Protein AF-A0A7X8XXQ4-F1 (afdb_monomer_lite)

Secondary structure (DSSP, 8-state):
-HHHHHHHHHHHHHHHHHHTS--PPP--SSS-EEEEEE-TTSSSBTTT--GGGGSGGGTTTS-GGG--SB-----BGGGGSS-PBPHHHHHHHHHHHHHHTT--EEEEEEETTS-HHHHHHHHHHHHHHHHHHHHTT---EEEEEEE----GGG-S-HHHHHHHHHHHHHHHHHHTTT-TTB-B-TTSPEEEEEESGGGGHHHHS--TTPPP-HHHHHHHHHHHHHHHHTSSS-EEEEEEE----HHHHHHHHHH-SEEEE-GGGGG-HHHHHHHHHHHHHTT-EE--EEES--EEEEEEETTT-SBP--BTTTB-GGGEEEEE---TTTHHHHHHHHHHHTTT-SEEEEE-SS-GGGT---S-BSSB-SHHHHHHHHHHHHHTT-S---SS-EEEEEEESB-GGGSPTTTSPEEEETTTTS-TTGGGEEEEEEEESS-EEEEETTEEEEEEPSEEEEEEEE--SBPPEEEEEETTEEEEEEE-SS-B-B--SS---SEEEEETTHHHHHHHHHHHHHHHHHHHHHHHH---HHHHHHHHHHHHHHHHHHHHHHHHHTT-HHHHHHHHHHHHHHHHHHHGGGS-HHHHHHHHHHHHHHHH---S-GGGTTTHHHHTT---------

Organism: NCBI:txid2726742

Radius of gyration: 26.14 Å; chains: 1; bounding box: 82×68×72 Å

Sequence (626 aa):
MKTITFLFLSIWMLQYAQAQNDNKPYQLLSKKIMMATFNPFNTLSAEFGHMTLLKYEHTLGKDVSTVTSYYNTSIPESTLMTNLLEAEDAMYLEVITAKKMGIDAFKIQYSTFGSQEYKRDILTALIALINTTEKKNIDFKFCLEFVIPRNKQNQKSEEELMNSIANDLNTVYSRTKLSDKWLRSKAGEIIFFTTNTQNISTYLEDKVGQKYNKQDVQNVARWFQDLHTRCNFEIMPVYHLISWKQDINEAVAKNFKAITHTLNFWSNENKIDKLKRICAANNVSLIPHIALENLTSELRDIDTGKRAVINKDSKTLATTYLSGSNTKMTNRFRRNLEKSVDTEVSLLNIESWNRYFFASHLAPEIHHGYAMKAILEYYKNRWNGLQDPVKEEMAYVAYKNFFNDELVAGQSISIKYHNKKEYENFDNYIEVVTLLKEPADVYINKKYIGQATSGIQEFYVPKVKGKIQLEVKRGKSEVINYSTPKAITGFINKFDPILYINSTIDQKYSSSVNDMFLDLEMKKMHESFLLNTKSQEIWRLAAKENFLSNRKALLEFGDRPKVYFKARDKNIKHYQSKVKPLLDDFQFDVWLEMEEEKTNNKGIEKENIADTILKDYNILEESTTL

Foldseek 3Di:
DVVVVVVVVVVVVVVVVVVVPPLQFFAFAPFFFEEFEDELQCWLALFRHQLLCQDLCNALLDDQQPDWFFHFNFHFLVNLQLHRDHLLLRLVLLQVLCVLLQHQEYEYEDELPFDPVSLVSRLVSLLSSLVSCVVVVPRHAYEYEYEQDACPPCPDALVRSLVSVLVSQQVSCVSNVVDPRFDATPVRAGEYEYDQLLSSLNNVDPCVVHDDALVSLVVSLVSVVVSCVSHPGHHAYEAEDEDLDPRNLLSNLQRHQEYEYDQCPLVDVVSVVVSLVSSSVSSHFYAYEYFQWFKARGKAFQPPRHRGTDDPPDDHLLRIAIEIADCLRRVNRLVSLQVVLVSLGRYYYAHHCRPSRGLRHPRATLQEFSPSSQSSQLSVCVSVVPPQSHPDKKKKKKAFLADPVLDDRRQAHHYDHPPPPPRPDSNQKIKIKIAAQAKWWKDKPNHTQGIDGHGIDIDIDGDDWFWIWIWTGDVPDTPDTDIFLATRHNDFPYGDGHMRMDMPCRVVVSLVSLVSVLVSVLVVVCVLQVFDPVLSVQLSVLSSQLSVQLSSLCRYCSSPSVSSVVSNVVSVVSSLVSNPVRHDPVSSVVVVVSSVCRSPSSHPDPPRPPCRVVVVVPPDDDDDDD

Structure (mmCIF, N/CA/C/O backbone):
data_AF-A0A7X8XXQ4-F1
#
_entry.id   AF-A0A7X8XXQ4-F1
#
loop_
_atom_site.group_PDB
_atom_site.id
_atom_site.type_symbol
_atom_site.label_atom_id
_atom_site.label_alt_id
_atom_site.label_comp_id
_atom_site.label_asym_id
_atom_site.label_entity_id
_atom_site.label_seq_id
_atom_site.pdbx_PDB_ins_code
_atom_site.Cartn_x
_atom_site.Cartn_y
_atom_site.Cartn_z
_atom_site.occupancy
_atom_site.B_iso_or_equiv
_atom_site.auth_seq_id
_atom_site.auth_comp_id
_atom_site.auth_asym_id
_atom_site.auth_atom_id
_atom_site.pdbx_PDB_model_num
ATOM 1 N N . MET A 1 1 ? -47.881 -42.297 25.666 1.00 48.88 1 MET A N 1
ATOM 2 C CA . MET A 1 1 ? -47.271 -41.244 26.514 1.00 48.88 1 MET A CA 1
ATOM 3 C C . MET A 1 1 ? -45.749 -41.124 26.365 1.00 48.88 1 MET A C 1
ATOM 5 O O . MET A 1 1 ? -45.283 -40.000 26.288 1.00 48.88 1 MET A O 1
ATOM 9 N N . LYS A 1 2 ? -44.972 -42.215 26.238 1.00 46.12 2 LYS A N 1
ATOM 10 C CA . LYS A 1 2 ? -43.496 -42.150 26.089 1.00 46.12 2 LYS A CA 1
ATOM 11 C C . LYS A 1 2 ? -42.981 -41.516 24.778 1.00 46.12 2 LYS A C 1
ATOM 13 O O . LYS A 1 2 ? -41.876 -40.993 24.756 1.00 46.12 2 LYS A O 1
ATOM 18 N N . THR A 1 3 ? -43.778 -41.505 23.710 1.00 48.47 3 THR A N 1
ATOM 19 C CA . THR A 1 3 ? -43.377 -40.972 22.390 1.00 48.47 3 THR A CA 1
ATOM 20 C C . THR A 1 3 ? -43.492 -39.446 22.279 1.00 48.47 3 THR A C 1
ATOM 22 O O . THR A 1 3 ? -42.765 -38.827 21.513 1.00 48.47 3 THR A O 1
ATOM 25 N N . ILE A 1 4 ? -44.366 -38.819 23.076 1.00 52.94 4 ILE A N 1
ATOM 26 C CA . ILE A 1 4 ? -44.594 -37.361 23.045 1.00 52.94 4 ILE A CA 1
ATOM 27 C C . ILE A 1 4 ? -43.487 -36.619 23.813 1.00 52.94 4 ILE A C 1
ATOM 29 O O . ILE A 1 4 ? -43.077 -35.530 23.421 1.00 52.94 4 ILE A O 1
ATOM 33 N N . THR A 1 5 ? -42.927 -37.240 24.854 1.00 53.22 5 THR A N 1
ATOM 34 C CA . THR A 1 5 ? -41.828 -36.668 25.648 1.00 53.22 5 THR A CA 1
ATOM 35 C C . THR A 1 5 ? -40.512 -36.597 24.864 1.00 53.22 5 THR A C 1
ATOM 37 O O . THR A 1 5 ? -39.748 -35.654 25.043 1.00 53.22 5 THR A O 1
ATOM 40 N N . PHE A 1 6 ? -40.260 -37.546 23.952 1.00 52.28 6 PHE A N 1
ATOM 41 C CA . PHE A 1 6 ? -39.039 -37.563 23.136 1.00 52.28 6 PHE A CA 1
ATOM 42 C C . PHE A 1 6 ? -39.041 -36.461 22.063 1.00 52.28 6 PHE A C 1
ATOM 44 O O . PHE A 1 6 ? -38.014 -35.828 21.836 1.00 52.28 6 PHE A O 1
ATOM 51 N N . LEU A 1 7 ? -40.209 -36.172 21.472 1.00 52.62 7 LEU A N 1
ATOM 52 C CA . LEU A 1 7 ? -40.361 -35.123 20.460 1.00 52.62 7 LEU A CA 1
ATOM 53 C C . LEU A 1 7 ? -40.155 -33.716 21.055 1.00 52.62 7 LEU A C 1
ATOM 55 O O . LEU A 1 7 ? -39.481 -32.875 20.458 1.00 52.62 7 LEU A O 1
ATOM 59 N N . PHE A 1 8 ? -40.675 -33.477 22.264 1.00 54.75 8 PHE A N 1
ATOM 60 C CA . PHE A 1 8 ? -40.497 -32.204 22.972 1.00 54.75 8 PHE A CA 1
ATOM 61 C C . PHE A 1 8 ? -39.041 -31.957 23.390 1.00 54.75 8 PHE A C 1
ATOM 63 O O . PHE A 1 8 ? -38.563 -30.830 23.264 1.00 54.75 8 PHE A O 1
ATOM 70 N N . LEU A 1 9 ? -38.313 -33.000 23.813 1.00 49.12 9 LEU A N 1
ATOM 71 C CA . LEU A 1 9 ? -36.892 -32.875 24.152 1.00 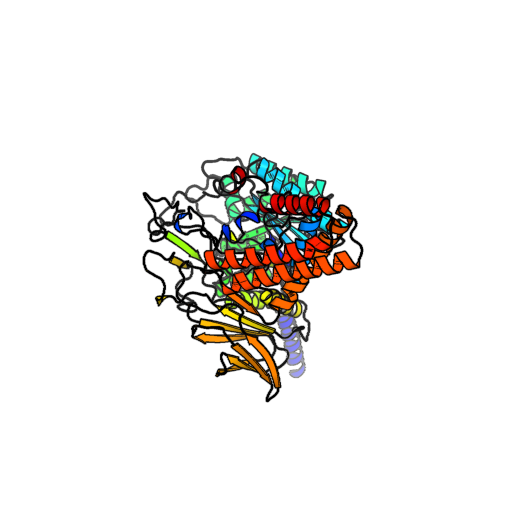49.12 9 LEU A CA 1
ATOM 72 C C . LEU A 1 9 ? -36.029 -32.570 22.917 1.00 49.12 9 LEU A C 1
ATOM 74 O O . LEU A 1 9 ? -35.114 -31.755 23.001 1.00 49.12 9 LEU A O 1
ATOM 78 N N . SER A 1 10 ? -36.335 -33.171 21.759 1.00 53.56 10 SER A N 1
ATOM 79 C CA . SER A 1 10 ? -35.615 -32.885 20.511 1.00 53.56 10 SER A CA 1
ATOM 80 C C . SER A 1 10 ? -35.859 -31.467 19.990 1.00 53.56 10 SER A C 1
ATOM 82 O O . SER A 1 10 ? -34.920 -30.837 19.512 1.00 53.56 10 SER A O 1
ATOM 84 N N . ILE A 1 11 ? -37.077 -30.928 20.133 1.00 57.28 11 ILE A N 1
ATOM 85 C CA . ILE A 1 11 ? -37.400 -29.550 19.722 1.00 57.28 11 ILE A CA 1
ATOM 86 C C . ILE A 1 11 ? -36.715 -28.534 20.649 1.00 57.28 11 ILE A C 1
ATOM 88 O O . ILE A 1 11 ? -36.161 -27.550 20.166 1.00 57.28 11 ILE A O 1
ATOM 92 N N . TRP A 1 12 ? -36.656 -28.804 21.958 1.00 50.84 12 TRP A N 1
ATOM 93 C CA . TRP A 1 12 ? -35.913 -27.966 22.907 1.00 50.84 12 TRP A CA 1
ATOM 94 C C . TRP A 1 12 ? -34.397 -28.011 22.688 1.00 50.84 12 TRP A C 1
ATOM 96 O O . TRP A 1 12 ? -33.745 -26.974 22.763 1.00 50.84 12 TRP A O 1
ATOM 106 N N . MET A 1 13 ? -33.829 -29.176 22.358 1.00 49.72 13 MET A N 1
ATOM 107 C CA . MET A 1 13 ? -32.405 -29.293 22.018 1.00 49.72 13 MET A CA 1
ATOM 108 C C . MET A 1 13 ? -32.066 -28.614 20.682 1.00 49.72 13 MET A C 1
ATOM 110 O O . MET A 1 13 ? -31.006 -28.006 20.573 1.00 49.72 13 MET A O 1
ATOM 114 N N . LEU A 1 14 ? -32.969 -28.637 19.694 1.00 46.88 14 LEU A N 1
ATOM 115 C CA . LEU A 1 14 ? -32.823 -27.888 18.437 1.00 46.88 14 LEU A CA 1
ATOM 116 C C . LEU A 1 14 ? -32.911 -26.368 18.652 1.00 46.88 14 LEU A C 1
ATOM 118 O O . LEU A 1 14 ? -32.119 -25.633 18.067 1.00 46.88 14 LEU A O 1
ATOM 122 N N . GLN A 1 15 ? -33.796 -25.895 19.534 1.00 47.22 15 GLN A N 1
ATOM 123 C CA . GLN A 1 15 ? -33.884 -24.472 19.888 1.00 47.22 15 GLN A CA 1
ATOM 124 C C . GLN A 1 15 ? -32.688 -23.997 20.730 1.00 47.22 15 GLN A C 1
ATOM 126 O O . GLN A 1 15 ? -32.191 -22.898 20.499 1.00 47.22 15 GLN A O 1
ATOM 131 N N . TYR A 1 16 ? -32.155 -24.825 21.638 1.00 47.22 16 TYR A N 1
ATOM 132 C CA . TYR A 1 16 ? -30.920 -24.508 22.372 1.00 47.22 16 TYR A CA 1
ATOM 133 C C . TYR A 1 16 ? -29.670 -24.548 21.479 1.00 47.22 16 TYR A C 1
ATOM 135 O O . TYR A 1 16 ? -28.776 -23.718 21.643 1.00 47.22 16 TYR A O 1
ATOM 143 N N . ALA A 1 17 ? -29.613 -25.465 20.507 1.00 42.38 17 ALA A N 1
ATOM 144 C CA . ALA A 1 17 ? -28.532 -25.519 19.523 1.00 42.38 17 ALA A CA 1
ATOM 145 C C . ALA A 1 17 ? -28.583 -24.348 18.522 1.00 42.38 17 ALA A C 1
ATOM 147 O O . ALA A 1 17 ? -27.534 -23.892 18.072 1.00 42.38 17 ALA A O 1
ATOM 148 N N . GLN A 1 18 ? -29.773 -23.817 18.208 1.00 38.91 18 GLN A N 1
ATOM 149 C CA . GLN A 1 18 ? -29.908 -22.579 17.429 1.00 38.91 18 GLN A CA 1
ATOM 150 C C . GLN A 1 18 ? -29.595 -21.325 18.265 1.00 38.91 18 GLN A C 1
ATOM 152 O O . GLN A 1 18 ? -28.897 -20.442 17.777 1.00 38.91 18 GLN A O 1
ATOM 157 N N . ALA A 1 19 ? -29.984 -21.276 19.544 1.00 38.59 19 ALA A N 1
ATOM 158 C CA . ALA A 1 19 ? -29.708 -20.131 20.419 1.00 38.59 19 ALA A CA 1
ATOM 159 C C . ALA A 1 19 ? -28.218 -19.960 20.787 1.00 38.59 19 ALA A C 1
ATOM 161 O O . ALA A 1 19 ? -27.794 -18.855 21.120 1.00 38.59 19 ALA A O 1
ATOM 162 N N . GLN A 1 20 ? -27.393 -21.013 20.697 1.00 39.97 20 GLN A N 1
ATOM 163 C CA . GLN A 1 20 ? -25.935 -20.894 20.868 1.00 39.97 20 GLN A CA 1
ATOM 164 C C . GLN A 1 20 ? -25.181 -20.426 19.610 1.00 39.97 20 GLN A C 1
ATOM 166 O O . GLN A 1 20 ? -23.986 -20.148 19.707 1.00 39.97 20 GLN A O 1
ATOM 171 N N . ASN A 1 21 ? -25.854 -20.277 18.463 1.00 40.09 21 ASN A N 1
ATOM 172 C CA . ASN A 1 21 ? -25.233 -19.875 17.193 1.00 40.09 21 ASN A CA 1
ATOM 173 C C . ASN A 1 21 ? -25.635 -18.476 16.688 1.00 40.09 21 ASN A C 1
ATOM 175 O O . ASN A 1 21 ? -25.148 -18.054 15.641 1.00 40.09 21 ASN A O 1
ATOM 179 N N . ASP A 1 22 ? -26.439 -17.721 17.443 1.00 42.22 22 ASP A N 1
ATOM 180 C CA . ASP A 1 22 ? -26.870 -16.364 17.063 1.00 42.22 22 ASP A CA 1
ATOM 181 C C . ASP A 1 22 ? -25.949 -15.234 17.557 1.00 42.22 22 ASP A C 1
ATOM 183 O O . ASP A 1 22 ? -26.230 -14.057 17.332 1.00 42.22 22 ASP A O 1
ATOM 187 N N . ASN A 1 23 ? -24.788 -15.556 18.141 1.00 53.03 23 ASN A N 1
ATOM 188 C CA . ASN A 1 23 ? -23.737 -14.569 18.417 1.00 53.03 23 ASN A CA 1
ATOM 189 C C . ASN A 1 23 ? -23.000 -14.174 17.126 1.00 53.03 23 ASN A C 1
ATOM 191 O O . ASN A 1 23 ? -21.780 -14.327 17.012 1.00 53.03 23 ASN A O 1
ATOM 195 N N . LYS A 1 24 ? -23.737 -13.663 16.135 1.00 58.03 24 LYS A N 1
ATOM 196 C CA . LYS A 1 24 ? -23.122 -12.993 14.992 1.00 58.03 24 LYS A CA 1
ATOM 197 C C . LYS A 1 24 ? -22.377 -11.763 15.515 1.00 58.03 24 LYS A C 1
ATOM 199 O O . LYS A 1 24 ? -22.963 -10.974 16.258 1.00 58.03 24 LYS A O 1
ATOM 204 N N . PRO A 1 25 ? -21.089 -11.599 15.178 1.00 64.19 25 PRO A N 1
ATOM 205 C CA . PRO A 1 25 ? -20.299 -10.485 15.678 1.00 64.19 25 PRO A CA 1
ATOM 206 C C . PRO A 1 25 ? -20.924 -9.147 15.271 1.00 64.19 25 PRO A C 1
ATOM 208 O O . PRO A 1 25 ? -21.521 -9.022 14.197 1.00 64.19 25 PRO A O 1
ATOM 211 N N . TYR A 1 26 ? -20.756 -8.132 16.124 1.00 76.31 26 TYR A N 1
ATOM 212 C CA . TYR A 1 26 ? -21.193 -6.769 15.831 1.00 76.31 26 TYR A CA 1
ATOM 213 C C . TYR A 1 26 ? -20.664 -6.315 14.474 1.00 76.31 26 TYR A C 1
ATOM 215 O O . TYR A 1 26 ? -19.454 -6.233 14.249 1.00 76.31 26 TYR A O 1
ATOM 223 N N . GLN A 1 27 ? -21.576 -5.978 13.570 1.00 85.19 27 GLN A N 1
ATOM 224 C CA . GLN A 1 27 ? -21.212 -5.413 12.282 1.00 85.19 27 GLN A CA 1
ATOM 225 C C . GLN A 1 27 ? -21.069 -3.900 12.406 1.00 85.19 27 GLN A C 1
ATOM 227 O O . GLN A 1 27 ? -22.063 -3.173 12.443 1.00 85.19 27 GLN A O 1
ATOM 232 N N . LEU A 1 28 ? -19.822 -3.436 12.408 1.00 92.38 28 LEU A N 1
ATOM 233 C CA . LEU A 1 28 ? -19.466 -2.022 12.507 1.00 92.38 28 LEU A CA 1
ATOM 234 C C . LEU A 1 28 ? -20.026 -1.176 11.360 1.00 92.38 28 LEU A C 1
ATOM 236 O O . LEU A 1 28 ? -20.434 -0.032 11.561 1.00 92.38 28 LEU A O 1
ATOM 240 N N . LEU A 1 29 ? -20.014 -1.746 10.154 1.00 94.94 29 LEU A N 1
ATOM 241 C CA . LEU A 1 29 ? -20.332 -1.073 8.898 1.00 94.94 29 LEU A CA 1
ATOM 242 C C . LEU A 1 29 ? -21.527 -1.735 8.212 1.00 94.94 29 LEU A C 1
ATOM 244 O O . LEU A 1 29 ? -21.758 -2.936 8.353 1.00 94.94 29 LEU A O 1
ATOM 248 N N . SER A 1 30 ? -22.271 -0.956 7.425 1.00 88.88 30 SER A N 1
ATOM 249 C CA . SER A 1 30 ? -23.359 -1.462 6.574 1.00 88.88 30 SER A CA 1
ATOM 250 C C . SER A 1 30 ? -22.858 -2.253 5.363 1.00 88.88 30 SER A C 1
ATOM 252 O O . SER A 1 30 ? -23.594 -3.071 4.818 1.00 88.88 30 SER A O 1
ATOM 254 N N . LYS A 1 31 ? -21.607 -2.027 4.954 1.00 92.81 31 LYS A N 1
ATOM 255 C CA . LYS A 1 31 ? -20.941 -2.711 3.846 1.00 92.81 31 LYS A CA 1
ATOM 256 C C . LYS A 1 31 ? -19.584 -3.237 4.294 1.00 92.81 31 LYS A C 1
ATOM 258 O O . LYS A 1 31 ? -18.932 -2.642 5.148 1.00 92.81 31 LYS A O 1
ATOM 263 N N . LYS A 1 32 ? -19.162 -4.336 3.674 1.00 94.81 32 LYS A N 1
ATOM 264 C CA . LYS A 1 32 ? -17.819 -4.897 3.815 1.00 94.81 32 LYS A CA 1
ATOM 265 C C . LYS A 1 32 ? -16.818 -3.980 3.113 1.00 94.81 32 LYS A C 1
ATOM 267 O O . LYS A 1 32 ? -16.980 -3.708 1.926 1.00 94.81 32 LYS A O 1
ATOM 272 N N . ILE A 1 33 ? -15.830 -3.480 3.852 1.00 96.56 33 ILE A N 1
ATOM 273 C CA . ILE A 1 33 ? -14.822 -2.534 3.349 1.00 96.56 33 ILE A CA 1
ATOM 274 C C . ILE A 1 33 ? -13.426 -3.124 3.521 1.00 96.56 33 ILE A C 1
ATOM 276 O O . ILE A 1 33 ? -13.041 -3.533 4.619 1.00 96.56 33 ILE A O 1
ATOM 280 N N . MET A 1 34 ? -12.655 -3.134 2.436 1.00 97.38 34 MET A N 1
ATOM 281 C CA . MET A 1 34 ? -11.225 -3.414 2.478 1.00 97.38 34 MET A CA 1
ATOM 282 C C . MET A 1 34 ? -10.461 -2.094 2.539 1.00 97.38 34 MET A C 1
ATOM 284 O O . MET A 1 34 ? -10.438 -1.334 1.579 1.00 97.38 34 MET A O 1
ATOM 288 N N . MET A 1 35 ? -9.862 -1.795 3.681 1.00 98.25 35 MET A N 1
ATOM 289 C CA . MET A 1 35 ? -9.156 -0.543 3.923 1.00 98.25 35 MET A CA 1
ATOM 290 C C . MET A 1 35 ? -7.652 -0.774 3.905 1.00 98.25 35 MET A C 1
ATOM 292 O O . MET A 1 35 ? -7.195 -1.822 4.355 1.00 98.25 35 MET A O 1
ATOM 296 N N . ALA A 1 36 ? -6.884 0.206 3.438 1.00 98.19 36 ALA A N 1
ATOM 297 C CA . ALA A 1 36 ? -5.431 0.170 3.508 1.00 98.19 36 ALA A CA 1
ATOM 298 C C . ALA A 1 36 ? -4.855 1.424 4.171 1.00 98.19 36 ALA A C 1
ATOM 300 O O . ALA A 1 36 ? -5.366 2.529 3.975 1.00 98.19 36 ALA A O 1
ATOM 301 N N . THR A 1 37 ? -3.771 1.275 4.933 1.00 97.19 37 THR A N 1
ATOM 302 C CA . THR A 1 37 ? -3.013 2.428 5.436 1.00 97.19 37 THR A CA 1
ATOM 303 C C . THR A 1 37 ? -2.403 3.197 4.261 1.00 97.19 37 THR A C 1
ATOM 305 O O . THR A 1 37 ? -1.801 2.596 3.371 1.00 97.19 37 THR A O 1
ATOM 308 N N . PHE A 1 38 ? -2.528 4.522 4.266 1.00 95.94 38 PHE A N 1
ATOM 309 C CA . PHE A 1 38 ? -2.133 5.402 3.169 1.00 95.94 38 PHE A CA 1
ATOM 310 C C . PHE A 1 38 ? -1.273 6.568 3.660 1.00 95.94 38 PHE A C 1
ATOM 312 O O . PHE A 1 38 ? -1.551 7.159 4.705 1.00 95.94 38 PHE A O 1
ATOM 319 N N . ASN A 1 39 ? -0.249 6.916 2.883 1.00 92.00 39 ASN A N 1
ATOM 320 C CA . ASN A 1 39 ? 0.544 8.124 3.054 1.00 92.00 39 ASN A CA 1
ATOM 321 C C . ASN A 1 39 ? 0.292 9.083 1.871 1.00 92.00 39 ASN A C 1
ATOM 323 O O . ASN A 1 39 ? 0.732 8.777 0.759 1.00 92.00 39 ASN A O 1
ATOM 327 N N . PRO A 1 40 ? -0.361 10.242 2.085 1.00 90.06 40 PRO A N 1
ATOM 328 C CA . PRO A 1 40 ? -0.676 11.196 1.015 1.00 90.06 40 PRO A CA 1
ATOM 329 C C . PRO A 1 40 ? 0.561 11.814 0.359 1.00 90.06 40 PRO A C 1
ATOM 331 O O . PRO A 1 40 ? 0.490 12.280 -0.777 1.00 90.06 40 PRO A O 1
ATOM 334 N N . PHE A 1 41 ? 1.704 11.762 1.039 1.00 86.50 41 PHE A N 1
ATOM 335 C CA . PHE A 1 41 ? 2.959 12.263 0.505 1.00 86.50 41 PHE A CA 1
ATOM 336 C C . PHE A 1 41 ? 3.661 11.293 -0.454 1.00 86.50 41 PHE A C 1
ATOM 338 O O . PHE A 1 41 ? 4.610 11.662 -1.138 1.00 86.50 41 PHE A O 1
ATOM 345 N N . ASN A 1 42 ? 3.200 10.045 -0.548 1.00 87.50 42 ASN A N 1
ATOM 346 C CA . ASN A 1 42 ? 3.737 9.053 -1.479 1.00 87.50 42 ASN A CA 1
ATOM 347 C C . ASN A 1 42 ? 2.843 8.947 -2.729 1.00 87.50 42 ASN A C 1
ATOM 349 O O . ASN A 1 42 ? 2.389 7.858 -3.078 1.00 87.50 42 ASN A O 1
ATOM 353 N N . THR A 1 43 ? 2.557 10.089 -3.362 1.00 87.25 43 THR A N 1
ATOM 354 C CA . THR A 1 43 ? 1.710 10.218 -4.564 1.00 87.25 43 THR A CA 1
ATOM 355 C C . THR A 1 43 ? 2.454 10.939 -5.688 1.00 87.25 43 THR A C 1
ATOM 357 O O . THR A 1 43 ? 3.464 11.597 -5.448 1.00 87.25 43 THR A O 1
ATOM 360 N N . LEU A 1 44 ? 1.942 10.865 -6.921 1.00 85.62 44 LEU A N 1
ATOM 361 C CA . LEU A 1 44 ? 2.495 11.574 -8.088 1.00 85.62 44 LEU A CA 1
ATOM 362 C C . LEU A 1 44 ? 2.194 13.086 -8.121 1.00 85.62 44 LEU A C 1
ATOM 364 O O . LEU A 1 44 ? 2.349 13.714 -9.166 1.00 85.62 44 LEU A O 1
ATOM 368 N N . SER A 1 45 ? 1.750 13.676 -7.010 1.00 86.38 45 SER A N 1
ATOM 369 C CA . SER A 1 45 ? 1.424 15.102 -6.948 1.00 86.38 45 SER A CA 1
ATOM 370 C C . SER A 1 45 ? 2.687 15.959 -7.029 1.00 86.38 45 SER A C 1
ATOM 372 O O . SER A 1 45 ? 3.634 15.732 -6.277 1.00 86.38 45 SER A O 1
ATOM 374 N N . ALA A 1 46 ? 2.680 16.978 -7.888 1.00 79.44 46 ALA A N 1
ATOM 375 C CA . ALA A 1 46 ? 3.723 18.002 -7.917 1.00 79.44 46 ALA A CA 1
ATOM 376 C C . ALA A 1 46 ? 3.748 18.868 -6.642 1.00 79.44 46 ALA A C 1
ATOM 378 O O . ALA A 1 46 ? 4.801 19.375 -6.264 1.00 79.44 46 ALA A O 1
ATOM 379 N N . GLU A 1 47 ? 2.604 19.011 -5.967 1.00 81.50 47 GLU A N 1
ATOM 380 C CA . GLU A 1 47 ? 2.445 19.854 -4.774 1.00 81.50 47 GLU A CA 1
ATOM 381 C C . GLU A 1 47 ? 2.804 19.112 -3.479 1.00 81.50 47 GLU A C 1
ATOM 383 O O . GLU A 1 47 ? 3.419 19.681 -2.581 1.00 81.50 47 GLU A O 1
ATOM 388 N N . PHE A 1 48 ? 2.413 17.837 -3.374 1.00 76.94 48 PHE A N 1
ATOM 389 C CA . PHE A 1 48 ? 2.479 17.070 -2.121 1.00 76.94 48 PHE A CA 1
ATOM 390 C C . PHE A 1 48 ? 3.373 15.825 -2.203 1.00 76.94 48 PHE A C 1
ATOM 392 O O . PHE A 1 48 ? 3.659 15.206 -1.183 1.00 76.94 48 PHE A O 1
ATOM 399 N N . GLY A 1 49 ? 3.760 15.395 -3.403 1.00 70.69 49 GLY A N 1
ATOM 400 C CA . GLY A 1 49 ? 4.440 14.123 -3.620 1.00 70.69 49 GLY A CA 1
ATOM 401 C C . GLY A 1 49 ? 5.936 14.163 -3.304 1.00 70.69 49 GLY A C 1
ATOM 402 O O . GLY A 1 49 ? 6.655 15.082 -3.689 1.00 70.69 49 GLY A O 1
ATOM 403 N N . HIS A 1 50 ? 6.439 13.098 -2.677 1.00 72.12 50 HIS A N 1
ATOM 404 C CA . HIS A 1 50 ? 7.866 12.861 -2.417 1.00 72.12 50 HIS A CA 1
ATOM 405 C C . HIS A 1 50 ? 8.378 11.596 -3.110 1.00 72.12 50 HIS A C 1
ATOM 407 O O . HIS A 1 50 ? 9.220 10.859 -2.590 1.00 72.12 50 HIS A O 1
ATOM 413 N N . MET A 1 51 ? 7.890 11.346 -4.326 1.00 75.44 51 MET A N 1
ATOM 414 C CA . MET A 1 51 ? 8.268 10.169 -5.114 1.00 75.44 51 MET A CA 1
ATOM 415 C C . MET A 1 51 ? 9.731 10.199 -5.572 1.00 75.44 51 MET A C 1
ATOM 417 O O . MET A 1 51 ? 10.293 9.149 -5.873 1.00 75.44 51 MET A O 1
ATOM 421 N N . THR A 1 52 ? 10.388 11.364 -5.564 1.00 71.00 52 THR A N 1
ATOM 422 C CA . THR A 1 52 ? 11.803 11.500 -5.943 1.00 71.00 52 THR A CA 1
ATOM 423 C C . THR A 1 52 ? 12.711 10.603 -5.101 1.00 71.00 52 THR A C 1
ATOM 425 O O . THR A 1 52 ? 13.587 9.944 -5.650 1.00 71.00 52 THR A O 1
ATOM 428 N N . LEU A 1 53 ? 12.459 10.463 -3.792 1.00 76.69 53 LEU A N 1
ATOM 429 C CA . LEU A 1 53 ? 13.249 9.575 -2.920 1.00 76.69 53 LEU A CA 1
ATOM 430 C C . LEU A 1 53 ? 13.015 8.079 -3.178 1.00 76.69 53 LEU A C 1
ATOM 432 O O . LEU A 1 53 ? 13.759 7.251 -2.654 1.00 76.69 53 LEU A O 1
ATOM 436 N N . LEU A 1 54 ? 11.989 7.741 -3.959 1.00 85.56 54 LEU A N 1
ATOM 437 C CA . LEU A 1 54 ? 11.620 6.378 -4.330 1.00 85.56 54 LEU A CA 1
ATOM 438 C C . LEU A 1 54 ? 12.038 6.029 -5.767 1.00 85.56 54 LEU A C 1
ATOM 440 O O . LEU A 1 54 ? 11.894 4.876 -6.175 1.00 85.56 54 LEU A O 1
ATOM 444 N N . LYS A 1 55 ? 12.589 6.989 -6.529 1.00 88.50 55 LYS A N 1
ATOM 445 C CA . LYS A 1 55 ? 13.191 6.718 -7.841 1.00 88.50 55 LYS A CA 1
ATOM 446 C C . LYS A 1 55 ? 14.422 5.819 -7.684 1.00 88.50 55 LYS A C 1
ATOM 448 O O . LYS A 1 55 ? 15.118 5.860 -6.664 1.00 88.50 55 LYS A O 1
ATOM 453 N N . TYR A 1 56 ? 14.718 5.035 -8.721 1.00 90.25 56 TYR A N 1
ATOM 454 C CA . TYR A 1 56 ? 15.804 4.051 -8.718 1.00 90.25 56 TYR A CA 1
ATOM 455 C C . TYR A 1 56 ? 17.148 4.631 -8.252 1.00 90.25 56 TYR A C 1
ATOM 457 O O . TYR A 1 56 ? 17.843 4.007 -7.457 1.00 90.25 56 TYR A O 1
ATOM 465 N N . GLU A 1 57 ? 17.503 5.842 -8.681 1.00 87.62 57 GLU A N 1
ATOM 466 C CA . GLU A 1 57 ? 18.766 6.528 -8.367 1.00 87.62 57 GLU A CA 1
ATOM 467 C C . GLU A 1 57 ? 18.974 6.716 -6.859 1.00 87.62 57 GLU A C 1
ATOM 469 O O . GLU A 1 57 ? 20.108 6.738 -6.377 1.00 87.62 57 GLU A O 1
ATOM 474 N N . HIS A 1 58 ? 17.878 6.840 -6.109 1.00 86.12 58 HIS A N 1
ATOM 475 C CA . HIS A 1 58 ? 17.876 7.105 -4.675 1.00 86.12 58 HIS A CA 1
ATOM 476 C C . HIS A 1 58 ? 17.621 5.854 -3.825 1.00 86.12 58 HIS A C 1
ATOM 478 O O . HIS A 1 58 ? 17.838 5.900 -2.611 1.00 86.12 58 HIS A O 1
ATOM 484 N N . THR A 1 59 ? 17.237 4.739 -4.453 1.00 88.00 59 THR A N 1
ATOM 485 C CA . THR A 1 59 ? 16.926 3.460 -3.801 1.00 88.00 59 THR A CA 1
ATOM 486 C C . THR A 1 59 ? 17.938 2.382 -4.198 1.00 88.00 59 THR A C 1
ATOM 488 O O . THR A 1 59 ? 19.085 2.406 -3.738 1.00 88.00 59 THR A O 1
ATOM 491 N N . LEU A 1 60 ? 17.576 1.440 -5.075 1.00 85.38 60 LEU A N 1
ATOM 492 C CA . LEU A 1 60 ? 18.427 0.326 -5.499 1.00 85.38 60 LEU A CA 1
ATOM 493 C C . LEU A 1 60 ? 19.602 0.779 -6.387 1.00 85.38 60 LEU A C 1
ATOM 495 O O . LEU A 1 60 ? 20.679 0.200 -6.307 1.00 85.38 60 LEU A O 1
ATOM 499 N N . GLY A 1 61 ? 19.476 1.868 -7.134 1.00 85.12 61 GLY A N 1
ATOM 500 C CA . GLY A 1 61 ? 20.554 2.460 -7.932 1.00 85.12 61 GLY A CA 1
ATOM 501 C C . GLY A 1 61 ? 21.598 3.236 -7.126 1.00 85.12 61 GLY A C 1
ATOM 502 O O . GLY A 1 61 ? 22.707 3.450 -7.613 1.00 85.12 61 GLY A O 1
ATOM 503 N N . LYS A 1 62 ? 21.270 3.624 -5.887 1.00 83.50 62 LYS A N 1
ATOM 504 C CA . LYS A 1 62 ? 22.153 4.404 -5.013 1.00 83.50 62 LYS A CA 1
ATOM 505 C C . LYS A 1 62 ? 23.415 3.623 -4.640 1.00 83.50 62 LYS A C 1
ATOM 507 O O . LYS A 1 62 ? 23.317 2.460 -4.238 1.00 83.50 62 LYS A O 1
ATOM 512 N N . ASP A 1 63 ? 24.583 4.263 -4.699 1.00 79.69 63 ASP A N 1
ATOM 513 C CA . ASP A 1 63 ? 25.821 3.643 -4.219 1.00 79.69 63 ASP A CA 1
ATOM 514 C C . ASP A 1 63 ? 25.693 3.313 -2.725 1.00 79.69 63 ASP A C 1
ATOM 516 O O . ASP A 1 63 ? 25.327 4.154 -1.900 1.00 79.69 63 ASP A O 1
ATOM 520 N N . VAL A 1 64 ? 26.004 2.065 -2.398 1.00 74.38 64 VAL A N 1
ATOM 521 C CA . VAL A 1 64 ? 26.024 1.501 -1.052 1.00 74.38 64 VAL A CA 1
ATOM 522 C C . VAL A 1 64 ? 26.867 2.365 -0.100 1.00 74.38 64 VAL A C 1
ATOM 524 O O . VAL A 1 64 ? 26.473 2.559 1.048 1.00 74.38 64 VAL A O 1
ATOM 527 N N . SER A 1 65 ? 27.952 2.977 -0.590 1.00 71.19 65 SER A N 1
ATOM 528 C CA . SER A 1 65 ? 28.821 3.880 0.187 1.00 71.19 65 SER A CA 1
ATOM 529 C C . SER A 1 65 ? 28.143 5.181 0.654 1.00 71.19 65 SER A C 1
ATOM 531 O O . SER A 1 65 ? 28.641 5.853 1.555 1.00 71.19 65 SER A O 1
ATOM 533 N N . THR A 1 66 ? 27.001 5.537 0.061 1.00 76.31 66 THR A N 1
ATOM 534 C CA . THR A 1 66 ? 26.251 6.776 0.344 1.00 76.31 66 THR A CA 1
ATOM 535 C C . THR A 1 66 ? 25.004 6.538 1.206 1.00 76.31 66 THR A C 1
ATOM 537 O O . THR A 1 66 ? 24.192 7.446 1.434 1.00 76.31 66 THR A O 1
ATOM 540 N N . VAL A 1 67 ? 24.801 5.298 1.657 1.00 80.38 67 VAL A N 1
ATOM 541 C CA . VAL A 1 67 ? 23.742 4.919 2.598 1.00 80.38 67 VAL A CA 1
ATOM 542 C C . VAL A 1 67 ? 24.090 5.456 3.988 1.00 80.38 67 VAL A C 1
ATOM 544 O O . VAL A 1 67 ? 25.219 5.313 4.437 1.00 80.38 67 VAL A O 1
ATOM 547 N N . THR A 1 68 ? 23.118 6.070 4.669 1.00 81.81 68 THR A N 1
ATOM 548 C CA . THR A 1 68 ? 23.307 6.674 6.001 1.00 81.81 68 THR A CA 1
ATOM 549 C C . THR A 1 68 ? 22.476 5.956 7.065 1.00 81.81 68 THR A C 1
ATOM 551 O O . THR A 1 68 ? 23.007 5.147 7.813 1.00 81.81 68 THR A O 1
ATOM 554 N N . SER A 1 69 ? 21.167 6.204 7.134 1.00 84.38 69 SER A N 1
ATOM 555 C CA . SER A 1 69 ? 20.265 5.574 8.121 1.00 84.38 69 SER A CA 1
ATOM 556 C C . SER A 1 69 ? 19.209 4.659 7.518 1.00 84.38 69 SER A C 1
ATOM 558 O O . SER A 1 69 ? 18.589 3.887 8.245 1.00 84.38 69 SER A O 1
ATOM 560 N N . TYR A 1 70 ? 18.988 4.756 6.208 1.00 87.81 70 TYR A N 1
ATOM 561 C CA . TYR A 1 70 ? 17.908 4.061 5.521 1.00 87.81 70 TYR A CA 1
ATOM 562 C C . TYR A 1 70 ? 18.428 3.320 4.302 1.00 87.81 70 TYR A C 1
ATOM 564 O O . TYR A 1 70 ? 19.115 3.904 3.461 1.00 87.81 70 TYR A O 1
ATOM 572 N N . TYR A 1 71 ? 18.056 2.050 4.205 1.00 87.25 71 TYR A N 1
ATOM 573 C CA . TYR A 1 71 ? 18.321 1.179 3.076 1.00 87.25 71 TYR A CA 1
ATOM 574 C C . TYR A 1 71 ? 17.009 0.805 2.390 1.00 87.25 71 TYR A C 1
ATOM 576 O O . TYR A 1 71 ? 16.441 -0.260 2.621 1.00 87.25 71 TYR A O 1
ATOM 584 N N . ASN A 1 72 ? 16.486 1.731 1.590 1.00 86.69 72 ASN A N 1
ATOM 585 C CA . ASN A 1 72 ? 15.264 1.501 0.833 1.00 86.69 72 ASN A CA 1
ATOM 586 C C . ASN A 1 72 ? 15.604 0.919 -0.546 1.00 86.69 72 ASN A C 1
ATOM 588 O O . ASN A 1 72 ? 16.416 1.497 -1.272 1.00 86.69 72 ASN A O 1
ATOM 592 N N . THR A 1 73 ? 14.973 -0.195 -0.911 1.00 88.56 73 THR A N 1
ATOM 593 C CA . THR A 1 73 ? 15.073 -0.792 -2.249 1.00 88.56 73 THR A CA 1
ATOM 594 C C . THR A 1 73 ? 13.744 -0.810 -3.000 1.00 88.56 73 THR A C 1
ATOM 596 O O . THR A 1 73 ? 13.745 -1.227 -4.153 1.00 88.56 73 THR A O 1
ATOM 599 N N . SER A 1 74 ? 12.650 -0.324 -2.397 1.00 90.62 74 SER A N 1
ATOM 600 C CA . SER A 1 74 ? 11.332 -0.258 -3.047 1.00 90.62 74 SER A CA 1
ATOM 601 C C . SER A 1 74 ? 11.357 0.768 -4.181 1.00 90.62 74 SER A C 1
ATOM 603 O O . SER A 1 74 ? 11.903 1.861 -4.002 1.00 90.62 74 SER A O 1
ATOM 605 N N . ILE A 1 75 ? 10.777 0.438 -5.336 1.00 92.25 75 ILE A N 1
ATOM 606 C CA . ILE A 1 75 ? 10.731 1.312 -6.522 1.00 92.25 75 ILE A CA 1
ATOM 607 C C . ILE A 1 75 ? 9.322 1.263 -7.121 1.00 92.25 75 ILE A C 1
ATOM 609 O O . ILE A 1 75 ? 9.036 0.379 -7.931 1.00 92.25 75 ILE A O 1
ATOM 613 N N . PRO A 1 76 ? 8.437 2.206 -6.765 1.00 91.94 76 PRO A N 1
ATOM 614 C CA . PRO A 1 76 ? 7.065 2.236 -7.265 1.00 91.94 76 PRO A CA 1
ATOM 615 C C . PRO A 1 76 ? 7.031 2.332 -8.794 1.00 91.94 76 PRO A C 1
ATOM 617 O O . PRO A 1 76 ? 7.799 3.109 -9.372 1.00 91.94 76 PRO A O 1
ATOM 620 N N . GLU A 1 77 ? 6.113 1.623 -9.464 1.00 91.06 77 GLU A N 1
ATOM 621 C CA . GLU A 1 77 ? 5.995 1.706 -10.935 1.00 91.06 77 GLU A CA 1
ATOM 622 C C . GLU A 1 77 ? 5.687 3.139 -11.388 1.00 91.06 77 GLU A C 1
ATOM 624 O O . GLU A 1 77 ? 6.147 3.576 -12.442 1.00 91.06 77 GLU A O 1
ATOM 629 N N . SER A 1 78 ? 4.968 3.896 -10.556 1.00 87.00 78 SER A N 1
ATOM 630 C CA . SER A 1 78 ? 4.651 5.304 -10.791 1.00 87.00 78 SER A CA 1
ATOM 631 C C . SER A 1 78 ? 5.894 6.188 -10.928 1.00 87.00 78 SER A C 1
ATOM 633 O O . SER A 1 78 ? 5.853 7.163 -11.665 1.00 87.00 78 SER A O 1
ATOM 635 N N . THR A 1 79 ? 7.035 5.830 -10.327 1.00 86.50 79 THR A N 1
ATOM 636 C CA . THR A 1 79 ? 8.291 6.591 -10.506 1.00 86.50 79 THR A CA 1
ATOM 637 C C . THR A 1 79 ? 8.892 6.471 -11.905 1.00 86.50 79 THR A C 1
ATOM 639 O O . THR A 1 79 ? 9.762 7.264 -12.262 1.00 86.50 79 THR A O 1
ATOM 642 N N . LEU A 1 80 ? 8.448 5.488 -12.696 1.00 86.38 80 LEU A N 1
ATOM 643 C CA . LEU A 1 80 ? 8.834 5.347 -14.101 1.00 86.38 80 LEU A CA 1
ATOM 644 C C . LEU A 1 80 ? 7.973 6.199 -15.038 1.00 86.38 80 LEU A C 1
ATOM 646 O O . LEU A 1 80 ? 8.303 6.323 -16.217 1.00 86.38 80 LEU A O 1
ATOM 650 N N . MET A 1 81 ? 6.868 6.753 -14.537 1.00 81.62 81 MET A N 1
ATOM 651 C CA . MET A 1 81 ? 6.053 7.718 -15.263 1.00 81.62 81 MET A CA 1
ATOM 652 C C . MET A 1 81 ? 6.777 9.065 -15.162 1.00 81.62 81 MET A C 1
ATOM 654 O O . MET A 1 81 ? 7.101 9.515 -14.065 1.00 81.62 81 MET A O 1
ATOM 658 N N . THR A 1 82 ? 7.132 9.667 -16.298 1.00 63.59 82 THR A N 1
ATOM 659 C CA . THR A 1 82 ? 8.112 10.770 -16.338 1.00 63.59 82 THR A CA 1
ATOM 660 C C . THR A 1 82 ? 7.592 12.067 -15.723 1.00 63.59 82 THR A C 1
ATOM 662 O O . THR A 1 82 ? 8.390 12.908 -15.316 1.00 63.59 82 THR A O 1
ATOM 665 N N . ASN A 1 83 ? 6.270 12.204 -15.585 1.00 72.69 83 ASN A N 1
ATOM 666 C CA . ASN A 1 83 ? 5.628 13.470 -15.272 1.00 72.69 83 ASN A CA 1
ATOM 667 C C . ASN A 1 83 ? 4.843 13.442 -13.956 1.00 72.69 83 ASN A C 1
ATOM 669 O O . ASN A 1 83 ? 3.928 12.641 -13.773 1.00 72.69 83 ASN A O 1
ATOM 673 N N . LEU A 1 84 ? 5.184 14.365 -13.049 1.00 79.62 84 LEU A N 1
ATOM 674 C CA . LEU A 1 84 ? 4.327 14.688 -11.909 1.00 79.62 84 LEU A CA 1
ATOM 675 C C . LEU A 1 84 ? 3.010 15.282 -12.421 1.00 79.62 84 LEU A C 1
ATOM 677 O O . LEU A 1 84 ? 2.984 16.010 -13.419 1.00 79.62 84 LEU A O 1
ATOM 681 N N . LEU A 1 85 ? 1.926 14.955 -11.729 1.00 85.19 85 LEU A N 1
ATOM 682 C CA . LEU A 1 85 ? 0.583 15.424 -12.038 1.00 85.19 85 LEU A CA 1
ATOM 683 C C . LEU A 1 85 ? 0.209 16.597 -11.132 1.00 85.19 85 LEU A C 1
ATOM 685 O O . LEU A 1 85 ? 0.725 16.736 -10.019 1.00 85.19 85 LEU A O 1
ATOM 689 N N . GLU A 1 86 ? -0.745 17.401 -11.595 1.00 86.75 86 GLU A N 1
ATOM 690 C CA . GLU A 1 86 ? -1.458 18.336 -10.725 1.00 86.75 86 GLU A CA 1
ATOM 691 C C . GLU A 1 86 ? -2.087 17.569 -9.554 1.00 86.75 86 GLU A C 1
ATOM 693 O O . GLU A 1 86 ? -2.450 16.393 -9.693 1.00 86.75 86 GLU A O 1
ATOM 698 N N . ALA A 1 87 ? -2.242 18.217 -8.398 1.00 88.00 87 ALA A N 1
ATOM 699 C CA . ALA A 1 87 ? -2.673 17.520 -7.191 1.00 88.00 87 ALA A CA 1
ATOM 700 C C . ALA A 1 87 ? -4.007 16.772 -7.358 1.00 88.00 87 ALA A C 1
ATOM 702 O O . ALA A 1 87 ? -4.103 15.620 -6.942 1.00 88.00 87 ALA A O 1
ATOM 703 N N . GLU A 1 88 ? -5.020 17.373 -7.995 1.00 92.12 88 GLU A N 1
ATOM 704 C CA . GLU A 1 88 ? -6.316 16.712 -8.230 1.00 92.12 88 GLU A CA 1
ATOM 705 C C . GLU A 1 88 ? -6.158 15.424 -9.057 1.00 92.12 88 GLU A C 1
ATOM 707 O O . GLU A 1 88 ? -6.712 14.381 -8.708 1.00 92.12 88 GLU A O 1
ATOM 712 N N . ASP A 1 89 ? -5.365 15.467 -10.126 1.00 92.38 89 ASP A N 1
ATOM 713 C CA . ASP A 1 89 ? -5.164 14.331 -11.027 1.00 92.38 89 ASP A CA 1
ATOM 714 C C . ASP A 1 89 ? -4.325 13.225 -10.372 1.00 92.38 89 ASP A C 1
ATOM 716 O O . ASP A 1 89 ? -4.647 12.042 -10.509 1.00 92.38 89 ASP A O 1
ATOM 720 N N . ALA A 1 90 ? -3.314 13.595 -9.579 1.00 91.94 90 ALA A N 1
ATOM 721 C CA . ALA A 1 90 ? -2.549 12.651 -8.769 1.00 91.94 90 ALA A CA 1
ATOM 722 C C . ALA A 1 90 ? -3.434 11.930 -7.741 1.00 91.94 90 ALA A C 1
ATOM 724 O O . ALA A 1 90 ? -3.381 10.704 -7.627 1.00 91.94 90 ALA A O 1
ATOM 725 N N . MET A 1 91 ? -4.272 12.676 -7.011 1.00 93.81 91 MET A N 1
ATOM 726 C CA . MET A 1 91 ? -5.181 12.112 -6.010 1.00 93.81 91 MET A CA 1
ATOM 727 C C . MET A 1 91 ? -6.242 11.217 -6.661 1.00 93.81 91 MET A C 1
ATOM 729 O O . MET A 1 91 ? -6.538 10.136 -6.150 1.00 93.81 91 MET A O 1
ATOM 733 N N . TYR A 1 92 ? -6.781 11.629 -7.813 1.00 95.38 92 TYR A N 1
ATOM 734 C CA . TYR A 1 92 ? -7.698 10.815 -8.606 1.00 95.38 92 TYR A CA 1
ATOM 735 C C . TYR A 1 92 ? -7.055 9.485 -9.015 1.00 95.38 92 TYR A C 1
ATOM 737 O O . TYR A 1 92 ? -7.641 8.425 -8.771 1.00 95.38 92 TYR A O 1
ATOM 745 N N . LEU A 1 93 ? -5.852 9.537 -9.600 1.00 94.38 93 LEU A N 1
ATOM 746 C CA . LEU A 1 93 ? -5.132 8.358 -10.077 1.00 94.38 93 LEU A CA 1
ATOM 747 C C . LEU A 1 93 ? -4.817 7.387 -8.933 1.00 94.38 93 LEU A C 1
ATOM 749 O O . LEU A 1 93 ? -4.990 6.177 -9.087 1.00 94.38 93 LEU A O 1
ATOM 753 N N . GLU A 1 94 ? -4.413 7.905 -7.775 1.00 94.69 94 GLU A N 1
ATOM 754 C CA . GLU A 1 94 ? -4.099 7.093 -6.600 1.00 94.69 94 GLU A CA 1
ATOM 755 C C . GLU A 1 94 ? -5.336 6.333 -6.091 1.00 94.69 94 GLU A C 1
ATOM 757 O O . GLU A 1 94 ? -5.307 5.109 -5.930 1.00 94.69 94 GLU A O 1
ATOM 762 N N . VAL A 1 95 ? -6.460 7.039 -5.911 1.00 97.25 95 VAL A N 1
ATOM 763 C CA . VAL A 1 95 ? -7.717 6.454 -5.415 1.00 97.25 95 VAL A CA 1
ATOM 764 C C . VAL A 1 95 ? -8.288 5.446 -6.407 1.00 97.25 95 VAL A C 1
ATOM 766 O O . VAL A 1 95 ? -8.693 4.350 -6.011 1.00 97.25 95 VAL A O 1
ATOM 769 N N . ILE A 1 96 ? -8.323 5.776 -7.703 1.00 96.62 96 ILE A N 1
ATOM 770 C CA . ILE A 1 96 ? -8.898 4.867 -8.701 1.00 96.62 96 ILE A CA 1
ATOM 771 C C . ILE A 1 96 ? -8.031 3.621 -8.893 1.00 96.62 96 ILE A C 1
ATOM 773 O O . ILE A 1 96 ? -8.570 2.529 -9.083 1.00 96.62 96 ILE A O 1
ATOM 777 N N . THR A 1 97 ? -6.706 3.751 -8.784 1.00 95.62 97 THR A N 1
ATOM 778 C CA . THR A 1 97 ? -5.785 2.611 -8.856 1.00 95.62 97 THR A CA 1
ATOM 779 C C . THR A 1 97 ? -5.967 1.703 -7.645 1.00 95.62 97 THR A C 1
ATOM 781 O O . THR A 1 97 ? -6.186 0.505 -7.825 1.00 95.62 97 THR A O 1
ATOM 784 N N . ALA A 1 98 ? -6.011 2.251 -6.428 1.00 97.31 98 ALA A N 1
ATOM 785 C CA . ALA A 1 98 ? -6.303 1.471 -5.224 1.00 97.31 98 ALA A CA 1
ATOM 786 C C . ALA A 1 98 ? -7.664 0.762 -5.307 1.00 97.31 98 ALA A C 1
ATOM 788 O O . ALA A 1 98 ? -7.764 -0.434 -5.014 1.00 97.31 98 ALA A O 1
ATOM 789 N N . LYS A 1 99 ? -8.696 1.454 -5.812 1.00 97.12 99 LYS A N 1
ATOM 790 C CA . LYS A 1 99 ? -10.022 0.865 -6.048 1.00 97.12 99 LYS A CA 1
ATOM 791 C C . LYS A 1 99 ? -9.984 -0.297 -7.032 1.00 97.12 99 LYS A C 1
ATOM 793 O O . LYS A 1 99 ? -10.580 -1.341 -6.767 1.00 97.12 99 LYS A O 1
ATOM 798 N N . LYS A 1 100 ? -9.250 -0.153 -8.137 1.00 94.62 100 LYS A N 1
ATOM 799 C CA . LYS A 1 100 ? -9.026 -1.236 -9.107 1.00 94.62 100 LYS A CA 1
ATOM 800 C C . LYS A 1 100 ? -8.224 -2.402 -8.521 1.00 94.62 100 LYS A C 1
ATOM 802 O O . LYS A 1 100 ? -8.392 -3.521 -8.991 1.00 94.62 100 LYS A O 1
ATOM 807 N N . MET A 1 101 ? -7.404 -2.167 -7.497 1.00 94.81 101 MET A N 1
ATOM 808 C CA . MET A 1 101 ? -6.673 -3.210 -6.764 1.00 94.81 101 MET A CA 1
ATOM 809 C C . MET A 1 101 ? -7.511 -3.906 -5.679 1.00 94.81 101 MET A C 1
ATOM 811 O O . MET A 1 101 ? -7.036 -4.853 -5.057 1.00 94.81 101 MET A O 1
ATOM 815 N N . GLY A 1 102 ? -8.756 -3.470 -5.459 1.00 95.19 102 GLY A N 1
ATOM 816 C CA . GLY A 1 102 ? -9.678 -4.065 -4.489 1.00 95.19 102 GLY A CA 1
ATOM 817 C C . GLY A 1 102 ? -9.776 -3.327 -3.151 1.00 95.19 102 GLY A C 1
ATOM 818 O O . GLY A 1 102 ? -10.561 -3.756 -2.305 1.00 95.19 102 GLY A O 1
ATOM 819 N N . ILE A 1 103 ? -9.051 -2.217 -2.975 1.00 98.00 103 ILE A N 1
ATOM 820 C CA . ILE A 1 103 ? -9.121 -1.356 -1.788 1.00 98.00 103 ILE A CA 1
ATOM 821 C C . ILE A 1 103 ? -10.317 -0.403 -1.906 1.00 98.00 103 ILE A C 1
ATOM 823 O O . ILE A 1 103 ? -10.519 0.233 -2.929 1.00 98.00 103 ILE A O 1
ATOM 827 N N . ASP A 1 104 ? -11.119 -0.278 -0.858 1.00 98.19 104 ASP A N 1
ATOM 828 C CA . ASP A 1 104 ? -12.314 0.576 -0.818 1.00 98.19 104 ASP A CA 1
ATOM 829 C C . ASP A 1 104 ? -12.133 1.825 0.047 1.00 98.19 104 ASP A C 1
ATOM 831 O O . ASP A 1 104 ? -12.966 2.734 0.011 1.00 98.19 104 ASP A O 1
ATOM 835 N N . ALA A 1 105 ? -11.089 1.846 0.876 1.00 98.50 105 ALA A N 1
ATOM 836 C CA . ALA A 1 105 ? -10.851 2.940 1.795 1.00 98.50 105 ALA A CA 1
ATOM 837 C C . ALA A 1 105 ? -9.372 3.147 2.117 1.00 98.50 105 ALA A C 1
ATOM 839 O O . ALA A 1 105 ? -8.588 2.196 2.153 1.00 98.50 105 ALA A O 1
ATOM 840 N N . PHE A 1 106 ? -9.021 4.383 2.456 1.00 98.62 106 PHE A N 1
ATOM 841 C CA . PHE A 1 106 ? -7.717 4.729 3.006 1.00 98.62 106 PHE A CA 1
ATOM 842 C C . PHE A 1 106 ? -7.810 5.125 4.477 1.00 98.62 106 PHE A C 1
ATOM 844 O O . PHE A 1 106 ? -8.672 5.906 4.878 1.00 98.62 106 PHE A O 1
ATOM 851 N N . LYS A 1 107 ? -6.868 4.609 5.268 1.00 97.94 107 LYS A N 1
ATOM 852 C CA . LYS A 1 107 ? -6.590 5.040 6.638 1.00 97.94 107 LYS A CA 1
ATOM 853 C C . LYS A 1 107 ? -5.328 5.899 6.634 1.00 97.94 107 LYS A C 1
ATOM 855 O O . LYS A 1 107 ? -4.240 5.383 6.387 1.00 97.94 107 LYS A O 1
ATOM 860 N N . ILE A 1 108 ? -5.464 7.196 6.886 1.00 96.19 108 ILE A N 1
ATOM 861 C CA . ILE A 1 108 ? -4.364 8.162 6.813 1.00 96.19 108 ILE A CA 1
ATOM 862 C C . ILE A 1 108 ? -3.742 8.343 8.194 1.00 96.19 108 ILE A C 1
ATOM 864 O O . ILE A 1 108 ? -4.427 8.732 9.138 1.00 96.19 108 ILE A O 1
ATOM 868 N N . GLN A 1 109 ? -2.440 8.086 8.310 1.00 91.19 109 GLN A N 1
ATOM 869 C CA . GLN A 1 109 ? -1.707 8.313 9.555 1.00 91.19 109 GLN A CA 1
ATOM 870 C C . GLN A 1 109 ? -1.412 9.792 9.769 1.00 91.19 109 GLN A C 1
ATOM 872 O O . GLN A 1 109 ? -0.820 10.443 8.913 1.00 91.19 109 GLN A O 1
ATOM 877 N N . TYR A 1 110 ? -1.771 10.290 10.947 1.00 91.12 110 TYR A N 1
ATOM 878 C CA . TYR A 1 110 ? -1.605 11.678 11.342 1.00 91.12 110 TYR A CA 1
ATOM 879 C C . TYR A 1 110 ? -0.846 11.771 12.669 1.00 91.12 110 TYR A C 1
ATOM 881 O O . TYR A 1 110 ? -1.331 11.309 13.704 1.00 91.12 110 TYR A O 1
ATOM 889 N N . SER A 1 111 ? 0.351 12.364 12.649 1.00 88.69 111 SER A N 1
ATOM 890 C CA . SER A 1 111 ? 1.138 12.593 13.867 1.00 88.69 111 SER A CA 1
ATOM 891 C C . SER A 1 111 ? 0.627 13.802 14.645 1.00 88.69 111 SER A C 1
ATOM 893 O O . SER A 1 111 ? 0.690 14.935 14.169 1.00 88.69 111 SER A O 1
ATOM 895 N N . THR A 1 112 ? 0.190 13.587 15.888 1.00 84.50 112 THR A N 1
ATOM 896 C CA . THR A 1 112 ? -0.292 14.676 16.760 1.00 84.50 112 THR A CA 1
ATOM 897 C C . THR A 1 112 ? 0.838 15.577 17.272 1.00 84.50 112 THR A C 1
ATOM 899 O O . THR A 1 112 ? 0.582 16.693 17.744 1.00 84.50 112 THR A O 1
ATOM 902 N N . PHE A 1 113 ? 2.087 15.119 17.150 1.00 84.00 113 PHE A N 1
ATOM 903 C CA . PHE A 1 113 ? 3.301 15.822 17.573 1.00 84.00 113 PHE A CA 1
ATOM 904 C C . PHE A 1 113 ? 4.111 16.405 16.417 1.00 84.00 113 PHE A C 1
ATOM 906 O O . PHE A 1 113 ? 5.056 17.131 16.692 1.00 84.00 113 PHE A O 1
ATOM 913 N N . GLY A 1 114 ? 3.713 16.161 15.164 1.00 80.75 114 GLY A N 1
ATOM 914 C CA . GLY A 1 114 ? 4.413 16.737 14.019 1.00 80.75 114 GLY A CA 1
ATOM 915 C C . GLY A 1 114 ? 4.417 18.269 14.039 1.00 80.75 114 GLY A C 1
ATOM 916 O O . GLY A 1 114 ? 3.549 18.903 14.656 1.00 80.75 114 GLY A O 1
ATOM 917 N N . SER A 1 115 ? 5.388 18.857 13.335 1.00 84.19 115 SER A N 1
ATOM 918 C CA . SER A 1 115 ? 5.505 20.310 13.173 1.00 84.19 115 SER A CA 1
ATOM 919 C C . SER A 1 115 ? 4.228 20.928 12.594 1.00 84.19 115 SER A C 1
ATOM 921 O O . SER A 1 115 ? 3.434 20.262 11.926 1.00 84.19 115 SER A O 1
ATOM 923 N N . GLN A 1 116 ? 4.029 22.229 12.819 1.00 84.94 116 GLN A N 1
ATOM 924 C CA . GLN A 1 116 ? 2.875 22.948 12.260 1.00 84.94 116 GLN A CA 1
ATOM 925 C C . GLN A 1 116 ? 2.827 22.868 10.730 1.00 84.94 116 GLN A C 1
ATOM 927 O O . GLN A 1 116 ? 1.750 22.759 10.152 1.00 84.94 116 GLN A O 1
ATOM 932 N N . GLU A 1 117 ? 3.993 22.864 10.086 1.00 86.56 117 GLU A N 1
ATOM 933 C CA . GLU A 1 117 ? 4.119 22.668 8.646 1.00 86.56 117 GLU A CA 1
ATOM 934 C C . GLU A 1 117 ? 3.649 21.278 8.216 1.00 86.56 117 GLU A C 1
ATOM 936 O O . GLU A 1 117 ? 2.736 21.181 7.400 1.00 86.56 117 GLU A O 1
ATOM 941 N N . TYR A 1 118 ? 4.158 20.212 8.848 1.00 86.69 118 TYR A N 1
ATOM 942 C CA . TYR A 1 118 ? 3.694 18.848 8.578 1.00 86.69 118 TYR A CA 1
ATOM 943 C C . TYR A 1 118 ? 2.174 18.734 8.733 1.00 86.69 118 TYR A C 1
ATOM 945 O O . TYR A 1 118 ? 1.505 18.176 7.864 1.00 86.69 118 TYR A O 1
ATOM 953 N N . LYS A 1 119 ? 1.622 19.283 9.824 1.00 87.19 119 LYS A N 1
ATOM 954 C CA . LYS A 1 119 ? 0.179 19.268 10.086 1.00 87.19 119 LYS A CA 1
ATOM 955 C C . LYS A 1 119 ? -0.586 20.002 8.989 1.00 87.19 119 LYS A C 1
ATOM 957 O O . LYS A 1 119 ? -1.520 19.448 8.423 1.00 87.19 119 LYS A O 1
ATOM 962 N N . ARG A 1 120 ? -0.182 21.222 8.636 1.00 88.38 120 ARG A N 1
ATOM 963 C CA . ARG A 1 120 ? -0.808 21.986 7.549 1.00 88.38 120 ARG A CA 1
ATOM 964 C C . ARG A 1 120 ? -0.801 21.194 6.241 1.00 88.38 120 ARG A C 1
ATOM 966 O O . ARG A 1 120 ? -1.841 21.104 5.586 1.00 88.38 120 ARG A O 1
ATOM 973 N N . ASP A 1 121 ? 0.335 20.616 5.878 1.00 87.94 121 ASP A N 1
ATOM 974 C CA . ASP A 1 121 ? 0.524 19.975 4.579 1.00 87.94 121 ASP A CA 1
ATOM 975 C C . ASP A 1 121 ? -0.256 18.660 4.488 1.00 87.94 121 ASP A C 1
ATOM 977 O O . ASP A 1 121 ? -0.978 18.438 3.514 1.00 87.94 121 ASP A O 1
ATOM 981 N N . ILE A 1 122 ? -0.220 17.826 5.535 1.00 89.81 122 ILE A N 1
ATOM 982 C CA . ILE A 1 122 ? -0.977 16.569 5.542 1.00 89.81 122 ILE A CA 1
ATOM 983 C C . ILE A 1 122 ? -2.487 16.817 5.542 1.00 89.81 122 ILE A C 1
ATOM 985 O O . ILE A 1 122 ? -3.223 16.116 4.845 1.00 89.81 122 ILE A O 1
ATOM 989 N N . LEU A 1 123 ? -2.964 17.831 6.276 1.00 90.44 123 LEU A N 1
ATOM 990 C CA . LEU A 1 123 ? -4.381 18.187 6.273 1.00 90.44 123 LEU A CA 1
ATOM 991 C C . LEU A 1 123 ? -4.811 18.750 4.915 1.00 90.44 123 LEU A C 1
ATOM 993 O O . LEU A 1 123 ? -5.892 18.415 4.436 1.00 90.44 123 LEU A O 1
ATOM 997 N N . THR A 1 124 ? -3.964 19.556 4.271 1.00 91.38 124 THR A N 1
ATOM 998 C CA . THR A 1 124 ? -4.226 20.092 2.926 1.00 91.38 124 THR A CA 1
ATOM 999 C C . THR A 1 124 ? -4.331 18.964 1.901 1.00 91.38 124 THR A C 1
ATOM 1001 O O . THR A 1 124 ? -5.328 18.890 1.179 1.00 91.38 124 THR A O 1
ATOM 1004 N N . ALA A 1 125 ? -3.377 18.030 1.901 1.00 91.56 125 ALA A N 1
ATOM 1005 C CA . ALA A 1 125 ? -3.398 16.873 1.012 1.00 91.56 125 ALA A CA 1
ATOM 1006 C C . ALA A 1 125 ? -4.627 15.975 1.254 1.00 91.56 125 ALA A C 1
ATOM 1008 O O . ALA A 1 125 ? -5.267 15.525 0.304 1.00 91.56 125 ALA A O 1
ATOM 1009 N N . LEU A 1 126 ? -5.013 15.756 2.517 1.00 93.88 126 LEU A N 1
ATOM 1010 C CA . LEU A 1 126 ? -6.205 14.983 2.881 1.00 93.88 126 LEU A CA 1
ATOM 1011 C C . LEU A 1 126 ? -7.509 15.640 2.404 1.00 93.88 126 LEU A C 1
ATOM 1013 O O . LEU A 1 126 ? -8.384 14.960 1.867 1.00 93.88 126 LEU A O 1
ATOM 1017 N N . ILE A 1 127 ? -7.644 16.957 2.578 1.00 93.94 127 ILE A N 1
ATOM 1018 C CA . ILE A 1 127 ? -8.810 17.710 2.096 1.00 93.94 127 ILE A CA 1
ATOM 1019 C C . ILE A 1 127 ? -8.886 17.634 0.564 1.00 93.94 127 ILE A C 1
ATOM 1021 O O . ILE A 1 127 ? -9.959 17.369 0.021 1.00 93.94 127 ILE A O 1
ATOM 1025 N N . ALA A 1 128 ? -7.756 17.805 -0.132 1.00 93.62 128 ALA A N 1
ATOM 1026 C CA . ALA A 1 128 ? -7.686 17.687 -1.589 1.00 93.62 128 ALA A CA 1
ATOM 1027 C C . ALA A 1 128 ? -8.099 16.287 -2.073 1.00 93.62 128 ALA A C 1
ATOM 1029 O O . ALA A 1 128 ? -8.896 16.165 -3.005 1.00 93.62 128 ALA A O 1
ATOM 1030 N N . LEU A 1 129 ? -7.626 15.234 -1.403 1.00 95.44 129 LEU A N 1
ATOM 1031 C CA . LEU A 1 129 ? -7.965 13.840 -1.695 1.00 95.44 129 LEU A CA 1
ATOM 1032 C C . LEU A 1 129 ? -9.477 13.571 -1.587 1.00 95.44 129 LEU A C 1
ATOM 1034 O O . LEU A 1 129 ? -10.073 12.968 -2.486 1.00 95.44 129 LEU A O 1
ATOM 1038 N N . ILE A 1 130 ? -10.118 14.057 -0.521 1.00 96.94 130 ILE A N 1
ATOM 1039 C CA . ILE A 1 130 ? -11.562 13.886 -0.294 1.00 96.94 130 ILE A CA 1
ATOM 1040 C C . ILE A 1 130 ? -12.379 14.669 -1.317 1.00 96.94 130 ILE A C 1
ATOM 1042 O O . ILE A 1 130 ? -13.248 14.090 -1.970 1.00 96.94 130 ILE A O 1
ATOM 1046 N N . ASN A 1 131 ? -12.058 15.949 -1.515 1.00 95.75 131 ASN A N 1
ATOM 1047 C CA . ASN A 1 131 ? -12.764 16.803 -2.468 1.00 95.75 131 ASN A CA 1
ATOM 1048 C C . ASN A 1 131 ? -12.654 16.258 -3.899 1.00 95.75 131 ASN A C 1
ATOM 1050 O O . ASN A 1 131 ? -13.638 16.251 -4.635 1.00 95.75 131 ASN A O 1
ATOM 1054 N N . THR A 1 132 ? -11.481 15.743 -4.280 1.00 96.12 132 THR A N 1
ATOM 1055 C CA . THR A 1 132 ? -11.268 15.078 -5.575 1.00 96.12 132 THR A CA 1
ATOM 1056 C C . THR A 1 132 ? -12.160 13.846 -5.714 1.00 96.12 132 THR A C 1
ATOM 1058 O O . THR A 1 132 ? -12.838 13.671 -6.726 1.00 96.12 132 THR A O 1
ATOM 1061 N N . THR A 1 133 ? -12.204 13.002 -4.682 1.00 97.69 133 THR A N 1
ATOM 1062 C CA . THR A 1 133 ? -13.014 11.773 -4.665 1.00 97.69 133 THR A CA 1
ATOM 1063 C C . THR A 1 133 ? -14.510 12.075 -4.769 1.00 97.69 133 THR A C 1
ATOM 1065 O O . THR A 1 133 ? -15.241 11.362 -5.459 1.00 97.69 133 THR A O 1
ATOM 1068 N N . GLU A 1 134 ? -14.969 13.141 -4.114 1.00 97.00 134 GLU A N 1
ATOM 1069 C CA . GLU A 1 134 ? -16.345 13.631 -4.190 1.00 97.00 134 GLU A CA 1
ATOM 1070 C C . GLU A 1 134 ? -16.669 14.196 -5.578 1.00 97.00 134 GLU A C 1
ATOM 1072 O O . GLU A 1 134 ? -17.598 13.718 -6.228 1.00 97.00 134 GLU A O 1
ATOM 1077 N N . LYS A 1 135 ? -15.842 15.117 -6.090 1.00 97.00 135 LYS A N 1
ATOM 1078 C CA . LYS A 1 135 ? -15.991 15.733 -7.420 1.00 97.00 135 LYS A CA 1
ATOM 1079 C C . LYS A 1 135 ? -16.016 14.700 -8.550 1.00 97.00 135 LYS A C 1
ATOM 1081 O O . LYS A 1 13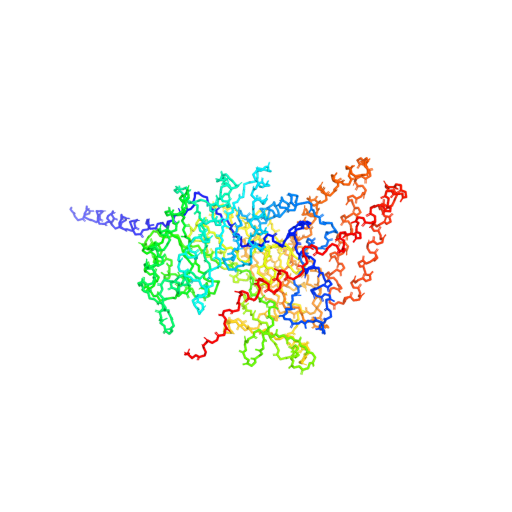5 ? -16.779 14.843 -9.501 1.00 97.00 135 LYS A O 1
ATOM 1086 N N . LYS A 1 136 ? -15.189 13.655 -8.454 1.00 96.44 136 LYS A N 1
ATOM 1087 C CA . LYS A 1 136 ? -15.100 12.567 -9.444 1.00 96.44 136 LYS A CA 1
ATOM 1088 C C . LYS A 1 136 ? -16.103 11.433 -9.181 1.00 96.44 136 LYS A C 1
ATOM 1090 O O . LYS A 1 136 ? -16.081 10.438 -9.899 1.00 96.44 136 LYS A O 1
ATOM 1095 N N . ASN A 1 137 ? -16.964 11.570 -8.168 1.00 97.00 137 ASN A N 1
ATOM 1096 C CA . ASN A 1 137 ? -17.979 10.595 -7.767 1.00 97.00 137 ASN A CA 1
ATOM 1097 C C . ASN A 1 137 ? -17.436 9.161 -7.600 1.00 97.00 137 ASN A C 1
ATOM 1099 O O . ASN A 1 137 ? -18.023 8.185 -8.069 1.00 97.00 137 ASN A O 1
ATOM 1103 N N . ILE A 1 138 ? -16.291 9.017 -6.932 1.00 97.56 138 ILE A N 1
ATOM 1104 C CA . ILE A 1 138 ? -15.717 7.698 -6.664 1.00 97.56 138 ILE A CA 1
ATOM 1105 C C . ILE A 1 138 ? -16.307 7.163 -5.353 1.00 97.56 138 ILE A C 1
ATOM 1107 O O . ILE A 1 138 ? -16.316 7.840 -4.321 1.00 97.56 138 ILE A O 1
ATOM 1111 N N . ASP A 1 139 ? -16.814 5.931 -5.375 1.00 97.12 139 ASP A N 1
ATOM 1112 C CA . ASP A 1 139 ? -17.236 5.214 -4.167 1.00 97.12 139 ASP A CA 1
ATOM 1113 C C . ASP A 1 139 ? -16.003 4.735 -3.385 1.00 97.12 139 ASP A C 1
ATOM 1115 O O . ASP A 1 139 ? -15.531 3.615 -3.571 1.00 97.12 139 ASP A O 1
ATOM 1119 N N . PHE A 1 140 ? -15.419 5.618 -2.581 1.00 98.44 140 PHE A N 1
ATOM 1120 C CA . PHE A 1 140 ? -14.222 5.351 -1.787 1.00 98.44 140 PHE A CA 1
ATOM 1121 C C . PHE A 1 140 ? -14.316 6.087 -0.451 1.00 98.44 140 PHE A C 1
ATOM 1123 O O . PHE A 1 140 ? -14.916 7.165 -0.391 1.00 98.44 140 PHE A O 1
ATOM 1130 N N . LYS A 1 141 ? -13.775 5.499 0.623 1.00 98.38 141 LYS A N 1
ATOM 1131 C CA . LYS A 1 141 ? -13.870 6.063 1.979 1.00 98.38 141 LYS A CA 1
ATOM 1132 C C . LYS A 1 141 ? -12.515 6.452 2.573 1.00 98.38 141 LYS A C 1
ATOM 1134 O O . LYS A 1 141 ? -11.477 5.921 2.193 1.00 98.38 141 LYS A O 1
ATOM 1139 N N . PHE A 1 142 ? -12.534 7.347 3.553 1.00 98.25 142 PHE A N 1
ATOM 1140 C CA . PHE A 1 142 ? -11.342 7.815 4.261 1.00 98.25 142 PHE A CA 1
ATOM 1141 C C . PHE A 1 142 ? -11.553 7.786 5.770 1.00 98.25 142 PHE A C 1
ATOM 1143 O O . PHE A 1 142 ? -12.662 8.008 6.255 1.00 98.25 142 PHE A O 1
ATOM 1150 N N . CYS A 1 143 ? -10.487 7.538 6.522 1.00 97.12 143 CYS A N 1
ATOM 1151 C CA . CYS A 1 143 ? -10.459 7.740 7.966 1.00 97.12 143 CYS A CA 1
ATOM 1152 C C . CYS A 1 143 ? -9.063 8.171 8.427 1.00 97.12 143 CYS A C 1
ATOM 1154 O O . CYS A 1 143 ? -8.070 7.983 7.722 1.00 97.12 143 CYS A O 1
ATOM 1156 N N . LEU A 1 144 ? -8.994 8.749 9.623 1.00 96.44 144 LEU A N 1
ATOM 1157 C CA . LEU A 1 144 ? -7.741 9.149 10.258 1.00 96.44 144 LEU A CA 1
ATOM 1158 C C . LEU A 1 144 ? -7.261 8.083 11.244 1.00 96.44 144 LEU A C 1
ATOM 1160 O O . LEU A 1 144 ? -8.062 7.479 11.955 1.00 96.44 144 LEU A O 1
ATOM 1164 N N . GLU A 1 145 ? -5.948 7.898 11.326 1.00 95.31 145 GLU A N 1
ATOM 1165 C CA . GLU A 1 145 ? -5.259 7.182 12.395 1.00 95.31 145 GLU A CA 1
ATOM 1166 C C . GLU A 1 145 ? -4.330 8.146 13.134 1.00 95.31 145 GLU A C 1
ATOM 1168 O O . GLU A 1 145 ? -3.307 8.567 12.598 1.00 95.31 145 GLU A O 1
ATOM 1173 N N . PHE A 1 146 ? -4.668 8.484 14.377 1.00 93.44 146 PHE A N 1
ATOM 1174 C CA . PHE A 1 146 ? -3.840 9.360 15.196 1.00 93.44 146 PHE A CA 1
ATOM 1175 C C . PHE A 1 146 ? -2.651 8.598 15.766 1.00 93.44 146 PHE A C 1
ATOM 1177 O O . PHE A 1 146 ? -2.808 7.641 16.533 1.00 93.44 146 PHE A O 1
ATOM 1184 N N . VAL A 1 147 ? -1.452 9.059 15.428 1.00 91.00 147 VAL A N 1
ATOM 1185 C CA . VAL A 1 147 ? -0.218 8.583 16.039 1.00 91.00 147 VAL A CA 1
ATOM 1186 C C . VAL A 1 147 ? 0.008 9.369 17.319 1.00 91.00 147 VAL A C 1
ATOM 1188 O O . VAL A 1 147 ? 0.379 10.541 17.276 1.00 91.00 147 VAL A O 1
ATOM 1191 N N . ILE A 1 148 ? -0.259 8.724 18.457 1.00 89.75 148 ILE A N 1
ATOM 1192 C CA . ILE A 1 148 ? -0.096 9.317 19.786 1.00 89.75 148 ILE A CA 1
ATOM 1193 C C . ILE A 1 148 ? 1.167 8.719 20.417 1.00 89.75 148 ILE A C 1
ATOM 1195 O O . ILE A 1 148 ? 1.147 7.553 20.829 1.00 89.75 148 ILE A O 1
ATOM 1199 N N . PRO A 1 149 ? 2.284 9.465 20.460 1.00 87.06 149 PRO A N 1
ATOM 1200 C CA . PRO A 1 149 ? 3.494 9.022 21.138 1.00 87.06 149 PRO A CA 1
ATOM 1201 C C . PRO A 1 149 ? 3.279 8.830 22.645 1.00 87.06 149 PRO A C 1
ATOM 1203 O O . PRO A 1 149 ? 2.280 9.260 23.206 1.00 87.06 149 PRO A O 1
ATOM 1206 N N . ARG A 1 150 ? 4.226 8.176 23.325 1.00 86.38 150 ARG A N 1
ATOM 1207 C CA . ARG A 1 150 ? 4.244 8.157 24.795 1.00 86.38 150 ARG A CA 1
ATOM 1208 C C . ARG A 1 150 ? 4.641 9.543 25.305 1.00 86.38 150 ARG A C 1
ATOM 1210 O O . ARG A 1 150 ? 5.596 10.110 24.778 1.00 86.38 150 ARG A O 1
ATOM 1217 N N . ASN A 1 151 ? 4.003 10.031 26.368 1.00 84.25 151 ASN A N 1
ATOM 1218 C CA . ASN A 1 151 ? 4.365 11.298 27.001 1.00 84.25 151 ASN A CA 1
ATOM 1219 C C . ASN A 1 151 ? 5.685 11.173 27.777 1.00 84.25 151 ASN A C 1
ATOM 1221 O O . ASN A 1 151 ? 5.709 10.964 28.989 1.00 84.25 151 ASN A O 1
ATOM 1225 N N . LYS A 1 152 ? 6.818 11.212 27.076 1.00 78.12 152 LYS A N 1
ATOM 1226 C CA . LYS A 1 152 ? 8.124 11.260 27.735 1.00 78.12 152 LYS A CA 1
ATOM 1227 C C . LYS A 1 152 ? 8.321 12.654 28.322 1.00 78.12 152 LYS A C 1
ATOM 1229 O O . LYS A 1 152 ? 8.078 13.633 27.632 1.00 78.12 152 LYS A O 1
ATOM 1234 N N . GLN A 1 153 ? 8.781 12.728 29.573 1.00 70.88 153 GLN A N 1
ATOM 1235 C CA . GLN A 1 153 ? 9.158 13.988 30.235 1.00 70.88 153 GLN A CA 1
ATOM 1236 C C . GLN A 1 153 ? 8.038 15.049 30.280 1.00 70.88 153 GLN A C 1
ATOM 1238 O O . GLN A 1 153 ? 8.334 16.237 30.311 1.00 70.88 153 GLN A O 1
ATOM 1243 N N . ASN A 1 154 ? 6.764 14.635 30.279 1.00 72.44 154 ASN A N 1
ATOM 1244 C CA . ASN A 1 154 ? 5.607 15.540 30.321 1.00 72.44 154 ASN A CA 1
ATOM 1245 C C . ASN A 1 154 ? 5.642 16.639 29.241 1.00 72.44 154 ASN A C 1
ATOM 1247 O O . ASN A 1 154 ? 5.291 17.785 29.504 1.00 72.44 154 ASN A O 1
ATOM 1251 N N . GLN A 1 155 ? 6.063 16.288 28.019 1.00 78.25 155 GLN A N 1
ATOM 1252 C CA . GLN A 1 155 ? 6.150 17.213 26.882 1.00 78.25 155 GLN A CA 1
ATOM 1253 C C . GLN A 1 155 ? 4.833 17.932 26.565 1.00 78.25 155 GLN A C 1
ATOM 1255 O O . GLN A 1 155 ? 4.864 19.039 26.033 1.00 78.25 155 GLN A O 1
ATOM 1260 N N . LYS A 1 156 ? 3.689 17.294 26.844 1.00 84.94 156 LYS A N 1
ATOM 1261 C CA . LYS A 1 156 ? 2.361 17.914 26.777 1.00 84.94 156 LYS A CA 1
ATOM 1262 C C . LYS A 1 156 ? 1.492 17.447 27.937 1.00 84.94 156 LYS A C 1
ATOM 1264 O O . LYS A 1 156 ? 1.581 16.294 28.362 1.00 84.94 156 LYS A O 1
ATOM 1269 N N . SER A 1 157 ? 0.615 18.325 28.395 1.00 91.69 157 SER A N 1
ATOM 1270 C CA . SER A 1 157 ? -0.505 17.990 29.272 1.00 91.69 157 SER A CA 1
ATOM 1271 C C . SER A 1 157 ? -1.619 17.247 28.519 1.00 91.69 157 SER A C 1
ATOM 1273 O O . SER A 1 157 ? -1.685 17.255 27.285 1.00 91.69 157 SER A O 1
ATOM 1275 N N . GLU A 1 158 ? -2.522 16.612 29.269 1.00 93.38 158 GLU A N 1
ATOM 1276 C CA . GLU A 1 158 ? -3.755 16.022 28.734 1.00 93.38 158 GLU A CA 1
ATOM 1277 C C . GLU A 1 158 ? -4.596 17.048 27.956 1.00 93.38 158 GLU A C 1
ATOM 1279 O O . GLU A 1 158 ? -5.013 16.775 26.829 1.00 93.38 158 GLU A O 1
ATOM 1284 N N . GLU A 1 159 ? -4.796 18.236 28.533 1.00 94.56 159 GLU A N 1
ATOM 1285 C CA . GLU A 1 159 ? -5.583 19.339 27.966 1.00 94.56 159 GLU A CA 1
ATOM 1286 C C . GLU A 1 159 ? -5.008 19.812 26.618 1.00 94.56 159 GLU A C 1
ATOM 1288 O O . GLU A 1 159 ? -5.747 20.003 25.651 1.00 94.56 159 GLU A O 1
ATOM 1293 N N . GLU A 1 160 ? -3.682 19.951 26.510 1.00 92.75 160 GLU A N 1
ATOM 1294 C CA . GLU A 1 160 ? -3.011 20.343 25.261 1.00 92.75 160 GLU A CA 1
ATOM 1295 C C . GLU A 1 160 ? -3.148 19.280 24.166 1.00 92.75 160 GLU A C 1
ATOM 1297 O O . GLU A 1 160 ? -3.397 19.615 23.003 1.00 92.75 160 GLU A O 1
ATOM 1302 N N . LEU A 1 161 ? -3.002 17.996 24.518 1.00 92.50 161 LEU A N 1
ATOM 1303 C CA . LEU A 1 161 ? -3.202 16.897 23.573 1.00 92.50 161 LEU A CA 1
ATOM 1304 C C . LEU A 1 161 ? -4.655 16.858 23.082 1.00 92.50 161 LEU A C 1
ATOM 1306 O O . LEU A 1 161 ? -4.890 16.776 21.873 1.00 92.50 161 LEU A O 1
ATOM 1310 N N . MET A 1 162 ? -5.609 16.953 24.011 1.00 94.69 162 MET A N 1
ATOM 1311 C CA . MET A 1 162 ? -7.044 16.967 23.736 1.00 94.69 162 MET A CA 1
ATOM 1312 C C . MET A 1 162 ? -7.416 18.110 22.788 1.00 94.69 162 MET A C 1
ATOM 1314 O O . MET A 1 162 ? -8.025 17.875 21.744 1.00 94.69 162 MET A O 1
ATOM 1318 N N . ASN A 1 163 ? -6.999 19.337 23.111 1.00 93.56 163 ASN A N 1
ATOM 1319 C CA . ASN A 1 163 ? -7.280 20.518 22.298 1.00 93.56 163 ASN A CA 1
ATOM 1320 C C . ASN A 1 163 ? -6.646 20.429 20.912 1.00 93.56 163 ASN A C 1
ATOM 1322 O O . ASN A 1 163 ? -7.295 20.769 19.925 1.00 93.56 163 ASN A O 1
ATOM 1326 N N . SER A 1 164 ? -5.409 19.931 20.807 1.00 90.56 164 SER A N 1
ATOM 1327 C CA . SER A 1 164 ? -4.776 19.735 19.500 1.00 90.56 164 SER A CA 1
ATOM 1328 C C . SER A 1 164 ? -5.581 18.770 18.634 1.00 90.56 164 SER A C 1
ATOM 1330 O O . SER A 1 164 ? -5.851 19.085 17.480 1.00 90.56 164 SER A O 1
ATOM 1332 N N . ILE A 1 165 ? -5.972 17.610 19.169 1.00 93.44 165 ILE A N 1
ATOM 1333 C CA . ILE A 1 165 ? -6.708 16.601 18.397 1.00 93.44 165 ILE A CA 1
ATOM 1334 C C . ILE A 1 165 ? -8.103 17.117 18.028 1.00 93.44 165 ILE A C 1
ATOM 1336 O O . ILE A 1 165 ? -8.497 17.001 16.870 1.00 93.44 165 ILE A O 1
ATOM 1340 N N . ALA A 1 166 ? -8.829 17.728 18.969 1.00 94.75 166 ALA A N 1
ATOM 1341 C CA . ALA A 1 166 ? -10.153 18.293 18.714 1.00 94.75 166 ALA A CA 1
ATOM 1342 C C . ALA A 1 166 ? -10.115 19.386 17.631 1.00 94.75 166 ALA A C 1
ATOM 1344 O O . ALA A 1 166 ? -10.947 19.387 16.725 1.00 94.75 166 ALA A O 1
ATOM 1345 N N . ASN A 1 167 ? -9.125 20.284 17.673 1.00 93.00 167 ASN A N 1
ATOM 1346 C CA . ASN A 1 167 ? -8.959 21.335 16.667 1.00 93.00 167 ASN A CA 1
ATOM 1347 C C . ASN A 1 167 ? -8.638 20.765 15.281 1.00 93.00 167 ASN A C 1
ATOM 1349 O O . ASN A 1 167 ? -9.230 21.197 14.287 1.00 93.00 167 ASN A O 1
ATOM 1353 N N . ASP A 1 168 ? -7.739 19.782 15.211 1.00 91.50 168 ASP A N 1
ATOM 1354 C CA . ASP A 1 168 ? -7.349 19.135 13.956 1.00 91.50 168 ASP A CA 1
ATOM 1355 C C . ASP A 1 168 ? -8.547 18.386 13.337 1.00 91.50 168 ASP A C 1
ATOM 1357 O O . ASP A 1 168 ? -8.846 18.551 12.151 1.00 91.50 168 ASP A O 1
ATOM 1361 N N . LEU A 1 169 ? -9.304 17.645 14.158 1.00 93.12 169 LEU A N 1
ATOM 1362 C CA . LEU A 1 169 ? -10.564 17.005 13.774 1.00 93.12 169 LEU A CA 1
ATOM 1363 C C . LEU A 1 169 ? -11.562 18.045 13.240 1.00 93.12 169 LEU A C 1
ATOM 1365 O O . LEU A 1 169 ? -11.972 17.980 12.079 1.00 93.12 169 LEU A O 1
ATOM 1369 N N . ASN A 1 170 ? -11.923 19.044 14.046 1.00 93.75 170 ASN A N 1
ATOM 1370 C CA . ASN A 1 170 ? -12.893 20.065 13.653 1.00 93.75 170 ASN A CA 1
ATOM 1371 C C . ASN A 1 170 ? -12.479 20.781 12.357 1.00 93.75 170 ASN A C 1
ATOM 1373 O O . ASN A 1 170 ? -13.325 21.014 11.495 1.00 93.75 170 ASN A O 1
ATOM 1377 N N . THR A 1 171 ? -11.188 21.058 12.159 1.00 91.62 171 THR A N 1
ATOM 1378 C CA . THR A 1 171 ? -10.666 21.676 10.930 1.00 91.62 171 THR A CA 1
ATOM 1379 C C . THR A 1 171 ? -10.896 20.795 9.705 1.00 91.62 171 THR A C 1
ATOM 1381 O O . THR A 1 171 ? -11.449 21.251 8.705 1.00 91.62 171 THR A O 1
ATOM 1384 N N . VAL A 1 172 ? -10.495 19.527 9.765 1.00 92.94 172 VAL A N 1
ATOM 1385 C CA . VAL A 1 172 ? -10.571 18.608 8.621 1.00 92.94 172 VAL A CA 1
ATOM 1386 C C . VAL A 1 172 ? -12.014 18.294 8.246 1.00 92.94 172 VAL A C 1
ATOM 1388 O O . VAL A 1 172 ? -12.396 18.380 7.075 1.00 92.94 172 VAL A O 1
ATOM 1391 N N . TYR A 1 173 ? -12.837 17.958 9.236 1.00 93.25 173 TYR A N 1
ATOM 1392 C CA . TYR A 1 173 ? -14.222 17.564 9.001 1.00 93.25 173 TYR A CA 1
ATOM 1393 C C . TYR A 1 173 ? -15.099 18.753 8.591 1.00 93.25 173 TYR A C 1
ATOM 1395 O O . TYR A 1 173 ? -15.968 18.589 7.736 1.00 93.25 173 TYR A O 1
ATOM 1403 N N . SER A 1 174 ? -14.843 19.966 9.100 1.00 90.94 174 SER A N 1
ATOM 1404 C CA . SER A 1 174 ? -15.558 21.170 8.643 1.00 90.94 174 SER A CA 1
ATOM 1405 C C . SER A 1 174 ? -15.160 21.589 7.226 1.00 90.94 174 SER A C 1
ATOM 1407 O O . SER A 1 174 ? -16.034 21.876 6.409 1.00 90.94 174 SER A O 1
ATOM 1409 N N . ARG A 1 175 ? -13.863 21.566 6.883 1.00 94.62 175 ARG A N 1
ATOM 1410 C CA . ARG A 1 175 ? -13.377 21.942 5.540 1.00 94.62 175 ARG A CA 1
ATOM 1411 C C . ARG A 1 175 ? -13.804 20.967 4.449 1.00 94.62 175 ARG A C 1
ATOM 1413 O O . ARG A 1 175 ? -13.965 21.373 3.303 1.00 94.62 175 ARG A O 1
ATOM 1420 N N . THR A 1 176 ? -14.040 19.712 4.814 1.00 95.31 176 THR A N 1
ATOM 1421 C CA . THR A 1 176 ? -14.652 18.701 3.938 1.00 95.31 176 THR A CA 1
ATOM 1422 C C . THR A 1 176 ? -16.176 18.654 4.069 1.00 95.31 176 THR A C 1
ATOM 1424 O O . THR A 1 176 ? -16.800 17.742 3.541 1.00 95.31 176 THR A O 1
ATOM 1427 N N . LYS A 1 177 ? -16.797 19.606 4.784 1.00 94.81 177 LYS A N 1
ATOM 1428 C CA . LYS A 1 177 ? -18.254 19.723 4.978 1.00 94.81 177 LYS A CA 1
ATOM 1429 C C . LYS A 1 177 ? -18.917 18.417 5.437 1.00 94.81 177 LYS A C 1
ATOM 1431 O O . LYS A 1 177 ? -20.019 18.094 5.007 1.00 94.81 177 LYS A O 1
ATOM 1436 N N . LEU A 1 178 ? -18.232 17.659 6.297 1.00 94.44 178 LEU A N 1
ATOM 1437 C CA . LEU A 1 178 ? -18.664 16.342 6.774 1.00 94.44 178 LEU A CA 1
ATOM 1438 C C . LEU A 1 178 ? -18.985 15.352 5.637 1.00 94.44 178 LEU A C 1
ATOM 1440 O O . LEU A 1 178 ? -19.866 14.505 5.810 1.00 94.44 178 LEU A O 1
ATOM 1444 N N . SER A 1 179 ? -18.242 15.444 4.524 1.00 96.69 179 SER A N 1
ATOM 1445 C CA . SER A 1 179 ? -18.382 14.637 3.305 1.00 96.69 179 SER A CA 1
ATOM 1446 C C . SER A 1 179 ? -18.777 13.183 3.578 1.00 96.69 179 SER A C 1
ATOM 1448 O O . SER A 1 179 ? -18.300 12.532 4.517 1.00 96.69 179 SER A O 1
ATOM 1450 N N . ASP A 1 180 ? -19.627 12.634 2.712 1.00 96.06 180 ASP A N 1
ATOM 1451 C CA . ASP A 1 180 ? -20.053 11.237 2.786 1.00 96.06 180 ASP A CA 1
ATOM 1452 C C . ASP A 1 180 ? -18.886 10.255 2.573 1.00 96.06 180 ASP A C 1
ATOM 1454 O O . ASP A 1 180 ? -19.018 9.063 2.869 1.00 96.06 180 ASP A O 1
ATOM 1458 N N . LYS A 1 181 ? -17.736 10.741 2.084 1.00 97.69 181 LYS A N 1
ATOM 1459 C CA . LYS A 1 181 ? -16.503 9.970 1.903 1.00 97.69 181 LYS A CA 1
ATOM 1460 C C . LYS A 1 181 ? -15.817 9.626 3.223 1.00 97.69 181 LYS A C 1
ATOM 1462 O O . LYS A 1 181 ? -14.974 8.735 3.239 1.00 97.69 181 LYS A O 1
ATOM 1467 N N . TRP A 1 182 ? -16.188 10.237 4.343 1.00 97.69 182 TRP A N 1
ATOM 1468 C CA . TRP A 1 182 ? -15.709 9.778 5.645 1.00 97.69 182 TRP A CA 1
ATOM 1469 C C . TRP A 1 182 ? -16.279 8.404 6.003 1.00 97.69 182 TRP A C 1
ATOM 1471 O O . TRP A 1 182 ? -17.463 8.124 5.810 1.00 97.69 182 TRP A O 1
ATOM 1481 N N . LEU A 1 183 ? -15.427 7.529 6.536 1.00 97.75 183 LEU A N 1
ATOM 1482 C CA . LEU A 1 183 ? -15.839 6.228 7.041 1.00 97.75 183 LEU A CA 1
ATOM 1483 C C . LEU A 1 183 ? -16.726 6.420 8.278 1.00 97.75 183 LEU A C 1
ATOM 1485 O O . LEU A 1 183 ? -16.312 7.042 9.257 1.00 97.75 183 LEU A O 1
ATOM 1489 N N . ARG A 1 184 ? -17.938 5.863 8.236 1.00 97.38 184 ARG A N 1
ATOM 1490 C CA . ARG A 1 184 ? -18.939 6.003 9.299 1.00 97.38 184 ARG A CA 1
ATOM 1491 C C . ARG A 1 184 ? -19.432 4.652 9.798 1.00 97.38 184 ARG A C 1
ATOM 1493 O O . ARG A 1 184 ? -19.548 3.708 9.013 1.00 97.38 184 ARG A O 1
ATOM 1500 N N . SER A 1 185 ? -19.734 4.569 11.092 1.00 96.38 185 SER A N 1
ATOM 1501 C CA . SER A 1 185 ? -20.408 3.413 11.688 1.00 96.38 185 SER A CA 1
ATOM 1502 C C . SER A 1 185 ? -21.836 3.284 11.141 1.00 96.38 185 SER A C 1
ATOM 1504 O O . SER A 1 185 ? -22.366 4.209 10.518 1.00 96.38 185 SER A O 1
ATOM 1506 N N . LYS A 1 186 ? -22.509 2.155 11.403 1.00 94.06 186 LYS A N 1
ATOM 1507 C CA . LYS A 1 186 ? -23.950 2.017 11.108 1.00 94.06 186 LYS A CA 1
ATOM 1508 C C . LYS A 1 186 ? -24.813 3.099 11.774 1.00 94.06 186 LYS A C 1
ATOM 1510 O O . LYS A 1 186 ? -25.872 3.415 11.245 1.00 94.06 186 LYS A O 1
ATOM 1515 N N . ALA A 1 187 ? -24.362 3.662 12.897 1.00 94.00 187 ALA A N 1
ATOM 1516 C CA . ALA A 1 187 ? -25.043 4.744 13.605 1.00 94.00 187 ALA A CA 1
ATOM 1517 C C . ALA A 1 187 ? -24.703 6.145 13.054 1.00 94.00 187 ALA A C 1
ATOM 1519 O O . ALA A 1 187 ? -25.207 7.138 13.564 1.00 94.00 187 ALA A O 1
ATOM 1520 N N . GLY A 1 188 ? -23.857 6.245 12.022 1.00 95.00 188 GLY A N 1
ATOM 1521 C CA . GLY A 1 188 ? -23.460 7.517 11.409 1.00 95.00 188 GLY A CA 1
ATOM 1522 C C . GLY A 1 188 ? -22.252 8.201 12.063 1.00 95.00 188 GLY A C 1
ATOM 1523 O O . GLY A 1 188 ? -21.788 9.219 11.540 1.00 95.00 188 GLY A O 1
ATOM 1524 N N . GLU A 1 189 ? -21.709 7.626 13.141 1.00 96.44 189 GLU A N 1
ATOM 1525 C CA . GLU A 1 189 ? -20.531 8.129 13.860 1.00 96.44 189 GLU A CA 1
ATOM 1526 C C . GLU A 1 189 ? -19.289 8.065 12.966 1.00 96.44 189 GLU A C 1
ATOM 1528 O O . GLU A 1 189 ? -19.053 7.061 12.289 1.00 96.44 189 GLU A O 1
ATOM 1533 N N . ILE A 1 190 ? -18.465 9.108 12.985 1.00 96.88 190 ILE A N 1
ATOM 1534 C CA . ILE A 1 190 ? -17.211 9.154 12.234 1.00 96.88 190 ILE A CA 1
ATOM 1535 C C . ILE A 1 190 ? -16.176 8.244 12.894 1.00 96.88 190 ILE A C 1
ATOM 1537 O O . ILE A 1 190 ? -15.834 8.413 14.065 1.00 96.88 190 ILE A O 1
ATOM 1541 N N . ILE A 1 191 ? -15.650 7.287 12.130 1.00 97.50 191 ILE A N 1
ATOM 1542 C CA . ILE A 1 191 ? -14.674 6.317 12.627 1.00 97.50 191 ILE A CA 1
ATOM 1543 C C . ILE A 1 191 ? -13.265 6.889 12.507 1.00 97.50 191 ILE A C 1
ATOM 1545 O O . ILE A 1 191 ? -12.848 7.309 11.426 1.00 97.50 191 ILE A O 1
ATOM 1549 N N . PHE A 1 192 ? -12.488 6.807 13.584 1.00 96.69 192 PHE A N 1
ATOM 1550 C CA . PHE A 1 192 ? -11.051 7.061 13.537 1.00 96.69 192 PHE A CA 1
ATOM 1551 C C . PHE A 1 192 ? -10.276 6.031 14.363 1.00 96.69 192 PHE A C 1
ATOM 1553 O O . PHE A 1 192 ? -10.805 5.380 15.262 1.00 96.69 192 PHE A O 1
ATOM 1560 N N . PHE A 1 193 ? -9.000 5.877 14.040 1.00 97.12 193 PHE A N 1
ATOM 1561 C CA . PHE A 1 193 ? -8.079 4.932 14.656 1.00 97.12 193 PHE A CA 1
ATOM 1562 C C . PHE A 1 193 ? -7.051 5.673 15.508 1.00 97.12 193 PHE A C 1
ATOM 1564 O O . PHE A 1 193 ? -6.814 6.868 15.340 1.00 97.12 193 PHE A O 1
ATOM 1571 N N . THR A 1 194 ? -6.389 4.945 16.400 1.00 92.69 194 THR A N 1
ATOM 1572 C CA . THR A 1 194 ? -5.202 5.435 17.106 1.00 92.69 194 THR A CA 1
ATOM 1573 C C . THR A 1 194 ? -4.104 4.389 17.027 1.00 92.69 194 THR A C 1
ATOM 1575 O O . THR A 1 194 ? -4.388 3.196 17.109 1.00 92.69 194 THR A O 1
ATOM 1578 N N . THR A 1 195 ? -2.844 4.795 16.896 1.00 87.62 195 THR A N 1
ATOM 1579 C CA . THR A 1 195 ? -1.735 3.860 17.108 1.00 87.62 195 THR A CA 1
ATOM 1580 C C . THR A 1 195 ? -1.443 3.776 18.595 1.00 87.62 195 THR A C 1
ATOM 1582 O O . THR A 1 195 ? -1.239 4.804 19.234 1.00 87.62 195 THR A O 1
ATOM 1585 N N . ASN A 1 196 ? -1.351 2.561 19.129 1.00 89.19 196 ASN A N 1
ATOM 1586 C CA . ASN A 1 196 ? -1.020 2.313 20.531 1.00 89.19 196 ASN A CA 1
ATOM 1587 C C . ASN A 1 196 ? -1.835 3.176 21.512 1.00 89.19 196 ASN A C 1
ATOM 1589 O O . ASN A 1 196 ? -1.307 4.041 22.206 1.00 89.19 196 ASN A O 1
ATOM 1593 N N . THR A 1 197 ? -3.133 2.894 21.599 1.00 93.56 197 THR A N 1
ATOM 1594 C CA . THR A 1 197 ? -4.092 3.621 22.444 1.00 93.56 197 THR A CA 1
ATOM 1595 C C . THR A 1 197 ? -3.681 3.695 23.921 1.00 93.56 197 THR A C 1
ATOM 1597 O O . THR A 1 197 ? -4.079 4.617 24.627 1.00 93.56 197 THR A O 1
ATOM 1600 N N . GLN A 1 198 ? -2.831 2.775 24.393 1.00 92.25 198 GLN A N 1
ATOM 1601 C CA . GLN A 1 198 ? -2.292 2.798 25.756 1.00 92.25 198 GLN A CA 1
ATOM 1602 C C . GLN A 1 198 ? -1.434 4.035 26.038 1.00 92.25 198 GLN A C 1
ATOM 1604 O O . GLN A 1 198 ? -1.357 4.463 27.182 1.00 92.25 198 GLN A O 1
ATOM 1609 N N . ASN A 1 199 ? -0.827 4.650 25.021 1.00 91.81 199 ASN A N 1
ATOM 1610 C CA . ASN A 1 199 ? -0.016 5.850 25.210 1.00 91.81 199 ASN A CA 1
ATOM 1611 C C . ASN A 1 199 ? -0.825 7.030 25.769 1.00 91.81 199 ASN A C 1
ATOM 1613 O O . ASN A 1 199 ? -0.260 7.842 26.499 1.00 91.81 199 ASN A O 1
ATOM 1617 N N . ILE A 1 200 ? -2.138 7.085 25.517 1.00 93.44 200 ILE A N 1
ATOM 1618 C CA . ILE A 1 200 ? -3.024 8.116 26.077 1.00 93.44 200 ILE A CA 1
ATOM 1619 C C . ILE A 1 200 ? -2.952 8.114 27.608 1.00 93.44 200 ILE A C 1
ATOM 1621 O O . ILE A 1 200 ? -2.856 9.179 28.206 1.00 93.44 200 ILE A O 1
ATOM 1625 N N . SER A 1 201 ? -2.874 6.944 28.261 1.00 92.38 201 SER A N 1
ATOM 1626 C CA . SER A 1 201 ? -2.830 6.881 29.730 1.00 92.38 201 SER A CA 1
ATOM 1627 C C . SER A 1 201 ? -1.591 7.541 30.337 1.00 92.38 201 SER A C 1
ATOM 1629 O O . SER A 1 201 ? -1.591 7.823 31.527 1.00 92.38 201 SER A O 1
ATOM 1631 N N . THR A 1 202 ? -0.536 7.766 29.545 1.00 91.12 202 THR A N 1
ATOM 1632 C CA . THR A 1 202 ? 0.683 8.460 29.996 1.00 91.12 202 THR A CA 1
ATOM 1633 C C . THR A 1 202 ? 0.546 9.982 30.018 1.00 91.12 202 THR A C 1
ATOM 1635 O O . THR A 1 202 ? 1.414 10.660 30.552 1.00 91.12 202 THR A O 1
ATOM 1638 N N . TYR A 1 203 ? -0.537 10.521 29.452 1.00 91.62 203 TYR A N 1
ATOM 1639 C CA . TYR A 1 203 ? -0.906 11.934 29.570 1.00 91.62 203 TYR A CA 1
ATOM 1640 C C . TYR A 1 203 ? -1.856 12.185 30.742 1.00 91.62 203 TYR A C 1
ATOM 1642 O O . TYR A 1 203 ? -1.879 13.293 31.262 1.00 91.62 203 TYR A O 1
ATOM 1650 N N . LEU A 1 204 ? -2.610 11.159 31.152 1.00 89.75 204 LEU A N 1
ATOM 1651 C CA . LEU A 1 204 ? -3.582 11.244 32.246 1.00 89.75 204 LEU A CA 1
ATOM 1652 C C . LEU A 1 204 ? -2.892 11.163 33.614 1.00 89.75 204 LEU A C 1
ATOM 1654 O O . LEU A 1 204 ? -3.294 11.820 34.567 1.00 89.75 204 LEU A O 1
ATOM 1658 N N . GLU A 1 205 ? -1.858 10.325 33.721 1.00 84.94 205 GLU A N 1
ATOM 1659 C CA . GLU A 1 205 ? -1.128 10.064 34.962 1.00 84.94 205 GLU A CA 1
ATOM 1660 C C . GLU A 1 205 ? 0.342 9.733 34.650 1.00 84.94 205 GLU A C 1
ATOM 1662 O O . GLU A 1 205 ? 0.648 9.177 33.589 1.00 84.94 205 GLU A O 1
ATOM 1667 N N . ASP A 1 206 ? 1.259 10.002 35.588 1.00 78.81 206 ASP A N 1
ATOM 1668 C CA . ASP A 1 206 ? 2.653 9.562 35.457 1.00 78.81 206 ASP A CA 1
ATOM 1669 C C . ASP A 1 206 ? 2.738 8.027 35.535 1.00 78.81 206 ASP A C 1
ATOM 1671 O O . ASP A 1 206 ? 2.432 7.398 36.552 1.00 78.81 206 ASP A O 1
ATOM 1675 N N . LYS A 1 207 ? 3.154 7.414 34.423 1.00 77.69 207 LYS A N 1
ATOM 1676 C CA . LYS A 1 207 ? 3.297 5.960 34.265 1.00 77.69 207 LYS A CA 1
ATOM 1677 C C . LYS A 1 207 ? 4.755 5.497 34.254 1.00 77.69 207 LYS A C 1
ATOM 1679 O O . LYS A 1 207 ? 5.051 4.433 33.695 1.00 77.69 207 LYS A O 1
ATOM 1684 N N . VAL A 1 208 ? 5.700 6.256 34.811 1.00 74.38 208 VAL A N 1
ATOM 1685 C CA . VAL A 1 208 ? 7.081 5.775 34.977 1.00 74.38 208 VAL A CA 1
ATOM 1686 C C . VAL A 1 208 ? 7.076 4.502 35.842 1.00 74.38 208 VAL A C 1
ATOM 1688 O O . VAL A 1 208 ? 6.585 4.483 36.965 1.00 74.38 208 VAL A O 1
ATOM 1691 N N . GLY A 1 209 ? 7.555 3.386 35.277 1.00 69.81 209 GLY A N 1
ATOM 1692 C CA . GLY A 1 209 ? 7.638 2.076 35.946 1.00 69.81 209 GLY A CA 1
ATOM 1693 C C . GLY A 1 209 ? 6.316 1.314 36.155 1.00 69.81 209 GLY A C 1
ATOM 1694 O O . GLY A 1 209 ? 6.347 0.146 36.546 1.00 69.81 209 GLY A O 1
ATOM 1695 N N . GLN A 1 210 ? 5.156 1.913 35.869 1.00 78.56 210 GLN A N 1
ATOM 1696 C CA . GLN A 1 210 ? 3.853 1.281 36.106 1.00 78.56 210 GLN A CA 1
ATOM 1697 C C . GLN A 1 210 ? 3.383 0.429 34.918 1.00 78.56 210 GLN A C 1
ATOM 1699 O O . GLN A 1 210 ? 3.544 0.790 33.751 1.00 78.56 210 GLN A O 1
ATOM 1704 N N . LYS A 1 211 ? 2.760 -0.722 35.211 1.00 87.00 211 LYS A N 1
ATOM 1705 C CA . LYS A 1 211 ? 2.171 -1.607 34.193 1.00 87.00 211 LYS A CA 1
ATOM 1706 C C . LYS A 1 211 ? 0.756 -1.150 33.836 1.00 87.00 211 LYS A C 1
ATOM 1708 O O . LYS A 1 211 ? -0.066 -0.964 34.728 1.00 87.00 211 LYS A O 1
ATOM 1713 N N . TYR A 1 212 ? 0.462 -1.118 32.536 1.00 90.62 212 TYR A N 1
ATOM 1714 C CA . TYR A 1 212 ? -0.886 -0.872 32.020 1.00 90.62 212 TYR A CA 1
ATOM 1715 C C . TYR A 1 212 ? -1.888 -1.905 32.565 1.00 90.62 212 TYR A C 1
ATOM 1717 O O . TYR A 1 212 ? -1.621 -3.120 32.527 1.00 90.62 212 TYR A O 1
ATOM 1725 N N . ASN A 1 213 ? -3.014 -1.416 33.085 1.00 93.25 213 ASN A N 1
ATOM 1726 C CA . ASN A 1 213 ? -4.027 -2.177 33.812 1.00 93.25 213 ASN A CA 1
ATOM 1727 C C . ASN A 1 213 ? -5.470 -1.822 33.363 1.00 93.25 213 ASN A C 1
ATOM 1729 O O . ASN A 1 213 ? -5.687 -0.998 32.477 1.00 93.25 213 ASN A O 1
ATOM 1733 N N . LYS A 1 214 ? -6.481 -2.476 33.956 1.00 94.81 214 LYS A N 1
ATOM 1734 C CA . LYS A 1 214 ? -7.902 -2.279 33.602 1.00 94.81 214 LYS A CA 1
ATOM 1735 C C . LYS A 1 214 ? -8.428 -0.858 33.861 1.00 94.81 214 LYS A C 1
ATOM 1737 O O . LYS A 1 214 ? -9.307 -0.409 33.132 1.00 94.81 214 LYS A O 1
ATOM 1742 N N . GLN A 1 215 ? -7.916 -0.166 34.882 1.00 94.75 215 GLN A N 1
ATOM 1743 C CA . GLN A 1 215 ? -8.321 1.201 35.215 1.00 94.75 215 GLN A CA 1
ATOM 1744 C C . GLN A 1 215 ? -7.834 2.168 34.138 1.00 94.75 215 GLN A C 1
ATOM 1746 O O . GLN A 1 215 ? -8.581 3.045 33.718 1.00 94.75 215 GLN A O 1
ATOM 1751 N N . ASP A 1 216 ? -6.631 1.940 33.608 1.00 95.06 216 ASP A N 1
ATOM 1752 C CA . ASP A 1 216 ? -6.094 2.743 32.509 1.00 95.06 216 ASP A CA 1
ATOM 1753 C C . ASP A 1 216 ? -6.984 2.660 31.261 1.00 95.06 216 ASP A C 1
ATOM 1755 O O . ASP A 1 216 ? -7.183 3.659 30.576 1.00 95.06 216 ASP A O 1
ATOM 1759 N N . VAL A 1 217 ? -7.577 1.493 30.979 1.00 96.50 217 VAL A N 1
ATOM 1760 C CA . VAL A 1 217 ? -8.535 1.335 29.870 1.00 96.50 217 VAL A CA 1
ATOM 1761 C C . VAL A 1 217 ? -9.777 2.204 30.078 1.00 96.50 217 VAL A C 1
ATOM 1763 O O . VAL A 1 217 ? -10.222 2.863 29.142 1.00 96.50 217 VAL A O 1
ATOM 1766 N N . GLN A 1 218 ? -10.322 2.231 31.297 1.00 96.44 218 GLN A N 1
ATOM 1767 C CA . GLN A 1 218 ? -11.483 3.062 31.633 1.00 96.44 218 GLN A CA 1
ATOM 1768 C C . GLN A 1 218 ? -11.150 4.554 31.563 1.00 96.44 218 GLN A C 1
ATOM 1770 O O . GLN A 1 218 ? -11.955 5.343 31.080 1.00 96.44 218 GLN A O 1
ATOM 1775 N N . ASN A 1 219 ? -9.956 4.946 32.011 1.00 96.25 219 ASN A N 1
ATOM 1776 C CA . ASN A 1 219 ? -9.491 6.328 31.934 1.00 96.25 219 ASN A CA 1
ATOM 1777 C C . ASN A 1 219 ? -9.356 6.775 30.471 1.00 96.25 219 ASN A C 1
ATOM 1779 O O . ASN A 1 219 ? -9.825 7.849 30.112 1.00 96.25 219 ASN A O 1
ATOM 1783 N N . VAL A 1 220 ? -8.813 5.919 29.601 1.00 96.88 220 VAL A N 1
ATOM 1784 C CA . VAL A 1 220 ? -8.741 6.200 28.159 1.00 96.88 220 VAL A CA 1
ATOM 1785 C C . VAL A 1 220 ? -10.130 6.245 27.509 1.00 96.88 220 VAL A C 1
ATOM 1787 O O . VAL A 1 220 ? -10.362 7.065 26.626 1.00 96.88 220 VAL A O 1
ATOM 1790 N N . ALA A 1 221 ? -11.076 5.408 27.942 1.00 97.31 221 ALA A N 1
ATOM 1791 C CA . ALA A 1 221 ? -12.456 5.480 27.462 1.00 97.31 221 ALA A CA 1
ATOM 1792 C C . ALA A 1 221 ? -13.123 6.817 27.828 1.00 97.31 221 ALA A C 1
ATOM 1794 O O . ALA A 1 221 ? -13.751 7.429 26.967 1.00 97.31 221 ALA A O 1
ATOM 1795 N N . ARG A 1 222 ? -12.924 7.300 29.064 1.00 97.25 222 ARG A N 1
ATOM 1796 C CA . ARG A 1 222 ? -13.380 8.632 29.499 1.00 97.25 222 ARG A CA 1
ATOM 1797 C C . ARG A 1 222 ? -12.741 9.749 28.677 1.00 97.25 222 ARG A C 1
ATOM 1799 O O . ARG A 1 222 ? -13.460 10.589 28.160 1.00 97.25 222 ARG A O 1
ATOM 1806 N N . TRP A 1 223 ? -11.433 9.676 28.434 1.00 97.12 223 TRP A N 1
ATOM 1807 C CA . TRP A 1 223 ? -10.736 10.641 27.578 1.00 97.12 223 TRP A CA 1
ATOM 1808 C C . TRP A 1 223 ? -11.377 10.756 26.181 1.00 97.12 223 TRP A C 1
ATOM 1810 O O . TRP A 1 223 ? -11.557 11.851 25.659 1.00 97.12 223 TRP A O 1
ATOM 1820 N N . PHE A 1 224 ? -11.800 9.642 25.572 1.00 97.38 224 PHE A N 1
ATOM 1821 C CA . PHE A 1 224 ? -12.517 9.698 24.293 1.00 97.38 224 PHE A CA 1
ATOM 1822 C C . PHE A 1 224 ? -13.946 10.245 24.396 1.00 97.38 224 PHE A C 1
ATOM 1824 O O . PHE A 1 224 ? -14.410 10.869 23.441 1.00 97.38 224 PHE A O 1
ATOM 1831 N N . GLN A 1 225 ? -14.643 10.024 25.514 1.00 96.56 225 GLN A N 1
ATOM 1832 C CA . GLN A 1 225 ? -15.940 10.661 25.771 1.00 96.56 225 GLN A CA 1
ATOM 1833 C C . GLN A 1 225 ? -15.771 12.181 25.854 1.00 96.56 225 GLN A C 1
ATOM 1835 O O . GLN A 1 225 ? -16.513 12.913 25.205 1.00 96.56 225 GLN A O 1
ATOM 1840 N N . ASP A 1 226 ? -14.735 12.650 26.547 1.00 97.00 226 ASP A N 1
ATOM 1841 C CA . ASP A 1 226 ? -14.418 14.073 26.644 1.00 97.00 226 ASP A CA 1
ATOM 1842 C C . ASP A 1 226 ? -14.035 14.653 25.273 1.00 97.00 226 ASP A C 1
ATOM 1844 O O . ASP A 1 226 ? -14.545 15.705 24.886 1.00 97.00 226 ASP A O 1
ATOM 1848 N N . LEU A 1 227 ? -13.223 13.941 24.478 1.00 96.31 227 LEU A N 1
ATOM 1849 C CA . LEU A 1 227 ? -12.909 14.341 23.101 1.00 96.31 227 LEU A CA 1
ATOM 1850 C C . LEU A 1 227 ? -14.173 14.487 22.247 1.00 96.31 227 LEU A C 1
ATOM 1852 O O . LEU A 1 227 ? -14.292 15.438 21.472 1.00 96.31 227 LEU A O 1
ATOM 1856 N N . HIS A 1 228 ? -15.116 13.556 22.392 1.00 95.88 228 HIS A N 1
ATOM 1857 C CA . HIS A 1 228 ? -16.380 13.588 21.671 1.00 95.88 228 HIS A CA 1
ATOM 1858 C C . HIS A 1 228 ? -17.190 14.848 22.006 1.00 95.88 228 HIS A C 1
ATOM 1860 O O . HIS A 1 228 ? -17.673 15.496 21.082 1.00 95.88 228 HIS A O 1
ATOM 1866 N N . THR A 1 229 ? -17.228 15.284 23.273 1.00 95.44 229 THR A N 1
ATOM 1867 C CA . THR A 1 229 ? -17.900 16.546 23.657 1.00 95.44 229 THR A CA 1
ATOM 1868 C C . THR A 1 229 ? -17.261 17.807 23.061 1.00 95.44 229 THR A C 1
ATOM 1870 O O . THR A 1 229 ? -17.922 18.839 22.965 1.00 95.44 229 THR A O 1
ATOM 1873 N N . ARG A 1 230 ? -15.988 17.741 22.642 1.00 96.00 230 ARG A N 1
ATOM 1874 C CA . ARG A 1 230 ? -15.260 18.854 22.000 1.00 96.00 230 ARG A CA 1
ATOM 1875 C C . ARG A 1 230 ? -15.352 18.841 20.468 1.00 96.00 230 ARG A C 1
ATOM 1877 O O . ARG A 1 230 ? -14.870 19.767 19.811 1.00 96.00 230 ARG A O 1
ATOM 1884 N N . CYS A 1 231 ? -15.939 17.799 19.885 1.00 93.25 231 CYS A N 1
ATOM 1885 C CA . CYS A 1 231 ? -16.155 17.698 18.446 1.00 93.25 231 CYS A CA 1
ATOM 1886 C C . CYS A 1 231 ? -17.582 18.128 18.099 1.00 93.25 231 CYS A C 1
ATOM 1888 O O . CYS A 1 231 ? -18.535 17.759 18.775 1.00 93.25 231 CYS A O 1
ATOM 1890 N N . ASN A 1 232 ? -17.758 18.842 16.985 1.00 90.25 232 ASN A N 1
ATOM 1891 C CA . ASN A 1 232 ? -19.089 19.256 16.510 1.00 90.25 232 ASN A CA 1
ATOM 1892 C C . ASN A 1 232 ? -19.853 18.129 15.779 1.00 90.25 232 ASN A C 1
ATOM 1894 O O . ASN A 1 232 ? -20.707 18.392 14.933 1.00 90.25 232 ASN A O 1
ATOM 1898 N N . PHE A 1 233 ? -19.479 16.874 16.016 1.00 94.12 233 PHE A N 1
ATOM 1899 C CA . PHE A 1 233 ? -20.000 15.695 15.336 1.00 94.12 233 PHE A CA 1
ATOM 1900 C C . PHE A 1 233 ? -19.724 14.434 16.158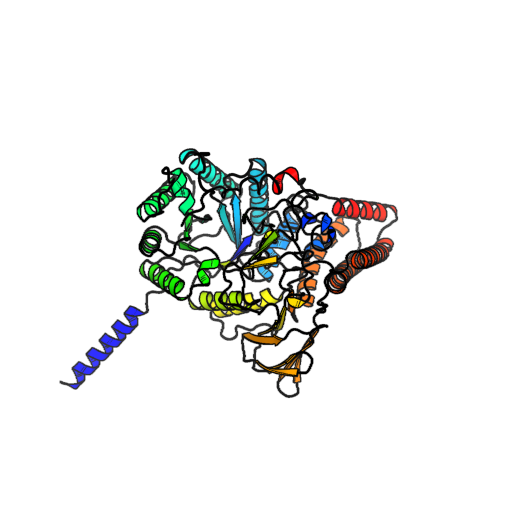 1.00 94.12 233 PHE A C 1
ATOM 1902 O O . PHE A 1 233 ? -18.778 14.362 16.943 1.00 94.12 233 PHE A O 1
ATOM 1909 N N . GLU A 1 234 ? -20.538 13.412 15.914 1.00 95.56 234 GLU A N 1
ATOM 1910 C CA . GLU A 1 234 ? -20.398 12.094 16.524 1.00 95.56 234 GLU A CA 1
ATOM 1911 C C . GLU A 1 234 ? -19.122 11.393 16.049 1.00 95.56 234 GLU A C 1
ATOM 1913 O O . GLU A 1 234 ? -18.902 11.232 14.842 1.00 95.56 234 GLU A O 1
ATOM 1918 N N . ILE A 1 235 ? -18.297 10.944 16.996 1.00 96.00 235 ILE A N 1
ATOM 1919 C CA . ILE A 1 235 ? -17.049 10.224 16.726 1.00 96.00 235 ILE A CA 1
ATOM 1920 C C . ILE A 1 235 ? -17.060 8.858 17.400 1.00 96.00 235 ILE A C 1
ATOM 1922 O O . ILE A 1 235 ? -17.603 8.686 18.487 1.00 96.00 235 ILE A O 1
ATOM 1926 N N . MET A 1 236 ? -16.401 7.886 16.777 1.00 96.31 236 MET A N 1
ATOM 1927 C CA . MET A 1 236 ? -16.244 6.545 17.321 1.00 96.31 236 MET A CA 1
ATOM 1928 C C . MET A 1 236 ? -14.780 6.094 17.195 1.00 96.31 236 MET A C 1
ATOM 1930 O O . MET A 1 236 ? -14.332 5.754 16.092 1.00 96.31 236 MET A O 1
ATOM 1934 N N . PRO A 1 237 ? -14.022 6.063 18.308 1.00 96.81 237 PRO A N 1
ATOM 1935 C CA . PRO A 1 237 ? -12.643 5.596 18.300 1.00 96.81 237 PRO A CA 1
ATOM 1936 C C . PRO A 1 237 ? -12.570 4.076 18.125 1.00 96.81 237 PRO A C 1
ATOM 1938 O O . PRO A 1 237 ? -13.309 3.315 18.755 1.00 96.81 237 PRO A O 1
ATOM 1941 N N . VAL A 1 238 ? -11.604 3.622 17.331 1.00 97.56 238 VAL A N 1
ATOM 1942 C CA . VAL A 1 238 ? -11.164 2.225 17.309 1.00 97.56 238 VAL A CA 1
ATOM 1943 C C . VAL A 1 238 ? -9.975 2.063 18.252 1.00 97.56 238 VAL A C 1
ATOM 1945 O O . VAL A 1 238 ? -8.924 2.682 18.059 1.00 97.56 238 VAL A O 1
ATOM 1948 N N . TYR A 1 239 ? -10.119 1.195 19.255 1.00 96.94 239 TYR A N 1
ATOM 1949 C CA . TYR A 1 239 ? -9.046 0.911 20.207 1.00 96.94 239 TYR A CA 1
ATOM 1950 C C . TYR A 1 239 ? -7.980 0.009 19.572 1.00 96.94 239 TYR A C 1
ATOM 1952 O O . TYR A 1 239 ? -8.293 -1.068 19.069 1.00 96.94 239 TYR A O 1
ATOM 1960 N N . HIS A 1 240 ? -6.709 0.401 19.626 1.00 95.75 240 HIS A N 1
ATOM 1961 C CA . HIS A 1 240 ? -5.578 -0.396 19.158 1.00 95.75 240 HIS A CA 1
ATOM 1962 C C . HIS A 1 240 ? -4.935 -1.176 20.306 1.00 95.75 240 HIS A C 1
ATOM 1964 O O . HIS A 1 240 ? -4.196 -0.643 21.140 1.00 95.75 240 HIS A O 1
ATOM 1970 N N . LEU A 1 241 ? -5.202 -2.479 20.312 1.00 93.12 241 LEU A N 1
ATOM 1971 C CA . LEU A 1 241 ? -4.753 -3.416 21.327 1.00 93.12 241 LEU A CA 1
ATOM 1972 C C . LEU A 1 241 ? -3.289 -3.835 21.118 1.00 93.12 241 LEU A C 1
ATOM 1974 O O . LEU A 1 241 ? -2.923 -4.330 20.053 1.00 93.12 241 LEU A O 1
ATOM 1978 N N . ILE A 1 242 ? -2.472 -3.695 22.170 1.00 87.81 242 ILE A N 1
ATOM 1979 C CA . ILE A 1 242 ? -1.058 -4.124 22.189 1.00 87.81 242 ILE A CA 1
ATOM 1980 C C . ILE A 1 242 ? -0.738 -5.177 23.263 1.00 87.81 242 ILE A C 1
ATOM 1982 O O . ILE A 1 242 ? 0.393 -5.649 23.353 1.00 87.81 242 ILE A O 1
ATOM 1986 N N . SER A 1 243 ? -1.731 -5.589 24.058 1.00 86.50 243 SER A N 1
ATOM 1987 C CA . SER A 1 243 ? -1.587 -6.577 25.133 1.00 86.50 243 SER A CA 1
ATOM 1988 C C . SER A 1 243 ? -2.387 -7.852 24.858 1.00 86.50 243 SER A C 1
ATOM 1990 O O . SER A 1 243 ? -3.430 -7.823 24.215 1.00 86.50 243 SER A O 1
ATOM 1992 N N . TRP A 1 244 ? -1.909 -8.973 25.402 1.00 87.44 244 TRP A N 1
ATOM 1993 C CA . TRP A 1 244 ? -2.624 -10.254 25.425 1.00 87.44 244 TRP A CA 1
ATOM 1994 C C . TRP A 1 244 ? -3.234 -10.594 26.788 1.00 87.44 244 TRP A C 1
ATOM 1996 O O . TRP A 1 244 ? -3.762 -11.693 26.971 1.00 87.44 244 TRP A O 1
ATOM 2006 N N . LYS A 1 245 ? -3.114 -9.691 27.764 1.00 91.06 245 LYS A N 1
ATOM 2007 C CA . LYS A 1 245 ? -3.658 -9.905 29.104 1.00 91.06 245 LYS A CA 1
ATOM 2008 C C . LYS A 1 245 ? -5.186 -9.915 29.049 1.00 91.06 245 LYS A C 1
ATOM 2010 O O . LYS A 1 245 ? -5.798 -9.005 28.497 1.00 91.06 245 LYS A O 1
ATOM 2015 N N . GLN A 1 246 ? -5.789 -10.960 29.608 1.00 91.94 246 GLN A N 1
ATOM 2016 C CA . GLN A 1 246 ? -7.226 -11.199 29.495 1.00 91.94 246 GLN A CA 1
ATOM 2017 C C . GLN A 1 246 ? -8.065 -10.092 30.144 1.00 91.94 246 GLN A C 1
ATOM 2019 O O . GLN A 1 246 ? -9.012 -9.626 29.524 1.00 91.94 246 GLN A O 1
ATOM 2024 N N . ASP A 1 247 ? -7.691 -9.648 31.342 1.00 94.12 247 ASP A N 1
ATOM 2025 C CA . ASP A 1 247 ? -8.362 -8.571 32.076 1.00 94.12 247 ASP A CA 1
ATOM 2026 C C . ASP A 1 247 ? -8.381 -7.251 31.287 1.00 94.12 247 ASP A C 1
ATOM 2028 O O . ASP A 1 247 ? -9.392 -6.552 31.270 1.00 94.12 247 ASP A O 1
ATOM 2032 N N . ILE A 1 248 ? -7.293 -6.943 30.574 1.00 95.25 248 ILE A N 1
ATOM 2033 C CA . ILE A 1 248 ? -7.215 -5.785 29.672 1.00 95.25 248 ILE A CA 1
ATOM 2034 C C . ILE A 1 248 ? -8.143 -5.969 28.479 1.00 95.25 248 ILE A C 1
ATOM 2036 O O . ILE A 1 248 ? -8.913 -5.069 28.168 1.00 95.25 248 ILE A O 1
ATOM 2040 N N . ASN A 1 249 ? -8.104 -7.129 27.825 1.00 95.06 249 ASN A N 1
ATOM 2041 C CA . ASN A 1 249 ? -8.928 -7.391 26.646 1.00 95.06 249 ASN A CA 1
ATOM 2042 C C . ASN A 1 249 ? -10.426 -7.319 26.977 1.00 95.06 249 ASN A C 1
ATOM 2044 O O . ASN A 1 249 ? -11.195 -6.744 26.212 1.00 95.06 249 ASN A O 1
ATOM 2048 N N . GLU A 1 250 ? -10.833 -7.859 28.127 1.00 95.94 250 GLU A N 1
ATOM 2049 C CA . GLU A 1 250 ? -12.206 -7.763 28.629 1.00 95.94 250 GLU A CA 1
ATOM 2050 C C . GLU A 1 250 ? -12.586 -6.321 28.978 1.00 95.94 250 GLU A C 1
ATOM 2052 O O . GLU A 1 250 ? -13.682 -5.881 28.640 1.00 95.94 250 GLU A O 1
ATOM 2057 N N . ALA A 1 251 ? -11.693 -5.559 29.620 1.00 97.06 251 ALA A N 1
ATOM 2058 C CA . ALA A 1 251 ? -11.937 -4.146 29.900 1.00 97.06 251 ALA A CA 1
ATOM 2059 C C . ALA A 1 251 ? -12.093 -3.330 28.607 1.00 97.06 251 ALA A C 1
ATOM 2061 O O . ALA A 1 251 ? -12.989 -2.494 28.524 1.00 97.06 251 ALA A O 1
ATOM 2062 N N . VAL A 1 252 ? -11.274 -3.588 27.584 1.00 96.94 252 VAL A N 1
ATOM 2063 C CA . VAL A 1 252 ? -11.381 -2.909 26.284 1.00 96.94 252 VAL A CA 1
ATOM 2064 C C . VAL A 1 252 ? -12.711 -3.261 25.619 1.00 96.94 252 VAL A C 1
ATOM 2066 O O . VAL A 1 252 ? -13.444 -2.361 25.220 1.00 96.94 252 VAL A O 1
ATOM 2069 N N . ALA A 1 253 ? -13.074 -4.544 25.566 1.00 95.94 253 ALA A N 1
ATOM 2070 C CA . ALA A 1 253 ? -14.327 -4.977 24.949 1.00 95.94 253 ALA A CA 1
ATOM 2071 C C . ALA A 1 253 ? -15.583 -4.431 25.658 1.00 95.94 253 ALA A C 1
ATOM 2073 O O . ALA A 1 253 ? -16.624 -4.284 25.033 1.00 95.94 253 ALA A O 1
ATOM 2074 N N . LYS A 1 254 ? -15.493 -4.078 26.944 1.00 96.44 254 LYS A N 1
ATOM 2075 C CA . LYS A 1 254 ? -16.594 -3.429 27.676 1.00 96.44 254 LYS A CA 1
ATOM 2076 C C . LYS A 1 254 ? -16.746 -1.936 27.386 1.00 96.44 254 LYS A C 1
ATOM 2078 O O . LYS A 1 254 ? -17.824 -1.398 27.605 1.00 96.44 254 LYS A O 1
ATOM 2083 N N . ASN A 1 255 ? -15.680 -1.259 26.959 1.00 96.88 255 ASN A N 1
ATOM 2084 C CA . ASN A 1 255 ? -15.657 0.203 26.827 1.00 96.88 255 ASN A CA 1
ATOM 2085 C C . ASN A 1 255 ? -15.621 0.694 25.370 1.00 96.88 255 ASN A C 1
ATOM 2087 O O . ASN A 1 255 ? -15.859 1.873 25.126 1.00 96.88 255 ASN A O 1
ATOM 2091 N N . PHE A 1 256 ? -15.326 -0.177 24.400 1.00 96.62 256 PHE A N 1
ATOM 2092 C CA . PHE A 1 256 ? -15.146 0.202 22.997 1.00 96.62 256 PHE A CA 1
ATOM 2093 C C . PHE A 1 256 ? -15.990 -0.663 22.061 1.00 96.62 256 PHE A C 1
ATOM 2095 O O . PHE A 1 256 ? -16.019 -1.882 22.192 1.00 96.62 256 PHE A O 1
ATOM 2102 N N . LYS A 1 257 ? -16.614 -0.036 21.054 1.00 95.06 257 LYS A N 1
ATOM 2103 C CA . LYS A 1 257 ? -17.421 -0.720 20.022 1.00 95.06 257 LYS A CA 1
ATOM 2104 C C . LYS A 1 257 ? -16.573 -1.437 18.963 1.00 95.06 257 LYS A C 1
ATOM 2106 O O . LYS A 1 257 ? -17.063 -2.331 18.269 1.00 95.06 257 LYS A O 1
ATOM 2111 N N . ALA A 1 258 ? -15.307 -1.043 18.811 1.00 96.06 258 ALA A N 1
ATOM 2112 C CA . ALA A 1 258 ? -14.398 -1.607 17.824 1.00 96.06 258 ALA A CA 1
ATOM 2113 C C . ALA A 1 258 ? -12.954 -1.673 18.333 1.00 96.06 258 ALA A C 1
ATOM 2115 O O . ALA A 1 258 ? -12.462 -0.757 18.996 1.00 96.06 258 ALA A O 1
ATOM 2116 N N . ILE A 1 259 ? -12.272 -2.760 17.976 1.00 95.50 259 ILE A N 1
ATOM 2117 C CA . ILE A 1 259 ? -10.897 -3.055 18.373 1.00 95.50 259 ILE A CA 1
ATOM 2118 C C . ILE A 1 259 ? -10.093 -3.426 17.129 1.00 95.50 259 ILE A C 1
ATOM 2120 O O . ILE A 1 259 ? -10.506 -4.270 16.340 1.00 95.50 259 ILE A O 1
ATOM 2124 N N . THR A 1 260 ? -8.911 -2.845 16.984 1.00 95.19 260 THR A N 1
ATOM 2125 C CA . THR A 1 260 ? -7.852 -3.313 16.086 1.00 95.19 260 THR A CA 1
ATOM 2126 C C . THR A 1 260 ? -6.637 -3.731 16.921 1.00 95.19 260 THR A C 1
ATOM 2128 O O . THR A 1 260 ? -6.648 -3.626 18.148 1.00 95.19 260 THR A O 1
ATOM 2131 N N . HIS A 1 261 ? -5.578 -4.230 16.297 1.00 92.12 261 HIS A N 1
ATOM 2132 C CA . HIS A 1 261 ? -4.413 -4.744 17.016 1.00 92.12 261 HIS A CA 1
ATOM 2133 C C . HIS A 1 261 ? -3.119 -4.533 16.218 1.00 92.12 261 HIS A C 1
ATOM 2135 O O . HIS A 1 261 ? -3.137 -4.233 15.020 1.00 92.12 261 HIS A O 1
ATOM 2141 N N . THR A 1 262 ? -1.975 -4.760 16.863 1.00 86.94 262 THR A N 1
ATOM 2142 C CA . THR A 1 262 ? -0.665 -4.719 16.197 1.00 86.94 262 THR A CA 1
ATOM 2143 C C . THR A 1 262 ? -0.509 -5.873 15.199 1.00 86.94 262 THR A C 1
ATOM 2145 O O . THR A 1 262 ? -1.000 -6.975 15.443 1.00 86.94 262 THR A O 1
ATOM 2148 N N . LEU A 1 263 ? 0.236 -5.681 14.105 1.00 82.81 263 LEU A N 1
ATOM 2149 C CA . LEU A 1 263 ? 0.421 -6.685 13.033 1.00 82.81 263 LEU A CA 1
ATOM 2150 C C . LEU A 1 263 ? 0.859 -8.073 13.525 1.00 82.81 263 LEU A C 1
ATOM 2152 O O . LEU A 1 263 ? 0.434 -9.108 13.009 1.00 82.81 263 LEU A O 1
ATOM 2156 N N . ASN A 1 264 ? 1.697 -8.109 14.561 1.00 75.19 264 ASN A N 1
ATOM 2157 C CA . ASN A 1 264 ? 2.235 -9.355 15.101 1.00 75.19 264 ASN A CA 1
ATOM 2158 C C . ASN A 1 264 ? 1.201 -10.183 15.873 1.00 75.19 264 ASN A C 1
ATOM 2160 O O . ASN A 1 264 ? 1.491 -11.316 16.231 1.00 75.19 264 ASN A O 1
ATOM 2164 N N . PHE A 1 265 ? -0.009 -9.677 16.113 1.00 75.88 265 PHE A N 1
ATOM 2165 C CA . PHE A 1 265 ? -1.010 -10.425 16.870 1.00 75.88 265 PHE A CA 1
ATOM 2166 C C . PHE A 1 265 ? -1.491 -11.679 16.129 1.00 75.88 265 PHE A C 1
ATOM 2168 O O . PHE A 1 265 ? -1.659 -12.728 16.748 1.00 75.88 265 PHE A O 1
ATOM 2175 N N . TRP A 1 266 ? -1.623 -11.617 14.799 1.00 73.00 266 TRP A N 1
ATOM 2176 C CA . TRP A 1 266 ? -2.058 -12.767 13.996 1.00 73.00 266 TRP A CA 1
ATOM 2177 C C . TRP A 1 266 ? -1.063 -13.928 13.952 1.00 73.00 266 TRP A C 1
ATOM 2179 O O . TRP A 1 266 ? -1.422 -14.993 13.461 1.00 73.00 266 TRP A O 1
ATOM 2189 N N . SER A 1 267 ? 0.164 -13.778 14.472 1.00 71.50 267 SER A N 1
ATOM 2190 C CA . SER A 1 267 ? 1.069 -14.929 14.589 1.00 71.50 267 SER A CA 1
ATOM 2191 C C . SER A 1 267 ? 0.699 -15.877 15.731 1.00 71.50 267 SER A C 1
ATOM 2193 O O . SER A 1 267 ? 1.268 -16.954 15.807 1.00 71.50 267 SER A O 1
ATOM 2195 N N . ASN A 1 268 ? -0.226 -15.515 16.630 1.00 80.06 268 ASN A N 1
ATOM 2196 C CA . ASN A 1 268 ? -0.664 -16.402 17.708 1.00 80.06 268 ASN A CA 1
ATOM 2197 C C . ASN A 1 268 ? -2.154 -16.739 17.577 1.00 80.06 268 ASN A C 1
ATOM 2199 O O . ASN A 1 268 ? -3.013 -16.043 18.123 1.00 80.06 268 ASN A O 1
ATOM 2203 N N . GLU A 1 269 ? -2.443 -17.825 16.859 1.00 80.62 269 GLU A N 1
ATOM 2204 C CA . GLU A 1 269 ? -3.807 -18.254 16.516 1.00 80.62 269 GLU A CA 1
ATOM 2205 C C . GLU A 1 269 ? -4.690 -18.425 17.764 1.00 80.62 269 GLU A C 1
ATOM 2207 O O . GLU A 1 269 ? -5.750 -17.810 17.866 1.00 80.62 269 GLU A O 1
ATOM 2212 N N . ASN A 1 270 ? -4.188 -19.133 18.781 1.00 84.94 270 ASN A N 1
ATOM 2213 C CA . ASN A 1 270 ? -4.911 -19.377 20.034 1.00 84.94 270 ASN A CA 1
ATOM 2214 C C . ASN A 1 270 ? -5.329 -18.083 20.746 1.00 84.94 270 ASN A C 1
ATOM 2216 O O . ASN A 1 270 ? -6.427 -17.981 21.302 1.00 84.94 270 ASN A O 1
ATOM 2220 N N . LYS A 1 271 ? -4.445 -17.079 20.760 1.00 86.88 271 LYS A N 1
ATOM 2221 C CA . LYS A 1 271 ? -4.730 -15.796 21.408 1.00 86.88 271 LYS A CA 1
ATOM 2222 C C . LYS A 1 271 ? -5.711 -14.951 20.600 1.00 86.88 271 LYS A C 1
ATOM 2224 O O . LYS A 1 271 ? -6.575 -14.307 21.196 1.00 86.88 271 LYS A O 1
ATOM 2229 N N . ILE A 1 272 ? -5.623 -14.991 19.272 1.00 87.31 272 ILE A N 1
ATOM 2230 C CA . ILE A 1 272 ? -6.601 -14.350 18.390 1.00 87.31 272 ILE A CA 1
ATOM 2231 C C . ILE A 1 272 ? -7.991 -14.954 18.583 1.00 87.31 272 ILE A C 1
ATOM 2233 O O . ILE A 1 272 ? -8.947 -14.207 18.761 1.00 87.31 272 ILE A O 1
ATOM 2237 N N . ASP A 1 273 ? -8.127 -16.278 18.616 1.00 87.75 273 ASP A N 1
ATOM 2238 C CA . ASP A 1 273 ? -9.444 -16.909 18.764 1.00 87.75 273 ASP A CA 1
ATOM 2239 C C . ASP A 1 273 ? -10.052 -16.664 20.150 1.00 87.75 273 ASP A C 1
ATOM 2241 O O . ASP A 1 273 ? -11.272 -16.568 20.308 1.00 87.75 273 ASP A O 1
ATOM 2245 N N . LYS A 1 274 ? -9.215 -16.483 21.177 1.00 90.06 274 LYS A N 1
ATOM 2246 C CA . LYS A 1 274 ? -9.671 -15.979 22.477 1.00 90.06 274 LYS A CA 1
ATOM 2247 C C . LYS A 1 274 ? -10.177 -14.537 22.382 1.00 90.06 274 LYS A C 1
ATOM 2249 O O . LYS A 1 274 ? -11.246 -14.249 22.911 1.00 90.06 274 LYS A O 1
ATOM 2254 N N . LEU A 1 275 ? -9.451 -13.647 21.702 1.00 90.75 275 LEU A N 1
ATOM 2255 C CA . LEU A 1 275 ? -9.884 -12.262 21.494 1.00 90.75 275 LEU A CA 1
ATOM 2256 C C . LEU A 1 275 ? -11.195 -12.195 20.698 1.00 90.75 275 LEU A C 1
ATOM 2258 O O . LEU A 1 275 ? -12.099 -11.476 21.106 1.00 90.75 275 LEU A O 1
ATOM 2262 N N . LYS A 1 276 ? -11.347 -12.996 19.636 1.00 89.94 276 LYS A N 1
ATOM 2263 C CA . LYS A 1 276 ? -12.599 -13.107 18.867 1.00 89.94 276 LYS A CA 1
ATOM 2264 C C . LYS A 1 276 ? -13.782 -13.475 19.757 1.00 89.94 276 LYS A C 1
ATOM 2266 O O . LYS A 1 276 ? -14.820 -12.830 19.670 1.00 89.94 276 LYS A O 1
ATOM 2271 N N . ARG A 1 277 ? -13.619 -14.467 20.641 1.00 90.56 277 ARG A N 1
ATOM 2272 C CA . ARG A 1 277 ? -14.665 -14.867 21.598 1.00 90.56 277 ARG A CA 1
ATOM 2273 C C . ARG A 1 277 ? -15.026 -13.744 22.567 1.00 90.56 277 ARG A C 1
ATOM 2275 O O . ARG A 1 277 ? -16.207 -13.525 22.808 1.00 90.56 277 ARG A O 1
ATOM 2282 N N . ILE A 1 278 ? -14.033 -13.015 23.083 1.00 92.88 278 ILE A N 1
ATOM 2283 C CA . ILE A 1 278 ? -14.268 -11.842 23.942 1.00 92.88 278 ILE A CA 1
ATOM 2284 C C . ILE A 1 278 ? -15.051 -10.769 23.172 1.00 92.88 278 ILE A C 1
ATOM 2286 O O . ILE A 1 278 ? -16.046 -10.265 23.686 1.00 92.88 278 ILE A O 1
ATOM 2290 N N . CYS A 1 279 ? -14.645 -10.449 21.942 1.00 92.56 279 CYS A N 1
ATOM 2291 C CA . CYS A 1 279 ? -15.324 -9.456 21.113 1.00 92.56 279 CYS A CA 1
ATOM 2292 C C . CYS A 1 279 ? -16.767 -9.866 20.785 1.00 92.56 279 CYS A C 1
ATOM 2294 O O . CYS A 1 279 ? -17.678 -9.066 20.970 1.00 92.56 279 CYS A O 1
ATOM 2296 N N . ALA A 1 280 ? -16.991 -11.117 20.370 1.00 90.38 280 ALA A N 1
ATOM 2297 C CA . ALA A 1 280 ? -18.324 -11.638 20.073 1.00 90.38 280 ALA A CA 1
ATOM 2298 C C . ALA A 1 280 ? -19.242 -11.583 21.305 1.00 90.38 280 ALA A C 1
ATOM 2300 O O . ALA A 1 280 ? -20.357 -11.081 21.214 1.00 90.38 280 ALA A O 1
ATOM 2301 N N . ALA A 1 281 ? -18.748 -12.003 22.476 1.00 91.94 281 ALA A N 1
ATOM 2302 C CA . ALA A 1 281 ? -19.516 -11.987 23.723 1.00 91.94 281 ALA A CA 1
ATOM 2303 C C . ALA A 1 281 ? -19.883 -10.575 24.217 1.00 91.94 281 ALA A C 1
ATOM 2305 O O . ALA A 1 281 ? -20.812 -10.434 25.006 1.00 91.94 281 ALA A O 1
ATOM 2306 N N . ASN A 1 282 ? -19.163 -9.538 23.778 1.00 92.62 282 ASN A N 1
ATOM 2307 C CA . ASN A 1 282 ? -19.414 -8.145 24.161 1.00 92.62 282 ASN A CA 1
ATOM 2308 C C . ASN A 1 282 ? -19.993 -7.306 23.010 1.00 92.62 282 ASN A C 1
ATOM 2310 O O . ASN A 1 282 ? -20.078 -6.089 23.140 1.00 92.62 282 ASN A O 1
ATOM 2314 N N . ASN A 1 283 ? -20.384 -7.927 21.890 1.00 91.25 283 ASN A N 1
ATOM 2315 C CA . ASN A 1 283 ? -20.880 -7.223 20.705 1.00 91.25 283 ASN A CA 1
ATOM 2316 C C . ASN A 1 283 ? -19.902 -6.126 20.221 1.00 91.25 283 ASN A C 1
ATOM 2318 O O . ASN A 1 283 ? -20.280 -4.983 19.968 1.00 91.25 283 ASN A O 1
ATOM 2322 N N . VAL A 1 284 ? -18.623 -6.490 20.094 1.00 93.44 284 VAL A N 1
ATOM 2323 C CA . VAL A 1 284 ? -17.535 -5.610 19.646 1.00 93.44 284 VAL A CA 1
ATOM 2324 C C . VAL A 1 284 ? -16.995 -6.075 18.303 1.00 93.44 284 VAL A C 1
ATOM 2326 O O . VAL A 1 284 ? -16.739 -7.262 18.096 1.00 93.44 284 VAL A O 1
ATOM 2329 N N . SER A 1 285 ? -16.756 -5.133 17.392 1.00 93.38 285 SER A N 1
ATOM 2330 C CA . SER A 1 285 ? -16.134 -5.439 16.103 1.00 93.38 285 SER A CA 1
ATOM 2331 C C . SER A 1 285 ? -14.622 -5.595 16.259 1.00 93.38 285 SER A C 1
ATOM 2333 O O . SER A 1 285 ? -13.920 -4.628 16.553 1.00 93.38 285 SER A O 1
ATOM 2335 N N . LEU A 1 286 ? -14.095 -6.789 15.991 1.00 93.56 286 LEU A N 1
ATOM 2336 C CA . LEU A 1 286 ? -12.658 -6.990 15.800 1.00 93.56 286 LEU A CA 1
ATOM 2337 C C . LEU A 1 286 ? -12.290 -6.660 14.348 1.00 93.56 286 LEU A C 1
ATOM 2339 O O . LEU A 1 286 ? -12.849 -7.248 13.429 1.00 93.56 286 LEU A O 1
ATOM 2343 N N . ILE A 1 287 ? -11.352 -5.738 14.147 1.00 94.81 287 ILE A N 1
ATOM 2344 C CA . ILE A 1 287 ? -10.846 -5.312 12.839 1.00 94.81 287 ILE A CA 1
ATOM 2345 C C . ILE A 1 287 ? -9.456 -5.927 12.639 1.00 94.81 287 ILE A C 1
ATOM 2347 O O . ILE A 1 287 ? -8.488 -5.451 13.252 1.00 94.81 287 ILE A O 1
ATOM 2351 N N . PRO A 1 288 ? -9.330 -6.963 11.790 1.00 93.44 288 PRO A N 1
ATOM 2352 C CA . PRO A 1 288 ? -8.051 -7.573 11.465 1.00 93.44 288 PRO A CA 1
ATOM 2353 C C . PRO A 1 288 ? -7.088 -6.558 10.855 1.00 93.44 288 PRO A C 1
ATOM 2355 O O . PRO A 1 288 ? -7.441 -5.844 9.917 1.00 93.44 288 PRO A O 1
ATOM 2358 N N . HIS A 1 289 ? -5.864 -6.524 11.377 1.00 92.31 289 HIS A N 1
ATOM 2359 C CA . HIS A 1 289 ? -4.755 -5.753 10.826 1.00 92.31 289 HIS A CA 1
ATOM 2360 C C . HIS A 1 289 ? -3.706 -6.693 10.223 1.00 92.31 289 HIS A C 1
ATOM 2362 O O . HIS A 1 289 ? -3.041 -7.437 10.949 1.00 92.31 289 HIS A O 1
ATOM 2368 N N . ILE A 1 290 ? -3.585 -6.685 8.899 1.00 92.75 290 ILE A N 1
ATOM 2369 C CA . ILE A 1 290 ? -2.798 -7.658 8.132 1.00 92.75 290 ILE A CA 1
ATOM 2370 C C . ILE A 1 290 ? -1.766 -6.949 7.257 1.00 92.75 290 ILE A C 1
ATOM 2372 O O . ILE A 1 290 ? -2.023 -5.846 6.798 1.00 92.75 290 ILE A O 1
ATOM 2376 N N . ALA A 1 291 ? -0.621 -7.579 7.006 1.00 92.06 291 ALA A N 1
ATOM 2377 C CA . ALA A 1 291 ? 0.415 -7.053 6.117 1.00 92.06 291 ALA A CA 1
ATOM 2378 C C . ALA A 1 291 ? 0.943 -8.154 5.199 1.00 92.06 291 ALA A C 1
ATOM 2380 O O . ALA A 1 291 ? 0.985 -9.319 5.615 1.00 92.06 291 ALA A O 1
ATOM 2381 N N . LEU A 1 292 ? 1.338 -7.779 3.979 1.00 91.12 292 LEU A N 1
ATOM 2382 C CA . LEU A 1 292 ? 2.014 -8.676 3.037 1.00 91.12 292 LEU A CA 1
ATOM 2383 C C . LEU A 1 292 ? 3.411 -9.029 3.553 1.00 91.12 292 LEU A C 1
ATOM 2385 O O . LEU A 1 292 ? 3.717 -10.192 3.811 1.00 91.12 292 LEU A O 1
ATOM 2389 N N . GLU A 1 293 ? 4.205 -7.990 3.786 1.00 87.75 293 GLU A N 1
ATOM 2390 C CA . GLU A 1 293 ? 5.500 -8.033 4.447 1.00 87.75 293 GLU A CA 1
ATOM 2391 C C . GLU A 1 293 ? 5.582 -6.925 5.505 1.00 87.75 293 GLU A C 1
ATOM 2393 O O . GLU A 1 293 ? 4.731 -6.040 5.597 1.00 87.75 293 GLU A O 1
ATOM 2398 N N . ASN A 1 294 ? 6.596 -7.005 6.361 1.00 88.19 294 ASN A N 1
ATOM 2399 C CA . ASN A 1 294 ? 6.930 -5.937 7.295 1.00 88.19 294 ASN A CA 1
ATOM 2400 C C . ASN A 1 294 ? 8.441 -5.961 7.509 1.00 88.19 294 ASN A C 1
ATOM 2402 O O . ASN A 1 294 ? 8.926 -6.624 8.431 1.00 88.19 294 ASN A O 1
ATOM 2406 N N . LEU A 1 295 ? 9.162 -5.306 6.605 1.00 89.06 295 LEU A N 1
ATOM 2407 C CA . LEU A 1 295 ? 10.611 -5.153 6.597 1.00 89.06 295 LEU A CA 1
ATOM 2408 C C . LEU A 1 295 ? 10.922 -3.657 6.609 1.00 89.06 295 LEU A C 1
ATOM 2410 O O . LEU A 1 295 ? 10.676 -2.953 5.634 1.00 89.06 295 LEU A O 1
ATOM 2414 N N . THR A 1 296 ? 11.458 -3.160 7.720 1.00 90.19 296 THR A N 1
ATOM 2415 C CA . THR A 1 296 ? 11.825 -1.744 7.807 1.00 90.19 296 THR A CA 1
ATOM 2416 C C . THR A 1 296 ? 13.118 -1.474 7.048 1.00 90.19 296 THR A C 1
ATOM 2418 O O . THR A 1 296 ? 14.085 -2.224 7.166 1.00 90.19 296 THR A O 1
ATOM 2421 N N . SER A 1 297 ? 13.139 -0.367 6.308 1.00 89.06 297 SER A N 1
ATOM 2422 C CA . SER A 1 297 ? 14.349 0.172 5.683 1.00 89.06 297 SER A CA 1
ATOM 2423 C C . SER A 1 297 ? 15.300 0.852 6.681 1.00 89.06 297 SER A C 1
ATOM 2425 O O . SER A 1 297 ? 16.411 1.219 6.307 1.00 89.06 297 SER A O 1
ATOM 2427 N N . GLU A 1 298 ? 14.901 1.038 7.944 1.00 91.12 298 GLU A N 1
ATOM 2428 C CA . GLU A 1 298 ? 15.757 1.603 8.990 1.00 91.12 298 GLU A CA 1
ATOM 2429 C C . GLU A 1 298 ? 16.889 0.652 9.368 1.00 91.12 298 GLU A C 1
ATOM 2431 O O . GLU A 1 298 ? 16.662 -0.462 9.850 1.00 91.12 298 GLU A O 1
ATOM 2436 N N . LEU A 1 299 ? 18.116 1.144 9.226 1.00 89.81 299 LEU A N 1
ATOM 2437 C CA . LEU A 1 299 ? 19.305 0.444 9.675 1.00 89.81 299 LEU A CA 1
ATOM 2438 C C . LEU A 1 299 ? 19.413 0.512 11.193 1.00 89.81 299 LEU A C 1
ATOM 2440 O O . LEU A 1 299 ? 19.301 1.581 11.800 1.00 89.81 299 LEU A O 1
ATOM 2444 N N . ARG A 1 300 ? 19.683 -0.638 11.804 1.00 90.62 300 ARG A N 1
ATOM 2445 C CA . ARG A 1 300 ? 19.911 -0.775 13.239 1.00 90.62 300 ARG A CA 1
ATOM 2446 C C . ARG A 1 300 ? 21.276 -1.348 13.513 1.00 90.62 300 ARG A C 1
ATOM 2448 O O . ARG A 1 300 ? 21.755 -2.209 12.792 1.00 90.62 300 ARG A O 1
ATOM 2455 N N . ASP A 1 301 ? 21.884 -0.862 14.573 1.00 89.19 301 ASP A N 1
ATOM 2456 C CA . ASP A 1 301 ? 23.169 -1.331 15.055 1.00 89.19 301 ASP A CA 1
ATOM 2457 C C . ASP A 1 301 ? 23.031 -2.718 15.693 1.00 89.19 301 ASP A C 1
ATOM 2459 O O . ASP A 1 301 ? 22.114 -2.935 16.488 1.00 89.19 301 ASP A O 1
ATOM 2463 N N . ILE A 1 302 ? 23.907 -3.659 15.329 1.00 88.88 302 ILE A N 1
ATOM 2464 C CA . ILE A 1 302 ? 23.818 -5.059 15.777 1.00 88.88 302 ILE A CA 1
ATOM 2465 C C . ILE A 1 302 ? 23.914 -5.177 17.303 1.00 88.88 302 ILE A C 1
ATOM 2467 O O . ILE A 1 302 ? 23.123 -5.920 17.892 1.00 88.88 302 ILE A O 1
ATOM 2471 N N . ASP A 1 303 ? 24.813 -4.416 17.928 1.00 87.38 303 ASP A N 1
ATOM 2472 C CA . ASP A 1 303 ? 25.130 -4.540 19.353 1.00 87.38 303 ASP A CA 1
ATOM 2473 C C . ASP A 1 303 ? 24.077 -3.861 20.236 1.00 87.38 303 ASP A C 1
ATOM 2475 O O . ASP A 1 303 ? 23.624 -4.414 21.237 1.00 87.38 303 ASP A O 1
ATOM 2479 N N . THR A 1 304 ? 23.637 -2.664 19.846 1.00 88.44 304 THR A N 1
ATOM 2480 C CA . THR A 1 304 ? 22.720 -1.834 20.645 1.00 88.44 304 THR A CA 1
ATOM 2481 C C . THR A 1 304 ? 21.255 -1.977 20.240 1.00 88.44 304 THR A C 1
ATOM 2483 O O . THR A 1 304 ? 20.359 -1.619 21.003 1.00 88.44 304 THR A O 1
ATOM 2486 N N . GLY A 1 305 ? 20.973 -2.436 19.017 1.00 86.38 305 GLY A N 1
ATOM 2487 C CA . GLY A 1 305 ? 19.628 -2.468 18.437 1.00 86.38 305 GLY A CA 1
ATOM 2488 C C . GLY A 1 305 ? 19.004 -1.092 18.159 1.00 86.38 305 GLY A C 1
ATOM 2489 O O . GLY A 1 305 ? 17.852 -1.030 17.707 1.00 86.38 305 GLY A O 1
ATOM 2490 N N . LYS A 1 306 ? 19.738 -0.000 18.415 1.00 87.31 306 LYS A N 1
ATOM 2491 C CA . LYS A 1 306 ? 19.323 1.382 18.146 1.00 87.31 306 LYS A CA 1
ATOM 2492 C C . LYS A 1 306 ? 19.464 1.711 16.658 1.00 87.31 306 LYS A C 1
ATOM 2494 O O . LYS A 1 306 ? 20.181 1.023 15.930 1.00 87.31 306 LYS A O 1
ATOM 2499 N N . ARG A 1 307 ? 18.795 2.778 16.206 1.00 87.25 307 ARG A N 1
ATOM 2500 C CA . ARG A 1 307 ? 18.971 3.322 14.850 1.00 87.25 307 ARG A CA 1
ATOM 2501 C C . ARG A 1 307 ? 20.455 3.601 14.597 1.00 87.25 307 ARG A C 1
ATOM 2503 O O . ARG A 1 307 ? 21.127 4.220 15.419 1.00 87.25 307 ARG A O 1
ATOM 2510 N N . ALA A 1 308 ? 20.952 3.141 13.457 1.00 85.44 308 ALA A N 1
ATOM 2511 C CA . ALA A 1 308 ? 22.315 3.374 13.019 1.00 85.44 308 ALA A CA 1
ATOM 2512 C C . ALA A 1 308 ? 22.387 4.585 12.079 1.00 85.44 308 ALA A C 1
ATOM 2514 O O . ALA A 1 308 ? 21.502 4.837 11.256 1.00 85.44 308 ALA A O 1
ATOM 2515 N N . VAL A 1 309 ? 23.478 5.335 12.204 1.00 84.50 309 VAL A N 1
ATOM 2516 C CA . VAL A 1 309 ? 23.910 6.320 11.215 1.00 84.50 309 VAL A CA 1
ATOM 2517 C C . VAL A 1 309 ? 25.257 5.835 10.708 1.00 84.50 309 VAL A C 1
ATOM 2519 O O . VAL A 1 309 ? 26.215 5.761 11.473 1.00 84.50 309 VAL A O 1
ATOM 2522 N N . ILE A 1 310 ? 25.298 5.441 9.443 1.00 77.44 310 ILE A N 1
ATOM 2523 C CA . ILE A 1 310 ? 26.508 4.986 8.768 1.00 77.44 310 ILE A CA 1
ATOM 2524 C C . ILE A 1 310 ? 27.336 6.204 8.383 1.00 77.44 310 ILE A C 1
ATOM 2526 O O . ILE A 1 310 ? 26.839 7.145 7.760 1.00 77.44 310 ILE A O 1
ATOM 2530 N N . ASN A 1 311 ? 28.607 6.168 8.761 1.00 74.69 311 ASN A N 1
ATOM 2531 C CA . ASN A 1 311 ? 29.637 7.103 8.338 1.00 74.69 311 ASN A CA 1
ATOM 2532 C C . ASN A 1 311 ? 30.963 6.333 8.204 1.00 74.69 311 ASN A C 1
ATOM 2534 O O . ASN A 1 311 ? 31.092 5.212 8.695 1.00 74.69 311 ASN A O 1
ATOM 2538 N N . LYS A 1 312 ? 31.945 6.911 7.507 1.00 62.59 312 LYS A N 1
ATOM 2539 C CA . LYS A 1 312 ? 33.213 6.215 7.226 1.00 62.59 312 LYS A CA 1
ATOM 2540 C C . LYS A 1 312 ? 34.031 5.899 8.485 1.00 62.59 312 LYS A C 1
ATOM 2542 O O . LYS A 1 312 ? 34.831 4.971 8.444 1.00 62.59 312 LYS A O 1
ATOM 2547 N N . ASP A 1 313 ? 33.801 6.626 9.577 1.00 60.97 313 ASP A N 1
ATOM 2548 C CA . ASP A 1 313 ? 34.695 6.650 10.736 1.00 60.97 313 ASP A CA 1
ATOM 2549 C C . ASP A 1 313 ? 34.208 5.804 11.926 1.00 60.97 313 ASP A C 1
ATOM 2551 O O . ASP A 1 313 ? 34.998 5.528 12.825 1.00 60.97 313 ASP A O 1
ATOM 2555 N N . SER A 1 314 ? 32.936 5.376 11.972 1.00 62.28 314 SER A N 1
ATOM 2556 C CA . SER A 1 314 ? 32.406 4.644 13.138 1.00 62.28 314 SER A CA 1
ATOM 2557 C C . SER A 1 314 ? 31.514 3.439 12.844 1.00 62.28 314 SER A C 1
ATOM 2559 O O . SER A 1 314 ? 31.580 2.460 13.588 1.00 62.28 314 SER A O 1
ATOM 2561 N N . LYS A 1 315 ? 30.679 3.455 11.796 1.00 66.12 315 LYS A N 1
ATOM 2562 C CA . LYS A 1 315 ? 29.754 2.342 11.503 1.00 66.12 315 LYS A CA 1
ATOM 2563 C C . LYS A 1 315 ? 29.687 2.039 10.019 1.00 66.12 315 LYS A C 1
ATOM 2565 O O . LYS A 1 315 ? 29.387 2.917 9.219 1.00 66.12 315 LYS A O 1
ATOM 2570 N N . THR A 1 316 ? 29.879 0.771 9.669 1.00 73.69 316 THR A N 1
ATOM 2571 C CA . THR A 1 316 ? 29.731 0.263 8.302 1.00 73.69 316 THR A CA 1
ATOM 2572 C C . THR A 1 316 ? 28.430 -0.528 8.175 1.00 73.69 316 THR A C 1
ATOM 2574 O O . THR A 1 316 ? 27.810 -0.891 9.170 1.00 73.69 316 THR A O 1
ATOM 2577 N N . LEU A 1 317 ? 28.009 -0.854 6.950 1.00 76.88 317 LEU A N 1
ATOM 2578 C CA . LEU A 1 317 ? 26.835 -1.715 6.746 1.00 76.88 317 LEU A CA 1
ATOM 2579 C C . LEU A 1 317 ? 26.982 -3.090 7.411 1.00 76.88 317 LEU A C 1
ATOM 2581 O O . LEU A 1 317 ? 25.985 -3.661 7.847 1.00 76.88 317 LEU A O 1
ATOM 2585 N N . ALA A 1 318 ? 28.217 -3.583 7.540 1.00 78.69 318 ALA A N 1
ATOM 2586 C CA . ALA A 1 318 ? 28.526 -4.859 8.174 1.00 78.69 318 ALA A CA 1
ATOM 2587 C C . ALA A 1 318 ? 28.122 -4.916 9.654 1.00 78.69 318 ALA A C 1
ATOM 2589 O O . ALA A 1 318 ? 27.807 -5.992 10.155 1.00 78.69 318 ALA A O 1
ATOM 2590 N N . THR A 1 319 ? 28.111 -3.775 10.351 1.00 84.00 319 THR A N 1
ATOM 2591 C CA . THR A 1 319 ? 27.724 -3.686 11.769 1.00 84.00 319 THR A CA 1
ATOM 2592 C C . THR A 1 319 ? 26.246 -3.338 11.953 1.00 84.00 319 THR A C 1
ATOM 2594 O O . THR A 1 319 ? 25.803 -3.004 13.055 1.00 84.00 319 THR A O 1
ATOM 2597 N N . THR A 1 320 ? 25.458 -3.428 10.876 1.00 87.88 320 THR A N 1
ATOM 2598 C CA . THR A 1 320 ? 24.039 -3.069 10.874 1.00 87.88 320 THR A CA 1
ATOM 2599 C C . THR A 1 320 ? 23.128 -4.186 10.371 1.00 87.88 320 THR A C 1
ATOM 2601 O O . THR A 1 320 ? 23.548 -5.138 9.706 1.00 87.88 320 THR A O 1
ATOM 2604 N N . TYR A 1 321 ? 21.845 -4.069 10.701 1.00 88.88 321 TYR A N 1
ATOM 2605 C CA . TYR A 1 321 ? 20.793 -4.968 10.253 1.00 88.88 321 TYR A CA 1
ATOM 2606 C C . TYR A 1 321 ? 19.484 -4.225 9.965 1.00 88.88 321 TYR A C 1
ATOM 2608 O O . TYR A 1 321 ? 19.242 -3.139 10.493 1.00 88.88 321 TYR A O 1
ATOM 2616 N N . LEU A 1 322 ? 18.620 -4.848 9.164 1.00 89.00 322 LEU A N 1
ATOM 2617 C CA . LEU A 1 322 ? 17.217 -4.462 8.992 1.00 89.00 322 LEU A CA 1
ATOM 2618 C C . LEU A 1 322 ? 16.323 -5.349 9.857 1.00 89.00 322 LEU A C 1
ATOM 2620 O O . LEU A 1 322 ? 16.524 -6.564 9.936 1.00 89.00 322 LEU A O 1
ATOM 2624 N N . SER A 1 323 ? 15.315 -4.764 10.496 1.00 88.75 323 SER A N 1
ATOM 2625 C CA . SER A 1 323 ? 14.304 -5.538 11.225 1.00 88.75 323 SER A CA 1
ATOM 2626 C C . SER A 1 323 ? 13.195 -5.985 10.283 1.00 88.75 323 SER A C 1
ATOM 2628 O O . SER A 1 323 ? 12.687 -5.192 9.491 1.00 88.75 323 SER A O 1
ATOM 2630 N N . GLY A 1 324 ? 12.777 -7.243 10.398 1.00 86.31 324 GLY A N 1
ATOM 2631 C CA . GLY A 1 324 ? 11.726 -7.784 9.546 1.00 86.31 324 GLY A CA 1
ATOM 2632 C C . GLY A 1 324 ? 10.820 -8.796 10.233 1.00 86.31 324 GLY A C 1
ATOM 2633 O O . GLY A 1 324 ? 11.115 -9.338 11.299 1.00 86.31 324 GLY A O 1
ATOM 2634 N N . SER A 1 325 ? 9.706 -9.102 9.584 1.00 80.56 325 SER A N 1
ATOM 2635 C CA . SER A 1 325 ? 8.866 -10.255 9.903 1.00 80.56 325 SER A CA 1
ATOM 2636 C C . SER A 1 325 ? 9.079 -11.325 8.843 1.00 80.56 325 SER A C 1
ATOM 2638 O O . SER A 1 325 ? 9.011 -11.025 7.659 1.00 80.56 325 SER A O 1
ATOM 2640 N N . ASN A 1 326 ? 9.319 -12.573 9.249 1.00 77.00 326 ASN A N 1
ATOM 2641 C CA . ASN A 1 326 ? 9.281 -13.675 8.294 1.00 77.00 326 ASN A CA 1
ATOM 2642 C C . ASN A 1 326 ? 7.808 -14.037 8.052 1.00 77.00 326 ASN A C 1
ATOM 2644 O O . ASN A 1 326 ? 7.087 -14.407 8.984 1.00 77.00 326 ASN A O 1
ATOM 2648 N N . THR A 1 327 ? 7.349 -13.832 6.821 1.00 77.25 327 THR A N 1
ATOM 2649 C CA . THR A 1 327 ? 5.956 -14.014 6.393 1.00 77.25 327 THR A CA 1
ATOM 2650 C C . THR A 1 327 ? 5.740 -15.291 5.588 1.00 77.25 327 THR A C 1
ATOM 2652 O O . THR A 1 327 ? 4.616 -15.538 5.151 1.00 77.25 327 THR A O 1
ATOM 2655 N N . LYS A 1 328 ? 6.778 -16.134 5.431 1.00 85.06 328 LYS A N 1
ATOM 2656 C CA . LYS A 1 328 ? 6.747 -17.301 4.536 1.00 85.06 328 LYS A CA 1
ATOM 2657 C C . LYS A 1 328 ? 6.271 -16.876 3.136 1.00 85.06 328 LYS A C 1
ATOM 2659 O O . LYS A 1 328 ? 5.283 -17.388 2.613 1.00 85.06 328 LYS A O 1
ATOM 2664 N N . MET A 1 329 ? 6.972 -15.897 2.559 1.00 88.88 329 MET A N 1
ATOM 2665 C CA . MET A 1 329 ? 6.591 -15.230 1.308 1.00 88.88 329 MET A CA 1
ATOM 2666 C C . MET A 1 329 ? 5.185 -14.605 1.421 1.00 88.88 329 MET A C 1
ATOM 2668 O O . MET A 1 329 ? 4.950 -13.801 2.323 1.00 88.88 329 MET A O 1
ATOM 2672 N N . THR A 1 330 ? 4.232 -14.977 0.560 1.00 93.44 330 THR A N 1
ATOM 2673 C CA . THR A 1 330 ? 2.853 -14.451 0.592 1.00 93.44 330 THR A CA 1
ATOM 2674 C C . THR A 1 330 ? 1.899 -15.273 1.469 1.00 93.44 330 THR A C 1
ATOM 2676 O O . THR A 1 330 ? 0.761 -14.862 1.713 1.00 93.44 330 THR A O 1
ATOM 2679 N N . ASN A 1 331 ? 2.325 -16.443 1.960 1.00 91.50 331 ASN A N 1
ATOM 2680 C CA . ASN A 1 331 ? 1.446 -17.400 2.636 1.00 91.50 331 ASN A CA 1
ATOM 2681 C C . ASN A 1 331 ? 0.768 -16.819 3.875 1.00 91.50 331 ASN A C 1
ATOM 2683 O O . ASN A 1 331 ? -0.446 -16.953 4.030 1.00 91.50 331 ASN A O 1
ATOM 2687 N N . ARG A 1 332 ? 1.524 -16.142 4.749 1.00 88.69 332 ARG A N 1
ATOM 2688 C CA . ARG A 1 332 ? 0.949 -15.563 5.969 1.00 88.69 332 ARG A CA 1
ATOM 2689 C C . ARG A 1 332 ? -0.119 -14.519 5.649 1.00 88.69 332 ARG A C 1
ATOM 2691 O O . ARG A 1 332 ? -1.144 -14.482 6.325 1.00 88.69 332 ARG A O 1
ATOM 2698 N N . PHE A 1 333 ? 0.093 -13.712 4.613 1.00 93.12 333 PHE A N 1
ATOM 2699 C CA . PHE A 1 333 ? -0.888 -12.732 4.155 1.00 93.12 333 PHE A CA 1
ATOM 2700 C C . PHE A 1 333 ? -2.182 -13.407 3.686 1.00 93.12 333 PHE A C 1
ATOM 2702 O O . PHE A 1 333 ? -3.255 -13.081 4.193 1.00 93.12 333 PHE A O 1
ATOM 2709 N N . ARG A 1 334 ? -2.079 -14.419 2.812 1.00 94.31 334 ARG A N 1
ATOM 2710 C CA . ARG A 1 334 ? -3.233 -15.189 2.311 1.00 94.31 334 ARG A CA 1
ATOM 2711 C C . ARG A 1 334 ? -3.992 -15.909 3.427 1.00 94.31 334 ARG A C 1
ATOM 2713 O O . ARG A 1 334 ? -5.208 -15.781 3.515 1.00 94.31 334 ARG A O 1
ATOM 2720 N N . ARG A 1 335 ? -3.287 -16.581 4.344 1.00 91.44 335 ARG A N 1
ATOM 2721 C CA . ARG A 1 335 ? -3.908 -17.250 5.503 1.00 91.44 335 ARG A CA 1
ATOM 2722 C C . ARG A 1 335 ? -4.626 -16.267 6.427 1.00 91.44 335 ARG A C 1
ATOM 2724 O O . ARG A 1 335 ? -5.687 -16.587 6.958 1.00 91.44 335 ARG A O 1
ATOM 2731 N N . ASN A 1 336 ? -4.067 -15.075 6.637 1.00 90.38 336 ASN A N 1
ATOM 2732 C CA . ASN A 1 336 ? -4.721 -14.049 7.447 1.00 90.38 336 ASN A CA 1
ATOM 2733 C C . ASN A 1 336 ? -5.959 -13.473 6.750 1.00 90.38 336 ASN A C 1
ATOM 2735 O O . ASN A 1 336 ? -6.960 -13.238 7.425 1.00 90.38 336 ASN A O 1
ATOM 2739 N N . LEU A 1 337 ? -5.921 -13.279 5.426 1.00 93.50 337 LEU A N 1
ATOM 2740 C CA . LEU A 1 337 ? -7.095 -12.896 4.636 1.00 93.50 337 LEU A CA 1
ATOM 2741 C C . LEU A 1 337 ? -8.202 -13.943 4.754 1.00 93.50 337 LEU A C 1
ATOM 2743 O O . LEU A 1 337 ? -9.317 -13.592 5.123 1.00 93.50 337 LEU A O 1
ATOM 2747 N N . GLU A 1 338 ? -7.882 -15.217 4.526 1.00 91.94 338 GLU A N 1
ATOM 2748 C CA . GLU A 1 338 ? -8.832 -16.328 4.635 1.00 91.94 338 GLU A CA 1
ATOM 2749 C C . GLU A 1 338 ? -9.531 -16.353 5.995 1.00 91.94 338 GLU A C 1
ATOM 2751 O O . GLU A 1 338 ? -10.751 -16.220 6.075 1.00 91.94 338 GLU A O 1
ATOM 2756 N N . LYS A 1 339 ? -8.747 -16.374 7.078 1.00 88.38 339 LYS A N 1
ATOM 2757 C CA . LYS A 1 339 ? -9.282 -16.358 8.445 1.00 88.38 339 LYS A CA 1
ATOM 2758 C C . LYS A 1 339 ? -10.145 -15.143 8.738 1.00 88.38 339 LYS A C 1
ATOM 2760 O O . LYS A 1 339 ? -11.062 -15.231 9.546 1.00 88.38 339 LYS A O 1
ATOM 2765 N N . SER A 1 340 ? -9.806 -13.995 8.162 1.00 88.69 340 SER A N 1
ATOM 2766 C CA . SER A 1 340 ? -10.555 -12.767 8.394 1.00 88.69 340 SER A CA 1
ATOM 2767 C C . SER A 1 340 ? -11.904 -12.808 7.677 1.00 88.69 340 SER A C 1
ATOM 2769 O O . SER A 1 340 ? -12.926 -12.449 8.261 1.00 88.69 340 SER A O 1
ATOM 2771 N N . VAL A 1 341 ? -11.919 -13.310 6.441 1.00 86.75 341 VAL A N 1
ATOM 2772 C CA . VAL A 1 341 ? -13.128 -13.483 5.632 1.00 86.75 341 VAL A CA 1
ATOM 2773 C C . VAL A 1 341 ? -14.103 -14.477 6.266 1.00 86.75 341 VAL A C 1
ATOM 2775 O O . VAL A 1 341 ? -15.300 -14.193 6.316 1.00 86.75 341 VAL A O 1
ATOM 2778 N N . ASP A 1 342 ? -13.596 -15.572 6.832 1.00 79.00 342 ASP A N 1
ATOM 2779 C CA . ASP A 1 342 ? -14.418 -16.599 7.488 1.00 79.00 342 ASP A CA 1
ATOM 2780 C C . ASP A 1 342 ? -15.052 -16.117 8.812 1.00 79.00 342 ASP A C 1
ATOM 2782 O O . ASP A 1 342 ? -15.975 -16.740 9.329 1.00 79.00 342 ASP A O 1
ATOM 2786 N N . THR A 1 343 ? -14.590 -14.993 9.374 1.00 72.00 343 THR A N 1
ATOM 2787 C CA . THR A 1 343 ? -15.070 -14.459 10.668 1.00 72.00 343 THR A CA 1
ATOM 2788 C C . THR A 1 343 ? -16.162 -13.392 10.562 1.00 72.00 343 THR A C 1
ATOM 2790 O O . THR A 1 343 ? -16.458 -12.725 11.550 1.00 72.00 343 THR A O 1
ATOM 2793 N N . GLU A 1 344 ? -16.753 -13.208 9.377 1.00 73.94 344 GLU A N 1
ATOM 2794 C CA . GLU A 1 344 ? -17.840 -12.247 9.101 1.00 73.94 344 GLU A CA 1
ATOM 2795 C C . GLU A 1 344 ? -17.586 -10.800 9.575 1.00 73.94 344 GLU A C 1
ATOM 2797 O O . GLU A 1 344 ? -18.524 -10.033 9.805 1.00 73.94 344 GLU A O 1
ATOM 2802 N N . VAL A 1 345 ? -16.323 -10.374 9.677 1.00 88.81 345 VAL A N 1
ATOM 2803 C CA . VAL A 1 345 ? -15.995 -8.970 9.979 1.00 88.81 345 VAL A CA 1
ATOM 2804 C C . VAL A 1 345 ? -16.572 -8.051 8.898 1.00 88.81 345 VAL A C 1
ATOM 2806 O O . VAL A 1 345 ? -16.800 -8.487 7.770 1.00 88.81 345 VAL A O 1
ATOM 2809 N N . SER A 1 346 ? -16.816 -6.775 9.215 1.00 92.12 346 SER A N 1
ATOM 2810 C CA . SER A 1 346 ? -17.285 -5.779 8.234 1.00 92.12 346 SER A CA 1
ATOM 2811 C C . SER A 1 346 ? -16.173 -4.859 7.713 1.00 92.12 346 SER A C 1
ATOM 2813 O O . SER A 1 346 ? -16.390 -4.117 6.761 1.00 92.12 346 SER A O 1
ATOM 2815 N N . LEU A 1 347 ? -14.983 -4.892 8.320 1.00 95.75 347 LEU A N 1
ATOM 2816 C CA . LEU A 1 347 ? -13.836 -4.060 7.950 1.00 95.75 347 LEU A CA 1
ATOM 2817 C C . LEU A 1 347 ? -12.539 -4.866 8.069 1.00 95.75 347 LEU A C 1
ATOM 2819 O O . LEU A 1 347 ? -12.275 -5.456 9.115 1.00 95.75 347 LEU A O 1
ATOM 2823 N N . LEU A 1 348 ? -11.727 -4.847 7.013 1.00 95.56 348 LEU A N 1
ATOM 2824 C CA . LEU A 1 348 ? -10.362 -5.377 6.999 1.00 95.56 348 LEU A CA 1
ATOM 2825 C C . LEU A 1 348 ? -9.383 -4.221 6.857 1.00 95.56 348 LEU A C 1
ATOM 2827 O O . LEU A 1 348 ? -9.599 -3.355 6.015 1.00 95.56 348 LEU A O 1
ATOM 2831 N N . ASN A 1 349 ? -8.313 -4.212 7.652 1.00 95.69 349 ASN A N 1
ATOM 2832 C CA . ASN A 1 349 ? -7.265 -3.205 7.555 1.00 95.69 349 ASN A CA 1
ATOM 2833 C C . ASN A 1 349 ? -5.955 -3.827 7.051 1.00 95.69 349 ASN A C 1
ATOM 2835 O O . ASN A 1 349 ? -5.359 -4.676 7.716 1.00 95.69 349 ASN A O 1
ATOM 2839 N N . ILE A 1 350 ? -5.499 -3.368 5.891 1.00 96.44 350 ILE A N 1
ATOM 2840 C CA . ILE A 1 350 ? -4.271 -3.790 5.230 1.00 96.44 350 ILE A CA 1
ATOM 2841 C C . ILE A 1 350 ? -3.180 -2.750 5.473 1.00 96.44 350 ILE A C 1
ATOM 2843 O O . ILE A 1 350 ? -3.322 -1.568 5.174 1.00 96.44 350 ILE A O 1
ATOM 2847 N N . GLU A 1 351 ? -2.052 -3.210 5.974 1.00 93.62 351 GLU A N 1
ATOM 2848 C CA . GLU A 1 351 ? -0.807 -2.472 6.040 1.00 93.62 351 GLU A CA 1
ATOM 2849 C C . GLU A 1 351 ? 0.050 -2.929 4.858 1.00 93.62 351 GLU A C 1
ATOM 2851 O O . GLU A 1 351 ? 0.591 -4.029 4.894 1.00 93.62 351 GLU A O 1
ATOM 2856 N N . SER A 1 352 ? 0.151 -2.172 3.773 1.00 95.44 352 SER A N 1
ATOM 2857 C CA . SER A 1 352 ? -0.393 -0.830 3.509 1.00 95.44 352 SER A CA 1
ATOM 2858 C C . SER A 1 352 ? -0.707 -0.661 2.017 1.00 95.44 352 SER A C 1
ATOM 2860 O O . SER A 1 352 ? -0.463 -1.566 1.227 1.00 95.44 352 SER A O 1
ATOM 2862 N N . TRP A 1 353 ? -1.230 0.492 1.592 1.00 97.00 353 TRP A N 1
ATOM 2863 C CA . TRP A 1 353 ? -1.268 0.832 0.169 1.00 97.00 353 TRP A CA 1
ATOM 2864 C C . TRP A 1 353 ? 0.111 1.285 -0.310 1.00 97.00 353 TRP A C 1
ATOM 2866 O O . TRP A 1 353 ? 0.677 0.623 -1.162 1.00 97.00 353 TRP A O 1
ATOM 2876 N N . ASN A 1 354 ? 0.695 2.338 0.273 1.00 93.94 354 ASN A N 1
ATOM 2877 C CA . ASN A 1 354 ? 1.921 2.972 -0.239 1.00 93.94 354 ASN A CA 1
ATOM 2878 C C . ASN A 1 354 ? 2.962 3.324 0.854 1.00 93.94 354 ASN A C 1
ATOM 2880 O O . ASN A 1 354 ? 3.693 4.312 0.735 1.00 93.94 354 ASN A O 1
ATOM 2884 N N . ARG A 1 355 ? 3.079 2.537 1.940 1.00 91.31 355 ARG A N 1
ATOM 2885 C CA . ARG A 1 355 ? 4.155 2.712 2.945 1.00 91.31 355 ARG A CA 1
ATOM 2886 C C . ARG A 1 355 ? 5.397 1.888 2.596 1.00 91.31 355 ARG A C 1
ATOM 2888 O O . ARG A 1 355 ? 5.734 0.907 3.257 1.00 91.31 355 ARG A O 1
ATOM 2895 N N . TYR A 1 356 ? 6.125 2.353 1.584 1.00 90.38 356 TYR A N 1
ATOM 2896 C CA . TYR A 1 356 ? 7.354 1.726 1.074 1.00 90.38 356 TYR A CA 1
ATOM 2897 C C . TYR A 1 356 ? 8.446 1.528 2.138 1.00 90.38 356 TYR A C 1
ATOM 2899 O O . TYR A 1 356 ? 9.172 0.543 2.109 1.00 90.38 356 TYR A O 1
ATOM 2907 N N . PHE A 1 357 ? 8.514 2.407 3.144 1.00 86.75 357 PHE A N 1
ATOM 2908 C CA . PHE A 1 357 ? 9.482 2.314 4.244 1.00 86.75 357 PHE A CA 1
ATOM 2909 C C . PHE A 1 357 ? 9.452 0.978 5.008 1.00 86.75 357 PHE A C 1
ATOM 2911 O O . PHE A 1 357 ? 10.481 0.566 5.546 1.00 86.75 357 PHE A O 1
ATOM 2918 N N . PHE A 1 358 ? 8.281 0.335 5.074 1.00 86.94 358 PHE A N 1
ATOM 2919 C CA . PHE A 1 358 ? 8.057 -0.936 5.772 1.00 86.94 358 PHE A CA 1
ATOM 2920 C C . PHE A 1 358 ? 7.977 -2.137 4.821 1.00 86.94 358 PHE A C 1
ATOM 2922 O O . PHE A 1 358 ? 7.656 -3.236 5.275 1.00 86.94 358 PHE A O 1
ATOM 2929 N N . ALA A 1 359 ? 8.190 -1.927 3.514 1.00 89.62 359 ALA A N 1
ATOM 2930 C CA . ALA A 1 359 ? 7.968 -2.921 2.460 1.00 89.62 359 ALA A CA 1
ATOM 2931 C C . ALA A 1 359 ? 6.586 -3.612 2.539 1.00 89.62 359 ALA A C 1
ATOM 2933 O O . ALA A 1 359 ? 6.406 -4.715 2.050 1.00 89.62 359 ALA A O 1
ATOM 2934 N N . SER A 1 360 ? 5.595 -2.976 3.172 1.00 91.12 360 SER A N 1
ATOM 2935 C CA . SER A 1 360 ? 4.273 -3.568 3.425 1.00 91.12 360 SER A CA 1
ATOM 2936 C C . SER A 1 360 ? 3.239 -3.212 2.354 1.00 91.12 360 SER A C 1
ATOM 2938 O O . SER A 1 360 ? 2.103 -3.675 2.384 1.00 91.12 360 SER A O 1
ATOM 2940 N N . HIS A 1 361 ? 3.621 -2.329 1.441 1.00 93.88 361 HIS A N 1
ATOM 2941 C CA . HIS A 1 361 ? 2.764 -1.687 0.461 1.00 93.88 361 HIS A CA 1
ATOM 2942 C C . HIS A 1 361 ? 2.207 -2.676 -0.581 1.00 93.88 361 HIS A C 1
ATOM 2944 O O . HIS A 1 361 ? 2.876 -3.628 -0.966 1.00 93.88 361 HIS A O 1
ATOM 2950 N N . LEU A 1 362 ? 0.979 -2.431 -1.041 1.00 95.94 362 LEU A N 1
ATOM 2951 C CA . LEU A 1 362 ? 0.321 -3.159 -2.134 1.00 95.94 362 LEU A CA 1
ATOM 2952 C C . LEU A 1 362 ? 0.242 -2.351 -3.434 1.00 95.94 362 LEU A C 1
ATOM 2954 O O . LEU A 1 362 ? -0.169 -2.889 -4.463 1.00 95.94 362 LEU A O 1
ATOM 2958 N N . ALA A 1 363 ? 0.580 -1.061 -3.385 1.00 95.00 363 ALA A N 1
ATOM 2959 C CA . ALA A 1 363 ? 0.742 -0.239 -4.570 1.00 95.00 363 ALA A CA 1
ATOM 2960 C C . ALA A 1 363 ? 1.793 -0.897 -5.483 1.00 95.00 363 ALA A C 1
ATOM 2962 O O . ALA A 1 363 ? 2.859 -1.260 -4.987 1.00 95.00 363 ALA A O 1
ATOM 2963 N N . PRO A 1 364 ? 1.516 -1.071 -6.785 1.00 92.56 364 PRO A N 1
ATOM 2964 C CA . PRO A 1 364 ? 2.423 -1.779 -7.680 1.00 92.56 364 PRO A CA 1
ATOM 2965 C C . PRO A 1 364 ? 3.825 -1.165 -7.725 1.00 92.56 364 PRO A C 1
ATOM 2967 O O . PRO A 1 364 ? 4.000 0.048 -7.902 1.00 92.56 364 PRO A O 1
ATOM 2970 N N . GLU A 1 365 ? 4.829 -2.026 -7.636 1.00 92.12 365 GLU A N 1
ATOM 2971 C CA . GLU A 1 365 ? 6.233 -1.665 -7.756 1.00 92.12 365 GLU A CA 1
ATOM 2972 C C . GLU A 1 365 ? 6.994 -2.647 -8.660 1.00 92.12 365 GLU A C 1
ATOM 2974 O O . GLU A 1 365 ? 6.428 -3.547 -9.279 1.00 92.12 365 GLU A O 1
ATOM 2979 N N . ILE A 1 366 ? 8.305 -2.465 -8.790 1.00 91.00 366 ILE A N 1
ATOM 2980 C CA . ILE A 1 366 ? 9.127 -3.315 -9.662 1.00 91.00 366 ILE A CA 1
ATOM 2981 C C . ILE A 1 366 ? 9.293 -4.736 -9.119 1.00 91.00 366 ILE A C 1
ATOM 2983 O O . ILE A 1 366 ? 9.461 -5.683 -9.892 1.00 91.00 366 ILE A O 1
ATOM 2987 N N . HIS A 1 367 ? 9.262 -4.897 -7.800 1.00 91.25 367 HIS A N 1
ATOM 2988 C CA . HIS A 1 367 ? 9.393 -6.185 -7.133 1.00 91.25 367 HIS A CA 1
ATOM 2989 C C . HIS A 1 367 ? 8.089 -6.964 -7.158 1.00 91.25 367 HIS A C 1
ATOM 2991 O O . HIS A 1 367 ? 8.108 -8.150 -7.486 1.00 91.25 367 HIS A O 1
ATOM 2997 N N . HIS A 1 368 ? 6.963 -6.315 -6.864 1.00 88.12 368 HIS A N 1
ATOM 2998 C CA . HIS A 1 368 ? 5.643 -6.934 -6.914 1.00 88.12 368 HIS A CA 1
ATOM 2999 C C . HIS A 1 368 ? 4.675 -6.127 -7.778 1.00 88.12 368 HIS A C 1
ATOM 3001 O O . HIS A 1 368 ? 4.532 -4.917 -7.639 1.00 88.12 368 HIS A O 1
ATOM 3007 N N . GLY A 1 369 ? 4.027 -6.829 -8.708 1.00 86.31 369 GLY A N 1
ATOM 3008 C CA . GLY A 1 369 ? 3.074 -6.230 -9.632 1.00 86.31 369 GLY A CA 1
ATOM 3009 C C . GLY A 1 369 ? 1.638 -6.305 -9.120 1.00 86.31 369 GLY A C 1
ATOM 3010 O O . GLY A 1 369 ? 1.269 -5.791 -8.069 1.00 86.31 369 GLY A O 1
ATOM 3011 N N . TYR A 1 370 ? 0.794 -6.975 -9.892 1.00 94.19 370 TYR A N 1
ATOM 3012 C CA . TYR A 1 370 ? -0.656 -6.952 -9.740 1.00 94.19 370 TYR A CA 1
ATOM 3013 C C . TYR A 1 370 ? -1.216 -8.275 -9.211 1.00 94.19 370 TYR A C 1
ATOM 3015 O O . TYR A 1 370 ? -2.428 -8.413 -9.077 1.00 94.19 370 TYR A O 1
ATOM 3023 N N . ALA A 1 371 ? -0.361 -9.232 -8.833 1.00 94.06 371 ALA A N 1
ATOM 3024 C CA . ALA A 1 371 ? -0.772 -10.504 -8.230 1.00 94.06 371 ALA A CA 1
ATOM 3025 C C . ALA A 1 371 ? -1.736 -10.307 -7.046 1.00 94.06 371 ALA A C 1
ATOM 3027 O O . ALA A 1 371 ? -2.747 -11.002 -6.917 1.00 94.06 371 ALA A O 1
ATOM 3028 N N . MET A 1 372 ? -1.442 -9.322 -6.188 1.00 94.25 372 MET A N 1
ATOM 3029 C CA . MET A 1 372 ? -2.241 -9.050 -4.995 1.00 94.25 372 MET A CA 1
ATOM 3030 C C . MET A 1 372 ? -3.642 -8.537 -5.330 1.00 94.25 372 MET A C 1
ATOM 3032 O O . MET A 1 372 ? -4.560 -8.839 -4.576 1.00 94.25 372 MET A O 1
ATOM 3036 N N . LYS A 1 373 ? -3.859 -7.889 -6.485 1.00 94.81 373 LYS A N 1
ATOM 3037 C CA . LYS A 1 373 ? -5.208 -7.538 -6.965 1.00 94.81 373 LYS A CA 1
ATOM 3038 C C . LYS A 1 373 ? -6.107 -8.766 -7.015 1.00 94.81 373 LYS A C 1
ATOM 3040 O O . LYS A 1 373 ? -7.176 -8.779 -6.416 1.00 94.81 373 LYS A O 1
ATOM 3045 N N . ALA A 1 374 ? -5.663 -9.801 -7.725 1.00 94.25 374 ALA A N 1
ATOM 3046 C CA . ALA A 1 374 ? -6.454 -11.007 -7.931 1.00 94.25 374 ALA A CA 1
ATOM 3047 C C . ALA A 1 374 ? -6.683 -11.761 -6.611 1.00 94.25 374 ALA A C 1
ATOM 3049 O O . ALA A 1 374 ? -7.773 -12.279 -6.375 1.00 94.25 374 ALA A O 1
ATOM 3050 N N . ILE A 1 375 ? -5.691 -11.757 -5.712 1.00 95.62 375 ILE A N 1
ATOM 3051 C CA . ILE A 1 375 ? -5.831 -12.322 -4.363 1.00 95.62 375 ILE A CA 1
ATOM 3052 C C . ILE A 1 375 ? -6.864 -11.555 -3.531 1.00 95.62 375 ILE A C 1
ATOM 3054 O O . ILE A 1 375 ? -7.751 -12.172 -2.940 1.00 95.62 375 ILE A O 1
ATOM 3058 N N . LEU A 1 376 ? -6.792 -10.224 -3.499 1.00 95.81 376 LEU A N 1
ATOM 3059 C CA . LEU A 1 376 ? -7.752 -9.396 -2.771 1.00 95.81 376 LEU A CA 1
ATOM 3060 C C . LEU A 1 376 ? -9.164 -9.525 -3.345 1.00 95.81 376 LEU A C 1
ATOM 3062 O O . LEU A 1 376 ? -10.114 -9.684 -2.582 1.00 95.81 376 LEU A O 1
ATOM 3066 N N . GLU A 1 377 ? -9.312 -9.516 -4.671 1.00 95.25 377 GLU A N 1
ATOM 3067 C CA . GLU A 1 377 ? -10.598 -9.721 -5.342 1.00 95.25 377 GLU A CA 1
ATOM 3068 C C . GLU A 1 377 ? -11.194 -11.095 -5.023 1.00 95.25 377 GLU A C 1
ATOM 3070 O O . GLU A 1 377 ? -12.376 -11.169 -4.689 1.00 95.25 377 GLU A O 1
ATOM 3075 N N . TYR A 1 378 ? -10.397 -12.169 -5.056 1.00 95.88 378 TYR A N 1
ATOM 3076 C CA . TYR A 1 378 ? -10.847 -13.512 -4.679 1.00 95.88 378 TYR A CA 1
ATOM 3077 C C . TYR A 1 378 ? -11.389 -13.547 -3.246 1.00 95.88 378 TYR A C 1
ATOM 3079 O O . TYR A 1 378 ? -12.520 -13.983 -3.014 1.00 95.88 378 TYR A O 1
ATOM 3087 N N . TYR A 1 379 ? -10.618 -13.041 -2.279 1.00 95.69 379 TYR A N 1
ATOM 3088 C CA . TYR A 1 379 ? -11.046 -13.036 -0.882 1.00 95.69 379 TYR A CA 1
ATOM 3089 C C . TYR A 1 379 ? -12.231 -12.100 -0.646 1.00 95.69 379 TYR A C 1
ATOM 3091 O O . TYR A 1 379 ? -13.126 -12.448 0.116 1.00 95.69 379 TYR A O 1
ATOM 3099 N N . LYS A 1 380 ? -12.315 -10.963 -1.343 1.00 94.81 380 LYS A N 1
ATOM 3100 C CA . LYS A 1 380 ? -13.478 -10.067 -1.297 1.00 94.81 380 LYS A CA 1
ATOM 3101 C C . LYS A 1 380 ? -14.731 -10.717 -1.891 1.00 94.81 380 LYS A C 1
ATOM 3103 O O . LYS A 1 380 ? -15.817 -10.549 -1.343 1.00 94.81 380 LYS A O 1
ATOM 3108 N N . ASN A 1 381 ? -14.603 -11.487 -2.971 1.00 94.62 381 ASN A N 1
ATOM 3109 C CA . ASN A 1 381 ? -15.711 -12.242 -3.560 1.00 94.62 381 ASN A CA 1
ATOM 3110 C C . ASN A 1 381 ? -16.205 -13.337 -2.604 1.00 94.62 381 ASN A C 1
ATOM 3112 O O . ASN A 1 381 ? -17.407 -13.414 -2.350 1.00 94.62 381 ASN A O 1
ATOM 3116 N N . ARG A 1 382 ? -15.286 -14.113 -2.005 1.00 93.75 382 ARG A N 1
ATOM 3117 C CA . ARG A 1 382 ? -15.615 -15.075 -0.936 1.00 93.75 382 ARG A CA 1
ATOM 3118 C C . ARG A 1 382 ? -16.296 -14.388 0.241 1.00 93.75 382 ARG A C 1
ATOM 3120 O O . ARG A 1 382 ? -17.318 -14.859 0.726 1.00 93.75 382 ARG A O 1
ATOM 3127 N N . TRP A 1 383 ? -15.773 -13.240 0.661 1.00 93.25 383 TRP A N 1
ATOM 3128 C CA . TRP A 1 383 ? -16.333 -12.455 1.756 1.00 93.25 383 TRP A CA 1
ATOM 3129 C C . TRP A 1 383 ? -17.748 -11.990 1.460 1.00 93.25 383 TRP A C 1
ATOM 3131 O O . TRP A 1 383 ? -18.574 -11.986 2.362 1.00 93.25 383 TRP A O 1
ATOM 3141 N N . ASN A 1 384 ? -18.074 -11.673 0.212 1.00 91.69 384 ASN A N 1
ATOM 3142 C CA . ASN A 1 384 ? -19.432 -11.333 -0.205 1.00 91.69 384 ASN A CA 1
ATOM 3143 C C . ASN A 1 384 ? -20.320 -12.555 -0.511 1.00 91.69 384 ASN A C 1
ATOM 3145 O O . ASN A 1 384 ? -21.451 -12.370 -0.948 1.00 91.69 384 ASN A O 1
ATOM 3149 N N . GLY A 1 385 ? -19.843 -13.781 -0.269 1.00 91.25 385 GLY A N 1
ATOM 3150 C CA . GLY A 1 385 ? -20.618 -15.008 -0.462 1.00 91.25 385 GLY A CA 1
ATOM 3151 C C . GLY A 1 385 ? -20.856 -15.377 -1.928 1.00 91.25 385 GLY A C 1
ATOM 3152 O O . GLY A 1 385 ? -21.838 -16.050 -2.229 1.00 91.25 385 GLY A O 1
ATOM 3153 N N . LEU A 1 386 ? -19.998 -14.928 -2.852 1.00 92.69 386 LEU A N 1
ATOM 3154 C CA . LEU A 1 386 ? -20.107 -15.321 -4.258 1.00 92.69 386 LEU A CA 1
ATOM 3155 C C . LEU A 1 386 ? -19.736 -16.799 -4.435 1.00 92.69 386 LEU A C 1
ATOM 3157 O O . LEU A 1 386 ? -18.705 -17.243 -3.932 1.00 92.69 386 LEU A O 1
ATOM 3161 N N . GLN A 1 387 ? -20.564 -17.537 -5.181 1.00 87.19 387 GLN A N 1
ATOM 3162 C CA . GLN A 1 387 ? -20.396 -18.977 -5.405 1.00 87.19 387 GLN A CA 1
ATOM 3163 C C . GLN A 1 387 ? -19.130 -19.309 -6.211 1.00 87.19 387 GLN A C 1
ATOM 3165 O O . GLN A 1 387 ? -18.429 -20.255 -5.866 1.00 87.19 387 GLN A O 1
ATOM 3170 N N . ASP A 1 388 ? -18.831 -18.522 -7.250 1.00 88.19 388 ASP A N 1
ATOM 3171 C CA . ASP A 1 388 ? -17.573 -18.593 -7.999 1.00 88.19 388 ASP A CA 1
ATOM 3172 C C . ASP A 1 388 ? -16.731 -17.340 -7.706 1.00 88.19 388 ASP A C 1
ATOM 3174 O O . ASP A 1 388 ? -16.940 -16.277 -8.306 1.00 88.19 388 ASP A O 1
ATOM 3178 N N . PRO A 1 389 ? -15.810 -17.413 -6.731 1.00 91.81 389 PRO A N 1
ATOM 3179 C CA . PRO A 1 389 ? -14.987 -16.272 -6.364 1.00 91.81 389 PRO A CA 1
ATOM 3180 C C . PRO A 1 389 ? -13.853 -15.989 -7.363 1.00 91.81 389 PRO A C 1
ATOM 3182 O O . PRO A 1 389 ? -13.241 -14.918 -7.270 1.00 91.81 389 PRO A O 1
ATOM 3185 N N . VAL A 1 390 ? -13.561 -16.896 -8.308 1.00 94.38 390 VAL A N 1
ATOM 3186 C CA . VAL A 1 390 ? -12.434 -16.783 -9.247 1.00 94.38 390 VAL A CA 1
ATOM 3187 C C . VAL A 1 390 ? -12.894 -16.165 -10.568 1.00 94.38 390 VAL A C 1
ATOM 3189 O O . VAL A 1 390 ? -13.389 -16.839 -11.462 1.00 94.38 390 VAL A O 1
ATOM 3192 N N . LYS A 1 391 ? -12.685 -14.856 -10.748 1.00 87.62 391 LYS A N 1
ATOM 3193 C CA . LYS A 1 391 ? -13.060 -14.169 -12.002 1.00 87.62 391 LYS A CA 1
ATOM 3194 C C . LYS A 1 391 ? -12.076 -14.429 -13.147 1.00 87.62 391 LYS A C 1
ATOM 3196 O O . LYS A 1 391 ? -12.485 -14.799 -14.250 1.00 87.62 391 LYS A O 1
ATOM 3201 N N . GLU A 1 392 ? -10.790 -14.233 -12.870 1.00 89.94 392 GLU A N 1
ATOM 3202 C CA . GLU A 1 392 ? -9.664 -14.367 -13.799 1.00 89.94 392 GLU A CA 1
ATOM 3203 C C . GLU A 1 392 ? -8.700 -15.413 -13.230 1.00 89.94 392 GLU A C 1
ATOM 3205 O O . GLU A 1 392 ? -8.292 -15.306 -12.072 1.00 89.94 392 GLU A O 1
ATOM 3210 N N . GLU A 1 393 ? -8.373 -16.436 -14.023 1.00 95.31 393 GLU A N 1
ATOM 3211 C CA . GLU A 1 393 ? -7.357 -17.411 -13.632 1.00 95.31 393 GLU A CA 1
ATOM 3212 C C . GLU A 1 393 ? -5.975 -16.782 -13.759 1.00 95.31 393 GLU A C 1
ATOM 3214 O O . GLU A 1 393 ? -5.664 -16.115 -14.749 1.00 95.31 393 GLU A O 1
ATOM 3219 N N . MET A 1 394 ? -5.134 -16.990 -12.756 1.00 96.81 394 MET A N 1
ATOM 3220 C CA . MET A 1 394 ? -3.778 -16.463 -12.760 1.00 96.81 394 MET A CA 1
ATOM 3221 C C . MET A 1 394 ? -2.847 -17.380 -11.989 1.00 96.81 394 MET A C 1
ATOM 3223 O O . MET A 1 394 ? -3.266 -18.213 -11.182 1.00 96.81 394 MET A O 1
ATOM 3227 N N . ALA A 1 395 ? -1.559 -17.188 -12.217 1.00 97.69 395 ALA A N 1
ATOM 3228 C CA . ALA A 1 395 ? -0.551 -17.753 -11.355 1.00 97.69 395 ALA A CA 1
ATOM 3229 C C . ALA A 1 395 ? 0.561 -16.734 -11.140 1.00 97.69 395 ALA A C 1
ATOM 3231 O O . ALA A 1 395 ? 0.836 -15.893 -12.004 1.00 97.69 395 ALA A O 1
ATOM 3232 N N . TYR A 1 396 ? 1.188 -16.803 -9.975 1.00 97.38 396 TYR A N 1
ATOM 3233 C CA . TYR A 1 396 ? 2.352 -15.998 -9.660 1.00 97.38 396 TYR A CA 1
ATOM 3234 C C . TYR A 1 396 ? 3.422 -16.827 -8.980 1.00 97.38 396 TYR A C 1
ATOM 3236 O O . TYR A 1 396 ? 3.167 -17.883 -8.397 1.00 97.38 396 TYR A O 1
ATOM 3244 N N . VAL A 1 397 ? 4.636 -16.301 -9.050 1.00 96.69 397 VAL A N 1
ATOM 3245 C CA . VAL A 1 397 ? 5.769 -16.805 -8.293 1.00 96.69 397 VAL A CA 1
ATOM 3246 C C . VAL A 1 397 ? 6.275 -15.718 -7.362 1.00 96.69 397 VAL A C 1
ATOM 3248 O O . VAL A 1 397 ? 6.365 -14.554 -7.761 1.00 96.69 397 VAL A O 1
ATOM 3251 N N . ALA A 1 398 ? 6.596 -16.102 -6.132 1.00 95.56 398 ALA A N 1
ATOM 3252 C CA . ALA A 1 398 ? 7.163 -15.226 -5.125 1.00 95.56 398 ALA A CA 1
ATOM 3253 C C . ALA A 1 398 ? 8.519 -15.758 -4.637 1.00 95.56 398 ALA A C 1
ATOM 3255 O O . ALA A 1 398 ? 8.648 -16.935 -4.298 1.00 95.56 398 ALA A O 1
ATOM 3256 N N . TYR A 1 399 ? 9.552 -14.914 -4.647 1.00 92.88 399 TYR A N 1
ATOM 3257 C CA . TYR A 1 399 ? 10.914 -15.300 -4.262 1.00 92.88 399 TYR A CA 1
ATOM 3258 C C . TYR A 1 399 ? 11.780 -14.096 -3.877 1.00 92.88 399 TYR A C 1
ATOM 3260 O O . TYR A 1 399 ? 11.576 -12.980 -4.348 1.00 92.88 399 TYR A O 1
ATOM 3268 N N . LYS A 1 400 ? 12.822 -14.334 -3.075 1.00 88.69 400 LYS A N 1
ATOM 3269 C CA . LYS A 1 400 ? 13.900 -13.358 -2.857 1.00 88.69 400 LYS A CA 1
ATOM 3270 C C . LYS A 1 400 ? 15.052 -13.597 -3.822 1.00 88.69 400 LYS A C 1
ATOM 3272 O O . LYS A 1 400 ? 15.452 -14.744 -4.051 1.00 88.69 400 LYS A O 1
ATOM 3277 N N . ASN A 1 401 ? 15.605 -12.515 -4.365 1.00 85.25 401 ASN A N 1
ATOM 3278 C CA . ASN A 1 401 ? 16.585 -12.574 -5.453 1.00 85.25 401 ASN A CA 1
ATOM 3279 C C . ASN A 1 401 ? 18.032 -12.906 -5.014 1.00 85.25 401 ASN A C 1
ATOM 3281 O O . ASN A 1 401 ? 18.933 -12.899 -5.847 1.00 85.25 401 ASN A O 1
ATOM 3285 N N . PHE A 1 402 ? 18.270 -13.212 -3.735 1.00 79.81 402 PHE A N 1
ATOM 3286 C CA . PHE A 1 402 ? 19.581 -13.606 -3.197 1.00 79.81 402 PHE A CA 1
ATOM 3287 C C . PHE A 1 402 ? 19.560 -15.035 -2.657 1.00 79.81 402 PHE A C 1
ATOM 3289 O O . PHE A 1 402 ? 18.544 -15.459 -2.113 1.00 79.81 402 PHE A O 1
ATOM 3296 N N . PHE A 1 403 ? 20.668 -15.768 -2.751 1.00 79.88 403 PHE A N 1
ATOM 3297 C CA . PHE A 1 403 ? 20.854 -17.006 -1.985 1.00 79.88 403 PHE A CA 1
ATOM 3298 C C . PHE A 1 403 ? 21.559 -16.688 -0.668 1.00 79.88 403 PHE A C 1
ATOM 3300 O O . PHE A 1 403 ? 22.465 -15.859 -0.641 1.00 79.88 403 PHE A O 1
ATOM 3307 N N . ASN A 1 404 ? 21.127 -17.315 0.427 1.00 74.56 404 ASN A N 1
ATOM 3308 C CA . ASN A 1 404 ? 21.654 -17.016 1.764 1.00 74.56 404 ASN A CA 1
ATOM 3309 C C . ASN A 1 404 ? 23.159 -17.306 1.894 1.00 74.56 404 ASN A C 1
ATOM 3311 O O . ASN A 1 404 ? 23.854 -16.615 2.630 1.00 74.56 404 ASN A O 1
ATOM 3315 N N . ASP A 1 405 ? 23.648 -18.317 1.182 1.00 73.81 405 ASP A N 1
ATOM 3316 C CA . ASP A 1 405 ? 25.039 -18.772 1.139 1.00 73.81 405 ASP A CA 1
ATOM 3317 C C . ASP A 1 405 ? 25.922 -17.981 0.160 1.00 73.81 405 ASP A C 1
ATOM 3319 O O . ASP A 1 405 ? 27.145 -18.071 0.234 1.00 73.81 405 ASP A O 1
ATOM 3323 N N . GLU A 1 406 ? 25.328 -17.166 -0.718 1.00 73.50 406 GLU A N 1
ATOM 3324 C CA . GLU A 1 406 ? 26.052 -16.329 -1.690 1.00 73.50 406 GLU A CA 1
ATOM 3325 C C . GLU A 1 406 ? 26.200 -14.863 -1.233 1.00 73.50 406 GLU A C 1
ATOM 3327 O O . GLU A 1 406 ? 26.736 -14.025 -1.962 1.00 73.50 406 GLU A O 1
ATOM 3332 N N . LEU A 1 407 ? 25.748 -14.527 -0.018 1.00 70.00 407 LEU A N 1
ATOM 3333 C CA . LEU A 1 407 ? 25.932 -13.197 0.565 1.00 70.00 407 LEU A CA 1
ATOM 3334 C C . LEU A 1 407 ? 27.370 -13.021 1.077 1.00 70.00 407 LEU A C 1
ATOM 3336 O O . LEU A 1 407 ? 27.831 -13.745 1.958 1.00 70.00 407 LEU A O 1
ATOM 3340 N N . VAL A 1 408 ? 28.081 -12.022 0.546 1.00 62.91 408 VAL A N 1
ATOM 3341 C CA . VAL A 1 408 ? 29.464 -11.722 0.945 1.00 62.91 408 VAL A CA 1
ATOM 3342 C C . VAL A 1 408 ? 29.493 -11.108 2.348 1.00 62.91 408 VAL A C 1
ATOM 3344 O O . VAL A 1 408 ? 29.008 -9.993 2.572 1.00 62.91 408 VAL A O 1
ATOM 3347 N N . ALA A 1 409 ? 30.121 -11.821 3.287 1.00 57.97 409 ALA A N 1
ATOM 3348 C CA . ALA A 1 409 ? 30.336 -11.351 4.652 1.00 57.97 409 ALA A CA 1
ATOM 3349 C C . ALA A 1 409 ? 31.031 -9.976 4.665 1.00 57.97 409 ALA A C 1
ATOM 3351 O O . ALA A 1 409 ? 32.025 -9.755 3.977 1.00 57.97 409 ALA A O 1
ATOM 3352 N N . GLY A 1 410 ? 30.490 -9.033 5.441 1.00 58.94 410 GLY A N 1
ATOM 3353 C CA . GLY A 1 410 ? 31.025 -7.672 5.554 1.00 58.94 410 GLY A CA 1
ATOM 3354 C C . GLY A 1 410 ? 30.600 -6.693 4.450 1.00 58.94 410 GLY A C 1
ATOM 3355 O O . GLY A 1 410 ? 30.842 -5.497 4.589 1.00 58.94 410 GLY A O 1
ATOM 3356 N N . GLN A 1 411 ? 29.935 -7.157 3.385 1.00 61.94 411 GLN A N 1
ATOM 3357 C CA . GLN A 1 411 ? 29.385 -6.297 2.321 1.00 61.94 411 GLN A CA 1
ATOM 3358 C C . GLN A 1 411 ? 27.853 -6.358 2.232 1.00 61.94 411 GLN A C 1
ATOM 3360 O O . GLN A 1 411 ? 27.228 -5.472 1.650 1.00 61.94 411 GLN A O 1
ATOM 3365 N N . SER A 1 412 ? 27.235 -7.379 2.830 1.00 67.31 412 SER A N 1
ATOM 3366 C CA . SER A 1 412 ? 25.784 -7.546 2.892 1.00 67.31 412 SER A CA 1
ATOM 3367 C C . SER A 1 412 ? 25.186 -7.005 4.190 1.00 67.31 412 SER A C 1
ATOM 3369 O O . SER A 1 412 ? 25.753 -7.180 5.269 1.00 67.31 412 SER A O 1
ATOM 3371 N N . ILE A 1 413 ? 23.986 -6.437 4.095 1.00 75.25 413 ILE A N 1
ATOM 3372 C CA . ILE A 1 413 ? 23.172 -6.076 5.258 1.00 75.25 413 ILE A CA 1
ATOM 3373 C C . ILE A 1 413 ? 22.474 -7.334 5.772 1.00 75.25 413 ILE A C 1
ATOM 3375 O O . ILE A 1 413 ? 21.909 -8.096 4.988 1.00 75.25 413 ILE A O 1
ATOM 3379 N N . SER A 1 414 ? 22.488 -7.550 7.085 1.00 80.12 414 SER A N 1
ATOM 3380 C CA . SER A 1 414 ? 21.771 -8.675 7.691 1.00 80.12 414 SER A CA 1
ATOM 3381 C C . SER A 1 414 ? 20.296 -8.338 7.951 1.00 80.12 414 SER A C 1
ATOM 3383 O O . SER A 1 414 ? 19.938 -7.179 8.160 1.00 80.12 414 SER A O 1
ATOM 3385 N N . ILE A 1 415 ? 19.419 -9.347 7.964 1.00 83.88 415 ILE A N 1
ATOM 3386 C CA . ILE A 1 415 ? 18.014 -9.186 8.370 1.00 83.88 415 ILE A CA 1
ATOM 3387 C C . ILE A 1 415 ? 17.791 -9.907 9.700 1.00 83.88 415 ILE A C 1
ATOM 3389 O O . ILE A 1 415 ? 18.044 -11.107 9.829 1.00 83.88 415 ILE A O 1
ATOM 3393 N N . LYS A 1 416 ? 17.258 -9.192 10.695 1.00 85.69 416 LYS A N 1
ATOM 3394 C CA . LYS A 1 416 ? 16.839 -9.766 11.976 1.00 85.69 416 LYS A CA 1
ATOM 3395 C C . LYS A 1 416 ? 15.324 -9.924 11.997 1.00 85.69 416 LYS A C 1
ATOM 3397 O O . LYS A 1 416 ? 14.582 -8.956 12.156 1.00 85.69 416 LYS A O 1
ATOM 3402 N N . TYR A 1 417 ? 14.868 -11.168 11.880 1.00 81.81 417 TYR A N 1
ATOM 3403 C CA . TYR A 1 417 ? 13.445 -11.478 11.979 1.00 81.81 417 TYR A CA 1
ATOM 3404 C C . TYR A 1 417 ? 12.953 -11.488 13.430 1.00 81.81 417 TYR A C 1
ATOM 3406 O O . TYR A 1 417 ? 13.592 -12.080 14.301 1.00 81.81 417 TYR A O 1
ATOM 3414 N N . HIS A 1 418 ? 11.778 -10.907 13.681 1.00 75.12 418 HIS A N 1
ATOM 3415 C CA . HIS A 1 418 ? 11.139 -10.930 15.004 1.00 75.12 418 HIS A CA 1
ATOM 3416 C C . HIS A 1 418 ? 10.653 -12.333 15.428 1.00 75.12 418 HIS A C 1
ATOM 3418 O O . HIS A 1 418 ? 10.618 -12.629 16.619 1.00 75.12 418 HIS A O 1
ATOM 3424 N N . ASN A 1 419 ? 10.349 -13.224 14.474 1.00 67.88 419 ASN A N 1
ATOM 3425 C CA . ASN A 1 419 ? 9.736 -14.541 14.719 1.00 67.88 419 ASN A CA 1
ATOM 3426 C C . ASN A 1 419 ? 10.641 -15.706 14.259 1.00 67.88 419 ASN A C 1
ATOM 3428 O O . ASN A 1 419 ? 10.226 -16.532 13.449 1.00 67.88 419 ASN A O 1
ATOM 3432 N N . LYS A 1 420 ? 11.895 -15.769 14.736 1.00 57.66 420 LYS A N 1
ATOM 3433 C CA . LYS A 1 420 ? 12.931 -16.688 14.203 1.00 57.66 420 LYS A CA 1
ATOM 3434 C C . LYS A 1 420 ? 12.553 -18.181 14.141 1.00 57.66 420 LYS A C 1
ATOM 3436 O O . LYS A 1 420 ? 13.068 -18.863 13.270 1.00 57.66 420 LYS A O 1
ATOM 3441 N N . LYS A 1 421 ? 11.685 -18.689 15.026 1.00 56.59 421 LYS A N 1
ATOM 3442 C CA . LYS A 1 421 ? 11.495 -20.141 15.229 1.00 56.59 421 LYS A CA 1
ATOM 3443 C C . LYS A 1 421 ? 10.468 -20.834 14.316 1.00 56.59 421 LYS A C 1
ATOM 3445 O O . LYS A 1 421 ? 10.438 -22.055 14.304 1.00 56.59 421 LYS A O 1
ATOM 3450 N N . GLU A 1 422 ? 9.624 -20.109 13.578 1.00 54.16 422 GLU A N 1
ATOM 3451 C CA . GLU A 1 422 ? 8.496 -20.731 12.843 1.00 54.16 422 GLU A CA 1
ATOM 3452 C C . GLU A 1 422 ? 8.730 -20.923 11.333 1.00 54.16 422 GLU A C 1
ATOM 3454 O O . GLU A 1 422 ? 7.969 -21.637 10.684 1.00 54.16 422 GLU A O 1
ATOM 3459 N N . TYR A 1 423 ? 9.761 -20.302 10.749 1.00 57.53 423 TYR A N 1
ATOM 3460 C CA . TYR A 1 423 ? 9.860 -20.141 9.288 1.00 57.53 423 TYR A CA 1
ATOM 3461 C C . TYR A 1 423 ? 11.288 -20.292 8.746 1.00 57.53 423 TYR A C 1
ATOM 3463 O O . TYR A 1 423 ? 11.676 -19.609 7.792 1.00 57.53 423 TYR A O 1
ATOM 3471 N N . GLU A 1 424 ? 12.094 -21.148 9.373 1.00 57.03 424 GLU A N 1
ATOM 3472 C CA . GLU A 1 424 ? 13.470 -21.386 8.941 1.00 57.03 424 GLU A CA 1
ATOM 3473 C C . GLU A 1 424 ? 13.518 -21.795 7.453 1.00 57.03 424 GLU A C 1
ATOM 3475 O O . GLU A 1 424 ? 12.821 -22.698 6.997 1.00 57.03 424 GLU A O 1
ATOM 3480 N N . ASN A 1 425 ? 14.363 -21.086 6.699 1.00 71.88 425 ASN A N 1
ATOM 3481 C CA . ASN A 1 425 ? 14.823 -21.400 5.345 1.00 71.88 425 ASN A CA 1
ATOM 3482 C C . ASN A 1 425 ? 13.889 -21.163 4.132 1.00 71.88 425 ASN A C 1
ATOM 3484 O O . ASN A 1 425 ? 14.253 -21.553 3.023 1.00 71.88 425 ASN A O 1
ATOM 3488 N N . PHE A 1 426 ? 12.747 -20.469 4.263 1.00 80.94 426 PHE A N 1
ATOM 3489 C CA . PHE A 1 426 ? 11.898 -20.149 3.091 1.00 80.94 426 PHE A CA 1
ATOM 3490 C C . PHE A 1 426 ? 12.557 -19.219 2.066 1.00 80.94 426 PHE A C 1
ATOM 3492 O O . PHE A 1 426 ? 12.221 -19.291 0.887 1.00 80.94 426 PHE A O 1
ATOM 3499 N N . ASP A 1 427 ? 13.541 -18.414 2.475 1.00 81.75 427 ASP A N 1
ATOM 3500 C CA . ASP A 1 427 ? 14.299 -17.530 1.576 1.00 81.75 427 ASP A CA 1
ATOM 3501 C C . ASP A 1 427 ? 15.023 -18.309 0.448 1.00 81.75 427 ASP A C 1
ATOM 3503 O O . ASP A 1 427 ? 15.334 -17.738 -0.597 1.00 81.75 427 ASP A O 1
ATOM 3507 N N . ASN A 1 428 ? 15.224 -19.625 0.608 1.00 86.56 428 ASN A N 1
ATOM 3508 C CA . ASN A 1 428 ? 15.819 -20.526 -0.388 1.00 86.56 428 ASN A CA 1
ATOM 3509 C C . ASN A 1 428 ? 14.798 -21.238 -1.301 1.00 86.56 428 ASN A C 1
ATOM 3511 O O . ASN A 1 428 ? 15.173 -22.111 -2.088 1.00 86.56 428 ASN A O 1
ATOM 3515 N N . TYR A 1 429 ? 13.522 -20.857 -1.239 1.00 92.06 429 TYR A N 1
ATOM 3516 C CA . TYR A 1 429 ? 12.455 -21.415 -2.069 1.00 92.06 429 TYR A CA 1
ATOM 3517 C C . TYR A 1 429 ? 11.842 -20.366 -2.997 1.00 92.06 429 TYR A C 1
ATOM 3519 O O . TYR A 1 429 ? 11.926 -19.158 -2.773 1.00 92.06 429 TYR A O 1
ATOM 3527 N N . ILE A 1 430 ? 11.197 -20.871 -4.041 1.00 94.62 430 ILE A N 1
ATOM 3528 C CA . ILE A 1 430 ? 10.221 -20.164 -4.858 1.00 94.62 430 ILE A CA 1
ATOM 3529 C C . ILE A 1 430 ? 8.848 -20.630 -4.376 1.00 94.62 430 ILE A C 1
ATOM 3531 O O . ILE A 1 430 ? 8.556 -21.828 -4.390 1.00 94.62 430 ILE A O 1
ATOM 3535 N N . GLU A 1 431 ? 8.016 -19.694 -3.936 1.00 96.44 431 GLU A N 1
ATOM 3536 C CA . GLU A 1 431 ? 6.592 -19.939 -3.733 1.00 96.44 431 GLU A CA 1
ATOM 3537 C C . GLU A 1 431 ? 5.889 -19.814 -5.087 1.00 96.44 431 GLU A C 1
ATOM 3539 O O . GLU A 1 431 ? 6.056 -18.820 -5.788 1.00 96.44 431 GLU A O 1
ATOM 3544 N N . VAL A 1 432 ? 5.106 -20.818 -5.459 1.00 97.56 432 VAL A N 1
ATOM 3545 C CA . VAL A 1 432 ? 4.255 -20.803 -6.651 1.00 97.56 432 VAL A CA 1
ATOM 3546 C C . VAL A 1 432 ? 2.824 -20.820 -6.171 1.00 97.56 432 VAL A C 1
ATOM 3548 O O . VAL A 1 432 ? 2.456 -21.706 -5.404 1.00 97.56 432 VAL A O 1
ATOM 3551 N N . VAL A 1 433 ? 2.015 -19.869 -6.619 1.00 97.88 433 VAL A N 1
ATOM 3552 C CA . VAL A 1 433 ? 0.603 -19.801 -6.250 1.00 97.88 433 VAL A CA 1
ATOM 3553 C C . VAL A 1 433 ? -0.240 -19.735 -7.504 1.00 97.88 433 VAL A C 1
ATOM 3555 O O . VAL A 1 433 ? 0.021 -18.948 -8.412 1.00 97.88 433 VAL A O 1
ATOM 3558 N N . THR A 1 434 ? -1.269 -20.566 -7.530 1.00 98.12 434 THR A N 1
ATOM 3559 C CA . THR A 1 434 ? -2.271 -20.612 -8.592 1.00 98.12 434 THR A CA 1
ATOM 3560 C C . THR A 1 434 ? -3.610 -20.144 -8.037 1.00 98.12 434 THR A C 1
ATOM 3562 O O . THR A 1 434 ? -3.909 -20.383 -6.867 1.00 98.12 434 THR A O 1
ATOM 3565 N N . LEU A 1 435 ? -4.384 -19.448 -8.864 1.00 97.94 435 LEU A N 1
ATOM 3566 C CA . LEU A 1 435 ? -5.780 -19.101 -8.628 1.00 97.94 435 LEU A CA 1
ATOM 3567 C C . LEU A 1 435 ? -6.567 -19.593 -9.845 1.00 97.94 435 LEU A C 1
ATOM 3569 O O . LEU A 1 435 ? -6.479 -18.981 -10.911 1.00 97.94 435 LEU A O 1
ATOM 3573 N N . LEU A 1 436 ? -7.275 -20.713 -9.704 1.00 97.69 436 LEU A N 1
ATOM 3574 C CA . LEU A 1 436 ? -7.878 -21.444 -10.822 1.00 97.69 436 LEU A CA 1
ATOM 3575 C C . LEU A 1 436 ? -9.376 -21.661 -10.619 1.00 97.69 436 LEU A C 1
ATOM 3577 O O . LEU A 1 436 ? -9.848 -21.796 -9.494 1.00 97.69 436 LEU A O 1
ATOM 3581 N N . LYS A 1 437 ? -10.124 -21.743 -11.715 1.00 96.31 437 LYS A N 1
ATOM 3582 C CA . LYS A 1 437 ? -11.547 -22.112 -11.708 1.00 96.31 437 LYS A CA 1
ATOM 3583 C C . LYS A 1 437 ? -11.728 -23.616 -11.554 1.00 96.31 437 LYS A C 1
ATOM 3585 O O . LYS A 1 437 ? -12.641 -24.069 -10.869 1.00 96.31 437 LYS A O 1
ATOM 3590 N N . GLU A 1 438 ? -10.817 -24.388 -12.133 1.00 96.06 438 GLU A N 1
ATOM 3591 C CA . GLU A 1 438 ? -10.833 -25.850 -12.142 1.00 96.06 438 GLU A CA 1
ATOM 3592 C C . GLU A 1 438 ? -9.443 -26.408 -11.816 1.00 96.06 438 GLU A C 1
ATOM 3594 O O . GLU A 1 438 ? -8.445 -25.743 -12.114 1.00 96.06 438 GLU A O 1
ATOM 3599 N N . PRO A 1 439 ? -9.353 -27.628 -11.252 1.00 97.62 439 PRO A N 1
ATOM 3600 C CA . PRO A 1 439 ? -8.074 -28.271 -10.982 1.00 97.62 439 PRO A CA 1
ATOM 3601 C C . PRO A 1 439 ? -7.181 -28.395 -12.224 1.00 97.62 439 PRO A C 1
ATOM 3603 O O . PRO A 1 439 ? -7.673 -28.628 -13.331 1.00 97.62 439 PRO A O 1
ATOM 3606 N N . ALA A 1 440 ? -5.866 -28.268 -12.044 1.00 98.31 440 ALA A N 1
ATOM 3607 C CA . ALA A 1 440 ? -4.892 -28.349 -13.132 1.00 98.31 440 ALA A CA 1
ATOM 3608 C C . ALA A 1 440 ? -3.504 -28.786 -12.644 1.00 98.31 440 ALA A C 1
ATOM 3610 O O . ALA A 1 440 ? -3.128 -28.549 -11.499 1.00 98.31 440 ALA A O 1
ATOM 3611 N N . ASP A 1 441 ? -2.715 -29.381 -13.530 1.00 98.44 441 ASP A N 1
ATOM 3612 C CA . ASP A 1 441 ? -1.346 -29.811 -13.258 1.00 98.44 441 ASP A CA 1
ATOM 3613 C C . ASP A 1 441 ? -0.379 -28.631 -13.387 1.00 98.44 441 ASP A C 1
ATOM 3615 O O . ASP A 1 441 ? -0.426 -27.879 -14.363 1.00 98.44 441 ASP A O 1
ATOM 3619 N N . VAL A 1 442 ? 0.520 -28.472 -12.416 1.00 98.44 442 VAL A N 1
ATOM 3620 C CA . VAL A 1 442 ? 1.458 -27.347 -12.344 1.00 98.44 442 VAL A CA 1
ATOM 3621 C C . VAL A 1 442 ? 2.882 -27.827 -12.592 1.00 98.44 442 VAL A C 1
ATOM 3623 O O . VAL A 1 442 ? 3.340 -28.830 -12.032 1.00 98.44 442 VAL A O 1
ATOM 3626 N N . TYR A 1 443 ? 3.608 -27.074 -13.415 1.00 98.00 443 TYR A N 1
ATOM 3627 C CA . TYR A 1 443 ? 4.995 -27.334 -13.772 1.00 98.00 443 TYR A CA 1
ATOM 3628 C C . TYR A 1 443 ? 5.845 -26.085 -13.561 1.00 98.00 443 TYR A C 1
ATOM 3630 O O . TYR A 1 443 ? 5.458 -24.981 -13.941 1.00 98.00 443 TYR A O 1
ATOM 3638 N N . ILE A 1 444 ? 7.045 -26.276 -13.018 1.00 97.06 444 ILE A N 1
ATOM 3639 C CA . ILE A 1 444 ? 8.080 -25.245 -12.931 1.00 97.06 444 ILE A CA 1
ATOM 3640 C C . ILE A 1 444 ? 9.317 -25.734 -13.663 1.00 97.06 444 ILE A C 1
ATOM 3642 O O . ILE A 1 444 ? 9.807 -26.829 -13.395 1.00 97.06 444 ILE A O 1
ATOM 3646 N N . ASN A 1 445 ? 9.833 -24.926 -14.588 1.00 95.31 445 ASN A N 1
ATOM 3647 C CA . ASN A 1 445 ? 10.994 -25.250 -15.416 1.00 95.31 445 ASN A CA 1
ATOM 3648 C C . ASN A 1 445 ? 10.852 -26.636 -16.072 1.00 95.31 445 ASN A C 1
ATOM 3650 O O . ASN A 1 445 ? 11.772 -27.451 -16.033 1.00 95.31 445 ASN A O 1
ATOM 3654 N N . LYS A 1 446 ? 9.665 -26.909 -16.639 1.00 94.56 446 LYS A N 1
ATOM 3655 C CA . LYS A 1 446 ? 9.258 -28.189 -17.257 1.00 94.56 446 LYS A CA 1
ATOM 3656 C C . LYS A 1 446 ? 9.171 -29.393 -16.307 1.00 94.56 446 LYS A C 1
ATOM 3658 O O . LYS A 1 446 ? 8.843 -30.491 -16.750 1.00 94.56 446 LYS A O 1
ATOM 3663 N N . LYS A 1 447 ? 9.424 -29.220 -15.007 1.00 96.81 447 LYS A N 1
ATOM 3664 C CA . LYS A 1 447 ? 9.273 -30.267 -13.992 1.00 96.81 447 LYS A CA 1
ATOM 3665 C C . LYS A 1 447 ? 7.881 -30.193 -13.371 1.00 96.81 447 LYS A C 1
ATOM 3667 O O . LYS A 1 447 ? 7.485 -29.132 -12.900 1.00 96.81 447 LYS A O 1
ATOM 3672 N N . TYR A 1 448 ? 7.168 -31.316 -13.336 1.00 97.56 448 TYR A N 1
ATOM 3673 C CA . TYR A 1 448 ? 5.891 -31.432 -12.626 1.00 97.56 448 TYR A CA 1
ATOM 3674 C C . TYR A 1 448 ? 6.100 -31.240 -11.120 1.00 97.56 448 TYR A C 1
ATOM 3676 O O . TYR A 1 448 ? 6.989 -31.873 -10.540 1.00 97.56 448 TYR A O 1
ATOM 3684 N N . ILE A 1 449 ? 5.303 -30.368 -10.501 1.00 97.31 449 ILE A N 1
ATOM 3685 C CA . ILE A 1 449 ? 5.398 -30.068 -9.064 1.00 97.31 449 ILE A CA 1
ATOM 3686 C C . ILE A 1 449 ? 4.158 -30.489 -8.267 1.00 97.31 449 ILE A C 1
ATOM 3688 O O . ILE A 1 449 ? 4.255 -30.631 -7.051 1.00 97.31 449 ILE A O 1
ATOM 3692 N N . GLY A 1 450 ? 3.025 -30.731 -8.930 1.00 97.62 450 GLY A N 1
ATOM 3693 C CA . GLY A 1 450 ? 1.794 -31.199 -8.297 1.00 97.62 450 GLY A CA 1
ATOM 3694 C C . GLY A 1 450 ? 0.538 -30.758 -9.046 1.00 97.62 450 GLY A C 1
ATOM 3695 O O . GLY A 1 450 ? 0.615 -30.014 -10.023 1.00 97.62 450 GLY A O 1
ATOM 3696 N N . GLN A 1 451 ? -0.617 -31.207 -8.561 1.00 97.94 451 GLN A N 1
ATOM 3697 C CA . GLN A 1 451 ? -1.927 -30.807 -9.066 1.00 97.94 451 GLN A CA 1
ATOM 3698 C C . GLN A 1 451 ? -2.512 -29.719 -8.161 1.00 97.94 451 GLN A C 1
ATOM 3700 O O . GLN A 1 451 ? -2.608 -29.898 -6.947 1.00 97.94 451 GLN A O 1
ATOM 3705 N N . ALA A 1 452 ? -2.883 -28.585 -8.748 1.00 97.88 452 ALA A N 1
ATOM 3706 C CA . ALA A 1 452 ? -3.604 -27.512 -8.083 1.00 97.88 452 ALA A CA 1
ATOM 3707 C C . ALA A 1 452 ? -5.105 -27.798 -8.064 1.00 97.88 452 ALA A C 1
ATOM 3709 O O . ALA A 1 452 ? -5.656 -28.287 -9.049 1.00 97.88 452 ALA A O 1
ATOM 3710 N N . THR A 1 453 ? -5.770 -27.473 -6.958 1.00 96.56 453 THR A N 1
ATOM 3711 C CA . THR A 1 453 ? -7.233 -27.499 -6.865 1.00 96.56 453 THR A CA 1
ATOM 3712 C C . THR A 1 453 ? -7.845 -26.243 -7.491 1.00 96.56 453 THR A C 1
ATOM 3714 O O . THR A 1 453 ? -7.146 -25.282 -7.807 1.00 96.56 453 THR A O 1
ATOM 3717 N N . SER A 1 454 ? -9.174 -26.227 -7.633 1.00 95.56 454 SER A N 1
ATOM 3718 C CA . SER A 1 454 ? -9.911 -24.969 -7.829 1.00 95.56 454 SER A CA 1
ATOM 3719 C C . SER A 1 454 ? -9.695 -24.032 -6.628 1.00 95.56 454 SER A C 1
ATOM 3721 O O . SER A 1 454 ? -9.464 -24.492 -5.505 1.00 95.56 454 SER A O 1
ATOM 3723 N N . GLY A 1 455 ? -9.765 -22.721 -6.856 1.00 96.06 455 GLY A N 1
ATOM 3724 C CA . GLY A 1 455 ? -9.433 -21.693 -5.875 1.00 96.06 455 GLY A CA 1
ATOM 3725 C C . GLY A 1 455 ? -7.933 -21.411 -5.813 1.00 96.06 455 GLY A C 1
ATOM 3726 O O . GLY A 1 455 ? -7.253 -21.403 -6.836 1.00 96.06 455 GLY A O 1
ATOM 3727 N N . ILE A 1 456 ? -7.433 -21.115 -4.611 1.00 96.44 456 ILE A N 1
ATOM 3728 C CA . ILE A 1 456 ? -6.017 -20.821 -4.367 1.00 96.44 456 ILE A CA 1
ATOM 3729 C C . ILE A 1 456 ? -5.290 -22.098 -3.955 1.00 96.44 456 ILE A C 1
ATOM 3731 O O . ILE A 1 456 ? -5.697 -22.737 -2.989 1.00 96.44 456 ILE A O 1
ATOM 3735 N N . GLN A 1 457 ? -4.167 -22.395 -4.606 1.00 97.31 457 GLN A N 1
ATOM 3736 C CA . GLN A 1 457 ? -3.235 -23.436 -4.168 1.00 97.31 457 GLN A CA 1
ATOM 3737 C C . GLN A 1 457 ? -1.794 -22.932 -4.242 1.00 97.31 457 GLN A C 1
ATOM 3739 O O . GLN A 1 457 ? -1.400 -22.335 -5.248 1.00 97.31 457 GLN A O 1
ATOM 3744 N N . GLU A 1 458 ? -0.999 -2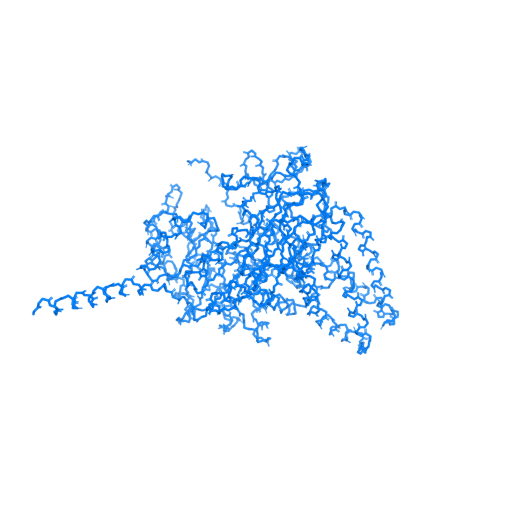3.220 -3.207 1.00 96.38 458 GLU A N 1
ATOM 3745 C CA . GLU A 1 458 ? 0.444 -22.974 -3.198 1.00 96.38 458 GLU A CA 1
ATOM 3746 C C . GLU A 1 458 ? 1.308 -24.233 -3.291 1.00 96.38 458 GLU A C 1
ATOM 3748 O O . GLU A 1 458 ? 0.935 -25.314 -2.831 1.00 96.38 458 GLU A O 1
ATOM 3753 N N . PHE A 1 459 ? 2.512 -24.039 -3.821 1.00 96.88 459 PHE A N 1
ATOM 3754 C CA . PHE A 1 459 ? 3.607 -24.998 -3.858 1.00 96.88 459 PHE A CA 1
ATOM 3755 C C . PHE A 1 459 ? 4.914 -24.292 -3.489 1.00 96.88 459 PHE A C 1
ATOM 3757 O O . PHE A 1 459 ? 5.080 -23.097 -3.741 1.00 96.88 459 PHE A O 1
ATOM 3764 N N . TYR A 1 460 ? 5.869 -25.041 -2.942 1.00 95.44 460 TYR A N 1
ATOM 3765 C CA . TYR A 1 460 ? 7.223 -24.552 -2.683 1.00 95.44 460 TYR A CA 1
ATOM 3766 C C . TYR A 1 460 ? 8.224 -25.399 -3.453 1.00 95.44 460 TYR A C 1
ATOM 3768 O O . TYR A 1 460 ? 8.241 -26.623 -3.328 1.00 95.44 460 TYR A O 1
ATOM 3776 N N . VAL A 1 461 ? 9.071 -24.740 -4.237 1.00 95.06 461 VAL A N 1
ATOM 3777 C CA . VAL A 1 461 ? 10.091 -25.390 -5.065 1.00 95.06 461 VAL A CA 1
ATOM 3778 C C . VAL A 1 461 ? 11.460 -24.828 -4.682 1.00 95.06 461 VAL A C 1
ATOM 3780 O O . VAL A 1 461 ? 11.565 -23.616 -4.488 1.00 95.06 461 VAL A O 1
ATOM 3783 N N . PRO A 1 462 ? 12.515 -25.654 -4.549 1.00 93.06 462 PRO A N 1
ATOM 3784 C CA . PRO A 1 462 ? 13.861 -25.148 -4.306 1.00 93.06 462 PRO A CA 1
ATOM 3785 C C . PRO A 1 462 ? 14.273 -24.122 -5.361 1.00 93.06 462 PRO A C 1
ATOM 3787 O O . PRO A 1 462 ? 14.045 -24.313 -6.559 1.00 93.06 462 PRO A O 1
ATOM 3790 N N . LYS A 1 463 ? 14.876 -23.026 -4.909 1.00 90.88 463 LYS A N 1
ATOM 3791 C CA . LYS A 1 463 ? 15.304 -21.942 -5.785 1.00 90.88 463 LYS A CA 1
ATOM 3792 C C . LYS A 1 463 ? 16.494 -22.364 -6.649 1.00 90.88 463 LYS A C 1
ATOM 3794 O O . LYS A 1 463 ? 17.434 -22.982 -6.161 1.00 90.88 463 LYS A O 1
ATOM 3799 N N . VAL A 1 464 ? 16.474 -21.975 -7.921 1.00 91.06 464 VAL A N 1
ATOM 3800 C CA . VAL A 1 464 ? 17.558 -22.197 -8.892 1.00 91.06 464 VAL A CA 1
ATOM 3801 C C . VAL A 1 464 ? 17.828 -20.924 -9.683 1.00 91.06 464 VAL A C 1
ATOM 3803 O O . VAL A 1 464 ? 16.928 -20.108 -9.876 1.00 91.06 464 VAL A O 1
ATOM 3806 N N . LYS A 1 465 ? 19.079 -20.746 -10.124 1.00 91.06 465 LYS A N 1
ATOM 3807 C CA . LYS A 1 465 ? 19.482 -19.601 -10.951 1.00 91.06 465 LYS A CA 1
ATOM 3808 C C . LYS A 1 465 ? 18.785 -19.633 -12.315 1.00 91.06 465 LYS A C 1
ATOM 3810 O O . LYS A 1 465 ? 18.558 -20.703 -12.875 1.00 91.06 465 LYS A O 1
ATOM 3815 N N . GLY A 1 466 ? 18.505 -18.454 -12.864 1.00 91.44 466 GLY A N 1
ATOM 3816 C CA . GLY A 1 466 ? 17.834 -18.272 -14.154 1.00 91.44 466 GLY A CA 1
ATOM 3817 C C . GLY A 1 466 ? 16.412 -17.719 -14.042 1.00 91.44 466 GLY A C 1
ATOM 3818 O O . GLY A 1 466 ? 15.952 -17.340 -12.965 1.00 91.44 466 GLY A O 1
ATOM 3819 N N . LYS A 1 467 ? 15.727 -17.612 -15.186 1.00 92.88 467 LYS A N 1
ATOM 3820 C CA . LYS A 1 467 ? 14.300 -17.257 -15.230 1.00 92.88 467 LYS A CA 1
ATOM 3821 C C . LYS A 1 467 ? 13.459 -18.454 -14.798 1.00 92.88 467 LYS A C 1
ATOM 3823 O O . LYS A 1 467 ? 13.826 -19.594 -15.073 1.00 92.88 467 LYS A O 1
ATOM 3828 N N . ILE A 1 468 ? 12.335 -18.183 -14.145 1.00 95.19 468 ILE A N 1
ATOM 3829 C CA . ILE A 1 468 ? 11.384 -19.218 -13.748 1.00 95.19 468 ILE A CA 1
ATOM 3830 C C . ILE A 1 468 ? 10.338 -19.332 -14.847 1.00 95.19 468 ILE A C 1
ATOM 3832 O O . ILE A 1 468 ? 9.660 -18.351 -15.148 1.00 95.19 468 ILE A O 1
ATOM 3836 N N . GLN A 1 469 ? 10.205 -20.525 -15.415 1.00 97.06 469 GLN A N 1
ATOM 3837 C CA . GLN A 1 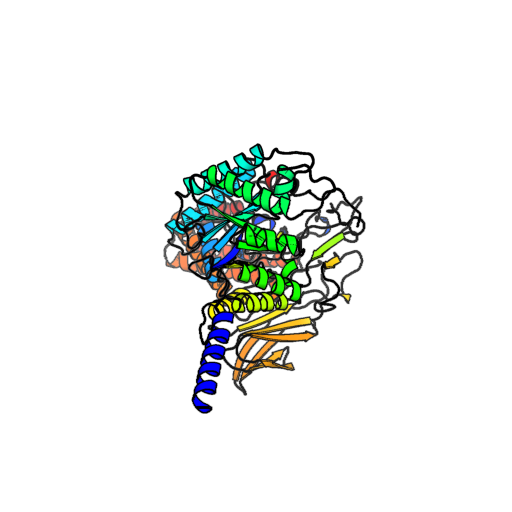469 ? 9.139 -20.881 -16.340 1.00 97.06 469 GLN A CA 1
ATOM 3838 C C . GLN A 1 469 ? 8.035 -21.612 -15.572 1.00 97.06 469 GLN A C 1
ATOM 3840 O O . GLN A 1 469 ? 8.302 -22.629 -14.939 1.00 97.06 469 GLN A O 1
ATOM 3845 N N . LEU A 1 470 ? 6.809 -21.112 -15.641 1.00 97.12 470 LEU A N 1
ATOM 3846 C CA . LEU A 1 470 ? 5.615 -21.665 -15.016 1.00 97.12 470 LEU A CA 1
ATOM 3847 C C . LEU A 1 470 ? 4.621 -22.078 -16.099 1.00 97.12 470 LEU A C 1
ATOM 3849 O O . LEU A 1 470 ? 4.250 -21.271 -16.950 1.00 97.12 470 LEU A O 1
ATOM 3853 N N . GLU A 1 471 ? 4.181 -23.329 -16.045 1.00 97.94 471 GLU A N 1
ATOM 3854 C CA . GLU A 1 471 ? 3.135 -23.864 -16.916 1.00 97.94 471 GLU A CA 1
ATOM 3855 C C . GLU A 1 471 ? 2.027 -24.485 -16.055 1.00 97.94 471 GLU A C 1
ATOM 3857 O O . GLU A 1 471 ? 2.309 -25.204 -15.094 1.00 97.94 471 GLU A O 1
ATOM 3862 N N . VAL A 1 472 ? 0.769 -24.233 -16.410 1.00 97.94 472 VAL A N 1
ATOM 3863 C CA . VAL A 1 472 ? -0.410 -24.877 -15.812 1.00 97.94 472 VAL A CA 1
ATOM 3864 C C . VAL A 1 472 ? -1.193 -25.562 -16.923 1.00 97.94 472 VAL A C 1
ATOM 3866 O O . VAL A 1 472 ? -1.499 -24.926 -17.933 1.00 97.94 472 VAL A O 1
ATOM 3869 N N . LYS A 1 473 ? -1.508 -26.850 -16.764 1.00 98.00 473 LYS A N 1
ATOM 3870 C CA . LYS A 1 473 ? -2.115 -27.686 -17.811 1.00 98.00 473 LYS A CA 1
ATOM 3871 C C . LYS A 1 473 ? -3.353 -28.419 -17.312 1.00 98.00 473 LYS A C 1
ATOM 3873 O O . LYS A 1 473 ? -3.361 -28.960 -16.213 1.00 98.00 473 LYS A O 1
ATOM 3878 N N . ARG A 1 474 ? -4.385 -28.502 -18.152 1.00 97.19 474 ARG A N 1
ATOM 3879 C CA . ARG A 1 474 ? -5.527 -29.412 -17.967 1.00 97.19 474 ARG A CA 1
ATOM 3880 C C . ARG A 1 474 ? -5.460 -30.488 -19.041 1.00 97.19 474 ARG A C 1
ATOM 3882 O O . ARG A 1 474 ? -5.788 -30.251 -20.205 1.00 97.19 474 ARG A O 1
ATOM 3889 N N . GLY A 1 475 ? -4.959 -31.664 -18.666 1.00 92.19 475 GLY A N 1
ATOM 3890 C CA . GLY A 1 475 ? -4.639 -32.723 -19.620 1.00 92.19 475 GLY A CA 1
ATOM 3891 C C . GLY A 1 475 ? -3.566 -32.265 -20.613 1.00 92.19 475 GLY A C 1
ATOM 3892 O O . GLY A 1 475 ? -2.448 -31.941 -20.224 1.00 92.19 475 GLY A O 1
ATOM 3893 N N . LYS A 1 476 ? -3.901 -32.229 -21.908 1.00 91.56 476 LYS A N 1
ATOM 3894 C CA . LYS A 1 476 ? -2.983 -31.768 -22.968 1.00 91.56 476 LYS A CA 1
ATOM 3895 C C . LYS A 1 476 ? -3.052 -30.259 -23.231 1.00 91.56 476 LYS A C 1
ATOM 3897 O O . LYS A 1 476 ? -2.211 -29.748 -23.966 1.00 91.56 476 LYS A O 1
ATOM 3902 N N . SER A 1 477 ? -4.038 -29.565 -22.664 1.00 94.31 477 SER A N 1
ATOM 3903 C CA . SER A 1 477 ? -4.271 -28.143 -22.914 1.00 94.31 477 SER A CA 1
ATOM 3904 C C . SER A 1 477 ? -3.486 -27.280 -21.934 1.00 94.31 477 SER A C 1
ATOM 3906 O O . SER A 1 477 ? -3.565 -27.473 -20.721 1.00 94.31 477 SER A O 1
ATOM 3908 N N . GLU A 1 478 ? -2.752 -26.308 -22.463 1.00 94.44 478 GLU A N 1
ATOM 3909 C CA . GLU A 1 478 ? -2.060 -25.287 -21.681 1.00 94.44 478 GLU A CA 1
ATOM 3910 C C . GLU A 1 478 ? -3.046 -24.185 -21.271 1.00 94.44 478 GLU A C 1
ATOM 3912 O O . GLU A 1 478 ? -3.719 -23.601 -22.117 1.00 94.44 478 GLU A O 1
ATOM 3917 N N . VAL A 1 479 ? -3.155 -23.934 -19.966 1.00 95.19 479 VAL A N 1
ATOM 3918 C CA . VAL A 1 479 ? -4.022 -22.899 -19.379 1.00 95.19 479 VAL A CA 1
ATOM 3919 C C . VAL A 1 479 ? -3.221 -21.629 -19.111 1.00 95.19 479 VAL A C 1
ATOM 3921 O O . VAL A 1 479 ? -3.672 -20.527 -19.407 1.00 95.19 479 VAL A O 1
ATOM 3924 N N . ILE A 1 480 ? -2.025 -21.786 -18.543 1.00 96.75 480 ILE A N 1
ATOM 3925 C CA . ILE A 1 480 ? -1.105 -20.693 -18.228 1.00 96.75 480 ILE A CA 1
ATOM 3926 C C . ILE A 1 480 ? 0.287 -21.085 -18.703 1.00 96.75 480 ILE A C 1
ATOM 3928 O O . ILE A 1 480 ? 0.739 -22.198 -18.439 1.00 96.75 480 ILE A O 1
ATOM 3932 N N . ASN A 1 481 ? 0.978 -20.137 -19.329 1.00 95.94 481 ASN A N 1
ATOM 3933 C CA . ASN A 1 481 ? 2.381 -20.234 -19.706 1.00 95.94 481 ASN A CA 1
ATOM 3934 C C . ASN A 1 481 ? 3.053 -18.890 -19.464 1.00 95.94 481 ASN A C 1
ATOM 3936 O O . ASN A 1 481 ? 2.668 -17.873 -20.042 1.00 95.94 481 ASN A O 1
ATOM 3940 N N . TYR A 1 482 ? 4.013 -18.877 -18.547 1.00 95.88 482 TYR A N 1
ATOM 3941 C CA . TYR A 1 482 ? 4.585 -17.648 -18.036 1.00 95.88 482 TYR A CA 1
ATOM 3942 C C . TYR A 1 482 ? 6.057 -17.807 -17.692 1.00 95.88 482 TYR A C 1
ATOM 3944 O O . TYR A 1 482 ? 6.443 -18.740 -16.997 1.00 95.88 482 TYR A O 1
ATOM 3952 N N . SER A 1 483 ? 6.869 -16.841 -18.112 1.00 95.19 483 SER A N 1
ATOM 3953 C CA . SER A 1 483 ? 8.254 -16.709 -17.669 1.00 95.19 483 SER A CA 1
ATOM 3954 C C . SER A 1 483 ? 8.388 -15.455 -16.825 1.00 95.19 483 SER A C 1
ATOM 3956 O O . SER A 1 483 ? 7.960 -14.380 -17.246 1.00 95.19 483 SER A O 1
ATOM 3958 N N . THR A 1 484 ? 9.083 -15.548 -15.691 1.00 93.12 484 THR A N 1
ATOM 3959 C CA . THR A 1 484 ? 9.410 -14.349 -14.916 1.00 93.12 484 THR A CA 1
ATOM 3960 C C . THR A 1 484 ? 10.251 -13.372 -15.737 1.00 93.12 484 THR A C 1
ATOM 3962 O O . THR A 1 484 ? 11.137 -13.794 -16.494 1.00 93.12 484 THR A O 1
ATOM 3965 N N . PRO A 1 485 ? 10.022 -12.054 -15.586 1.00 89.75 485 PRO A N 1
ATOM 3966 C CA . PRO A 1 485 ? 10.836 -11.055 -16.264 1.00 89.75 485 PRO A CA 1
ATOM 3967 C C . PRO A 1 485 ? 12.248 -10.989 -15.668 1.00 89.75 485 PRO A C 1
ATOM 3969 O O . PRO A 1 485 ? 13.224 -10.911 -16.415 1.00 89.75 485 PRO A O 1
ATOM 3972 N N . LYS A 1 486 ? 12.362 -11.088 -14.336 1.00 88.44 486 LYS A N 1
ATOM 3973 C CA . LYS A 1 486 ? 13.634 -11.077 -13.609 1.00 88.44 486 LYS A CA 1
ATOM 3974 C C . LYS A 1 486 ? 14.174 -12.497 -13.423 1.00 88.44 486 LYS A C 1
ATOM 3976 O O . LYS A 1 486 ? 13.448 -13.402 -13.010 1.00 88.44 486 LYS A O 1
ATOM 3981 N N . ALA A 1 487 ? 15.456 -12.680 -13.727 1.00 88.75 487 ALA A N 1
ATOM 3982 C CA . ALA A 1 487 ? 16.180 -13.919 -13.464 1.00 88.75 487 ALA A CA 1
ATOM 3983 C C . ALA A 1 487 ? 16.774 -13.914 -12.051 1.00 88.75 487 ALA A C 1
ATOM 3985 O O . ALA A 1 487 ? 17.195 -12.870 -11.556 1.00 88.75 487 ALA A O 1
ATOM 3986 N N . ILE A 1 488 ? 16.870 -15.093 -11.446 1.00 88.69 488 ILE A N 1
ATOM 3987 C CA . ILE A 1 488 ? 17.576 -15.304 -10.185 1.00 88.69 488 ILE A CA 1
ATOM 3988 C C . ILE A 1 488 ? 19.067 -15.423 -10.501 1.00 88.69 488 ILE A C 1
ATOM 3990 O O . ILE A 1 488 ? 19.497 -16.394 -11.123 1.00 88.69 488 ILE A O 1
ATOM 3994 N N . THR A 1 489 ? 19.853 -14.418 -10.128 1.00 78.50 489 THR A N 1
ATOM 3995 C CA . THR A 1 489 ? 21.281 -14.317 -10.488 1.00 78.50 489 THR A CA 1
ATOM 3996 C C . THR A 1 489 ? 22.211 -14.776 -9.364 1.00 78.50 489 THR A C 1
ATOM 3998 O O . THR A 1 489 ? 23.290 -15.307 -9.634 1.00 78.50 489 THR A O 1
ATOM 4001 N N . GLY A 1 490 ? 21.768 -14.644 -8.112 1.00 65.56 490 GLY A N 1
ATOM 4002 C CA . GLY A 1 490 ? 22.452 -15.108 -6.906 1.00 65.56 490 GLY A CA 1
ATOM 4003 C C . GLY A 1 490 ? 23.628 -14.246 -6.442 1.00 65.56 490 GLY A C 1
ATOM 4004 O O . GLY A 1 490 ? 23.647 -13.835 -5.285 1.00 65.56 490 GLY A O 1
ATOM 4005 N N . PHE A 1 491 ? 24.526 -13.857 -7.353 1.00 57.72 491 PHE A N 1
ATOM 4006 C CA . PHE A 1 491 ? 25.543 -12.837 -7.085 1.00 57.72 491 PHE A CA 1
ATOM 4007 C C . PHE A 1 491 ? 24.945 -11.447 -7.249 1.00 57.72 491 PHE A C 1
ATOM 4009 O O . PHE A 1 491 ? 24.525 -11.076 -8.348 1.00 57.72 491 PHE A O 1
ATOM 4016 N N . ILE A 1 492 ? 24.944 -10.661 -6.176 1.00 60.88 492 ILE A N 1
ATOM 4017 C CA . ILE A 1 492 ? 24.464 -9.285 -6.227 1.00 60.88 492 ILE A CA 1
ATOM 4018 C C . ILE A 1 492 ? 25.547 -8.349 -5.711 1.00 60.88 492 ILE A C 1
ATOM 4020 O O . ILE A 1 492 ? 25.992 -8.464 -4.575 1.00 60.88 492 ILE A O 1
ATOM 4024 N N . ASN A 1 493 ? 25.917 -7.365 -6.533 1.00 59.53 493 ASN A N 1
ATOM 4025 C CA . ASN A 1 493 ? 26.737 -6.229 -6.098 1.00 59.53 493 ASN A CA 1
ATOM 4026 C C . ASN A 1 493 ? 26.026 -5.389 -5.018 1.00 59.53 493 ASN A C 1
ATOM 4028 O O . ASN A 1 493 ? 26.648 -4.544 -4.379 1.00 59.53 493 ASN A O 1
ATOM 4032 N N . LYS A 1 494 ? 24.711 -5.586 -4.842 1.00 71.62 494 LYS A N 1
ATOM 4033 C CA . LYS A 1 494 ? 23.874 -4.883 -3.875 1.00 71.62 494 LYS A CA 1
ATOM 4034 C C . LYS A 1 494 ? 22.784 -5.797 -3.323 1.00 71.62 494 LYS A C 1
ATOM 4036 O O . LYS A 1 494 ? 22.050 -6.409 -4.085 1.00 71.62 494 LYS A O 1
ATOM 4041 N N . PHE A 1 495 ? 22.654 -5.866 -2.007 1.00 77.50 495 PHE A N 1
ATOM 4042 C CA . PHE A 1 495 ? 21.619 -6.669 -1.363 1.00 77.50 495 PHE A CA 1
ATOM 4043 C C . PHE A 1 495 ? 20.216 -6.100 -1.637 1.00 77.50 495 PHE A C 1
ATOM 4045 O O . PHE A 1 495 ? 19.976 -4.917 -1.435 1.00 77.50 495 PHE A O 1
ATOM 4052 N N . ASP A 1 496 ? 19.277 -6.929 -2.082 1.00 84.50 496 ASP A N 1
ATOM 4053 C CA . ASP A 1 496 ? 17.879 -6.528 -2.260 1.00 84.50 496 ASP A CA 1
ATOM 4054 C C . ASP A 1 496 ? 16.980 -7.453 -1.433 1.00 84.50 496 ASP A C 1
ATOM 4056 O O . ASP A 1 496 ? 16.770 -8.608 -1.821 1.00 84.50 496 ASP A O 1
ATOM 4060 N N . PRO A 1 497 ? 16.516 -6.994 -0.260 1.00 82.81 497 PRO A N 1
ATOM 4061 C CA . PRO A 1 497 ? 15.810 -7.845 0.685 1.00 82.81 497 PRO A CA 1
ATOM 4062 C C . PRO A 1 497 ? 14.327 -8.060 0.353 1.00 82.81 497 PRO A C 1
ATOM 4064 O O . PRO A 1 497 ? 13.698 -8.899 1.001 1.00 82.81 497 PRO A O 1
ATOM 4067 N N . ILE A 1 498 ? 13.775 -7.304 -0.603 1.00 88.19 498 ILE A N 1
ATOM 4068 C CA . ILE A 1 498 ? 12.340 -7.287 -0.911 1.00 88.19 498 ILE A CA 1
ATOM 4069 C C . ILE A 1 498 ? 11.920 -8.565 -1.644 1.00 88.19 498 ILE A C 1
ATOM 4071 O O . ILE A 1 498 ? 12.667 -9.136 -2.449 1.00 88.19 498 ILE A O 1
ATOM 4075 N N . LEU A 1 499 ? 10.701 -9.021 -1.356 1.00 90.62 499 LEU A N 1
ATOM 4076 C CA . LEU A 1 499 ? 10.064 -10.127 -2.049 1.00 90.62 499 LEU A CA 1
ATOM 4077 C C . LEU A 1 499 ? 9.661 -9.738 -3.475 1.00 90.62 499 LEU A C 1
ATOM 4079 O O . LEU A 1 499 ? 8.847 -8.844 -3.687 1.00 90.62 499 LEU A O 1
ATOM 4083 N N . TYR A 1 500 ? 10.163 -10.477 -4.461 1.00 93.19 500 TYR A N 1
ATOM 4084 C CA . TYR A 1 500 ? 9.662 -10.374 -5.825 1.00 93.19 500 TYR A CA 1
ATOM 4085 C C . TYR A 1 500 ? 8.392 -11.202 -5.964 1.00 93.19 500 TYR A C 1
ATOM 4087 O O . TYR A 1 500 ? 8.430 -12.387 -5.648 1.00 93.19 500 TYR A O 1
ATOM 4095 N N . ILE A 1 501 ? 7.306 -10.620 -6.475 1.00 95.50 501 ILE A N 1
ATOM 4096 C CA . ILE A 1 501 ? 6.035 -11.293 -6.772 1.00 95.50 501 ILE A CA 1
ATOM 4097 C C . ILE A 1 501 ? 5.658 -10.989 -8.221 1.00 95.50 501 ILE A C 1
ATOM 4099 O O . ILE A 1 501 ? 5.173 -9.906 -8.545 1.00 95.50 501 ILE A O 1
ATOM 4103 N N . ASN A 1 502 ? 5.876 -11.967 -9.095 1.00 94.75 502 ASN A N 1
ATOM 4104 C CA . ASN A 1 502 ? 5.676 -11.831 -10.534 1.00 94.75 502 ASN A CA 1
ATOM 4105 C C . ASN A 1 502 ? 4.521 -12.723 -10.988 1.00 94.75 502 ASN A C 1
ATOM 4107 O O . ASN A 1 502 ? 4.543 -13.926 -10.723 1.00 94.75 502 ASN A O 1
ATOM 4111 N N . SER A 1 503 ? 3.557 -12.167 -11.717 1.00 95.69 503 SER A N 1
ATOM 4112 C CA . SER A 1 503 ? 2.335 -12.859 -12.131 1.00 95.69 503 SER A CA 1
ATOM 4113 C C . SER A 1 503 ? 2.027 -12.750 -13.618 1.00 95.69 503 SER A C 1
ATOM 4115 O O . SER A 1 503 ? 2.477 -11.842 -14.317 1.00 95.69 503 SER A O 1
ATOM 4117 N N . THR A 1 504 ? 1.170 -13.656 -14.084 1.00 95.81 504 THR A N 1
ATOM 4118 C CA . THR A 1 504 ? 0.652 -13.690 -15.460 1.00 95.81 504 THR A CA 1
ATOM 4119 C C . THR A 1 504 ? -0.143 -12.448 -15.856 1.00 95.81 504 THR A C 1
ATOM 4121 O O . THR A 1 504 ? -0.337 -12.201 -17.044 1.00 95.81 504 THR A O 1
ATOM 4124 N N . ILE A 1 505 ? -0.618 -11.666 -14.883 1.00 94.88 505 ILE A N 1
ATOM 4125 C CA . ILE A 1 505 ? -1.492 -10.514 -15.116 1.00 94.88 505 ILE A CA 1
ATOM 4126 C C . ILE A 1 505 ? -0.760 -9.167 -15.034 1.00 94.88 505 ILE A C 1
ATOM 4128 O O . ILE A 1 505 ? -1.332 -8.141 -15.407 1.00 94.88 505 ILE A O 1
ATOM 4132 N N . ASP A 1 506 ? 0.503 -9.149 -14.597 1.00 93.69 506 ASP A N 1
ATOM 4133 C CA . ASP A 1 506 ? 1.224 -7.908 -14.288 1.00 93.69 506 ASP A CA 1
ATOM 4134 C C . ASP A 1 506 ? 1.302 -6.954 -15.483 1.00 93.69 506 ASP A C 1
ATOM 4136 O O . ASP A 1 506 ? 0.984 -5.775 -15.356 1.00 93.69 506 ASP A O 1
ATOM 4140 N N . GLN A 1 507 ? 1.674 -7.451 -16.667 1.00 91.56 507 GLN A N 1
ATOM 4141 C CA . GLN A 1 507 ? 1.830 -6.604 -17.855 1.00 91.56 507 GLN A CA 1
ATOM 4142 C C . GLN A 1 507 ? 0.507 -5.958 -18.288 1.00 91.56 507 GLN A C 1
ATOM 4144 O O . GLN A 1 507 ? 0.486 -4.781 -18.660 1.00 91.56 507 GLN A O 1
ATOM 4149 N N . LYS A 1 508 ? -0.594 -6.717 -18.234 1.00 92.88 508 LYS A N 1
ATOM 4150 C CA . LYS A 1 508 ? -1.935 -6.245 -18.602 1.00 92.88 508 LYS A CA 1
ATOM 4151 C C . LYS A 1 508 ? -2.364 -5.094 -17.697 1.00 92.88 508 LYS A C 1
ATOM 4153 O O . LYS A 1 508 ? -2.778 -4.048 -18.192 1.00 92.88 508 LYS A O 1
ATOM 4158 N N . TYR A 1 509 ? -2.241 -5.268 -16.382 1.00 93.69 509 TYR A N 1
ATOM 4159 C CA . TYR A 1 509 ? -2.666 -4.242 -15.433 1.00 93.69 509 TYR A CA 1
ATOM 4160 C C . TYR A 1 509 ? -1.692 -3.063 -15.358 1.00 93.69 509 TYR A C 1
ATOM 4162 O O . TYR A 1 509 ? -2.162 -1.930 -15.332 1.00 93.69 509 TYR A O 1
ATOM 4170 N N . SER A 1 510 ? -0.377 -3.289 -15.455 1.00 93.00 510 SER A N 1
ATOM 4171 C CA . SER A 1 510 ? 0.618 -2.209 -15.566 1.00 93.00 510 SER A CA 1
ATOM 4172 C C . SER A 1 510 ? 0.337 -1.322 -16.781 1.00 93.00 510 SER A C 1
ATOM 4174 O O . SER A 1 510 ? 0.286 -0.099 -16.667 1.00 93.00 510 SER A O 1
ATOM 4176 N N . SER A 1 511 ? 0.014 -1.933 -17.928 1.00 92.75 511 SER A N 1
ATOM 4177 C CA . SER A 1 511 ? -0.410 -1.193 -19.124 1.00 92.75 511 SER A CA 1
ATOM 4178 C C . SER A 1 511 ? -1.707 -0.419 -18.889 1.00 92.75 511 SER A C 1
ATOM 4180 O O . SER A 1 511 ? -1.789 0.737 -19.279 1.00 92.75 511 SER A O 1
ATOM 4182 N N . SER A 1 512 ? -2.702 -1.018 -18.222 1.00 93.69 512 SER A N 1
ATOM 4183 C CA . SER A 1 512 ? -3.971 -0.341 -17.927 1.00 93.69 512 SER A CA 1
ATOM 4184 C C . SER A 1 512 ? -3.814 0.843 -16.970 1.00 93.69 512 SER A C 1
ATOM 4186 O O . SER A 1 512 ? -4.538 1.824 -17.121 1.00 93.69 512 SER A O 1
ATOM 4188 N N . VAL A 1 513 ? -2.920 0.760 -15.981 1.00 92.50 513 VAL A N 1
ATOM 4189 C CA . VAL A 1 513 ? -2.637 1.877 -15.068 1.00 92.50 513 VAL A CA 1
ATOM 4190 C C . VAL A 1 513 ? -1.860 2.973 -15.783 1.00 92.50 513 VAL A C 1
ATOM 4192 O O . VAL A 1 513 ? -2.215 4.143 -15.658 1.00 92.50 513 VAL A O 1
ATOM 4195 N N . ASN A 1 514 ? -0.870 2.605 -16.598 1.00 94.06 514 ASN A N 1
ATOM 4196 C CA . ASN A 1 514 ? -0.172 3.560 -17.449 1.00 94.06 514 ASN A CA 1
ATOM 4197 C C . ASN A 1 514 ? -1.130 4.258 -18.428 1.00 94.06 514 ASN A C 1
ATOM 4199 O O . ASN A 1 514 ? -1.049 5.468 -18.577 1.00 94.06 514 ASN A O 1
ATOM 4203 N N . ASP A 1 515 ? -2.092 3.543 -19.016 1.00 94.25 515 ASP A N 1
ATOM 4204 C CA . ASP A 1 515 ? -3.107 4.144 -19.886 1.00 94.25 515 ASP A CA 1
ATOM 4205 C C . ASP A 1 515 ? -3.944 5.213 -19.153 1.00 94.25 515 ASP A C 1
ATOM 4207 O O . ASP A 1 515 ? -4.196 6.264 -19.733 1.00 94.25 515 ASP A O 1
ATOM 4211 N N . MET A 1 516 ? -4.308 5.002 -17.877 1.00 93.38 516 MET A N 1
ATOM 4212 C CA . MET A 1 516 ? -5.015 6.021 -17.076 1.00 93.38 516 MET A CA 1
ATOM 4213 C C . MET A 1 516 ? -4.163 7.271 -16.840 1.00 93.38 516 MET A C 1
ATOM 4215 O O . MET A 1 516 ? -4.676 8.385 -16.886 1.00 93.38 516 MET A O 1
ATOM 4219 N N . PHE A 1 517 ? -2.869 7.090 -16.577 1.00 93.06 517 PHE A N 1
ATOM 4220 C CA . PHE A 1 517 ? -1.931 8.202 -16.445 1.00 93.06 517 PHE A CA 1
ATOM 4221 C C . PHE A 1 517 ? -1.812 8.978 -17.765 1.00 93.06 517 PHE A C 1
ATOM 4223 O O . PHE A 1 517 ? -1.946 10.200 -17.781 1.00 93.06 517 PHE A O 1
ATOM 4230 N N . LEU A 1 518 ? -1.639 8.261 -18.880 1.00 93.56 518 LEU A N 1
ATOM 4231 C CA . LEU A 1 518 ? -1.521 8.856 -20.209 1.00 93.56 518 LEU A CA 1
ATOM 4232 C C . LEU A 1 518 ? -2.797 9.590 -20.637 1.00 93.56 518 LEU A C 1
ATOM 4234 O O . LEU A 1 518 ? -2.701 10.570 -21.364 1.00 93.56 518 LEU A O 1
ATOM 4238 N N . ASP A 1 519 ? -3.986 9.166 -20.200 1.00 92.94 519 ASP A N 1
ATOM 4239 C CA . ASP A 1 519 ? -5.230 9.906 -20.463 1.00 92.94 519 ASP A CA 1
ATOM 4240 C C . ASP A 1 519 ? -5.184 11.323 -19.864 1.00 92.94 519 ASP A C 1
ATOM 4242 O O . ASP A 1 519 ? -5.591 12.290 -20.512 1.00 92.94 519 ASP A O 1
ATOM 4246 N N . LEU A 1 520 ? -4.654 11.455 -18.644 1.00 91.69 520 LEU A N 1
ATOM 4247 C CA . LEU A 1 520 ? -4.501 12.740 -17.953 1.00 91.69 520 LEU A CA 1
ATOM 4248 C C . LEU A 1 520 ? -3.386 13.573 -18.596 1.00 91.69 520 LEU A C 1
ATOM 4250 O O . LEU A 1 520 ? -3.564 14.757 -18.882 1.00 91.69 520 LEU A O 1
ATOM 4254 N N . GLU A 1 521 ? -2.251 12.937 -18.881 1.00 88.69 521 GLU A N 1
ATOM 4255 C CA . GLU A 1 521 ? -1.098 13.593 -19.491 1.00 88.69 521 GLU A CA 1
ATOM 4256 C C . GLU A 1 521 ? -1.405 14.107 -20.903 1.00 88.69 521 GLU A C 1
ATOM 4258 O O . GLU A 1 521 ? -1.120 15.263 -21.212 1.00 88.69 521 GLU A O 1
ATOM 4263 N N . MET A 1 522 ? -2.025 13.289 -21.759 1.00 91.50 522 MET A N 1
ATOM 4264 C CA . MET A 1 522 ? -2.330 13.669 -23.143 1.00 91.50 522 MET A CA 1
ATOM 4265 C C . MET A 1 522 ? -3.358 14.788 -23.219 1.00 91.50 522 MET A C 1
ATOM 4267 O O . MET A 1 522 ? -3.255 15.637 -24.102 1.00 91.50 522 MET A O 1
ATOM 4271 N N . LYS A 1 523 ? -4.296 14.854 -22.266 1.00 90.00 523 LYS A N 1
ATOM 4272 C CA . LYS A 1 523 ? -5.191 16.005 -22.145 1.00 90.00 523 LYS A CA 1
ATOM 4273 C C . LYS A 1 523 ? -4.394 17.296 -21.915 1.00 90.00 523 LYS A C 1
ATOM 4275 O O . LYS A 1 523 ? -4.603 18.270 -22.634 1.00 90.00 523 LYS A O 1
ATOM 4280 N N . LYS A 1 524 ? -3.433 17.282 -20.986 1.00 87.06 524 LYS A N 1
ATOM 4281 C CA . LYS A 1 524 ? -2.557 18.433 -20.715 1.00 87.06 524 LYS A CA 1
ATOM 4282 C C . LYS A 1 524 ? -1.684 18.782 -21.926 1.00 87.06 524 LYS A C 1
ATOM 4284 O O . LYS A 1 524 ? -1.591 19.949 -22.291 1.00 87.06 524 LYS A O 1
ATOM 4289 N N . MET A 1 525 ? -1.090 17.785 -22.588 1.00 87.88 525 MET A N 1
ATOM 4290 C CA . MET A 1 525 ? -0.264 18.013 -23.784 1.00 87.88 525 MET A CA 1
ATOM 4291 C C . MET A 1 525 ? -1.080 18.585 -24.951 1.00 87.88 525 MET A C 1
ATOM 4293 O O . MET A 1 525 ? -0.600 19.464 -25.662 1.00 87.88 525 MET A O 1
ATOM 4297 N N . HIS A 1 526 ? -2.322 18.130 -25.138 1.00 89.00 526 HIS A N 1
ATOM 4298 C CA . HIS A 1 526 ? -3.235 18.711 -26.119 1.00 89.00 526 HIS A CA 1
ATOM 4299 C C . HIS A 1 526 ? -3.509 20.188 -25.829 1.00 89.00 526 HIS A C 1
ATOM 4301 O O . HIS A 1 526 ? -3.427 21.006 -26.739 1.00 89.00 526 HIS A O 1
ATOM 4307 N N . GLU A 1 527 ? -3.789 20.534 -24.572 1.00 86.69 527 GLU A N 1
ATOM 4308 C CA . GLU A 1 527 ? -4.048 21.916 -24.160 1.00 86.69 527 GLU A CA 1
ATOM 4309 C C . GLU A 1 527 ? -2.801 22.808 -24.306 1.00 86.69 527 GLU A C 1
ATOM 4311 O O . GLU A 1 527 ? -2.924 23.960 -24.712 1.00 86.69 527 GLU A O 1
ATOM 4316 N N . SER A 1 528 ? -1.600 22.283 -24.031 1.00 86.69 528 SER A N 1
ATOM 4317 C CA . SER A 1 528 ? -0.341 23.045 -24.116 1.00 86.69 528 SER A CA 1
ATOM 4318 C C . SER A 1 528 ? 0.183 23.232 -25.544 1.00 86.69 528 SER A C 1
ATOM 4320 O O . SER A 1 528 ? 0.689 24.303 -25.866 1.00 86.69 528 SER A O 1
ATOM 4322 N N . PHE A 1 529 ? 0.067 22.216 -26.405 1.00 91.69 529 PHE A N 1
ATOM 4323 C CA . PHE A 1 529 ? 0.693 22.210 -27.738 1.00 91.69 529 PHE A CA 1
ATOM 4324 C C . PHE A 1 529 ? -0.310 22.156 -28.900 1.00 91.69 529 PHE A C 1
ATOM 4326 O O . PHE A 1 529 ? 0.092 22.079 -30.059 1.00 91.69 529 PHE A O 1
ATOM 4333 N N . LEU A 1 530 ? -1.617 22.188 -28.612 1.00 91.06 530 LEU A N 1
ATOM 4334 C CA . LEU A 1 530 ? -2.708 22.144 -29.598 1.00 91.06 530 LEU A CA 1
ATOM 4335 C C . LEU A 1 530 ? -2.633 20.926 -30.539 1.00 91.06 530 LEU A C 1
ATOM 4337 O O . LEU A 1 530 ? -2.969 20.994 -31.723 1.00 91.06 530 LEU A O 1
ATOM 4341 N N . LEU A 1 531 ? -2.201 19.781 -30.001 1.00 90.38 531 LEU A N 1
ATOM 4342 C CA . LEU A 1 531 ? -2.010 18.547 -30.766 1.00 90.38 531 LEU A CA 1
ATOM 4343 C C . LEU A 1 531 ? -3.329 18.050 -31.369 1.00 90.38 531 LEU A C 1
ATOM 4345 O O . LEU A 1 531 ? -4.313 17.863 -30.650 1.00 90.38 531 LEU A O 1
ATOM 4349 N N . ASN A 1 532 ? -3.344 17.718 -32.661 1.00 92.56 532 ASN A N 1
ATOM 4350 C CA . ASN A 1 532 ? -4.474 16.997 -33.256 1.00 92.56 532 ASN A CA 1
ATOM 4351 C C . ASN A 1 532 ? -4.553 15.543 -32.736 1.00 92.56 532 ASN A C 1
ATOM 4353 O O . ASN A 1 532 ? -3.583 15.015 -32.188 1.00 92.56 532 ASN A O 1
ATOM 4357 N N . THR A 1 533 ? -5.693 14.874 -32.940 1.00 93.44 533 THR A N 1
ATOM 4358 C CA . THR A 1 533 ? -5.942 13.501 -32.455 1.00 93.44 533 THR A CA 1
ATOM 4359 C C . THR A 1 533 ? -4.864 12.507 -32.889 1.00 93.44 533 THR A C 1
ATOM 4361 O O . THR A 1 533 ? -4.392 11.717 -32.077 1.00 93.44 533 THR A O 1
ATOM 4364 N N . LYS A 1 534 ? -4.406 12.582 -34.144 1.00 95.81 534 LYS A N 1
ATOM 4365 C CA . LYS A 1 534 ? -3.370 11.683 -34.668 1.00 95.81 534 LYS A CA 1
ATOM 4366 C C . LYS A 1 534 ? -2.023 11.906 -33.973 1.00 95.81 534 LYS A C 1
ATOM 4368 O O . LYS A 1 534 ? -1.347 10.940 -33.631 1.00 95.81 534 LYS A O 1
ATOM 4373 N N . SER A 1 535 ? -1.628 13.159 -33.745 1.00 95.56 535 SER A N 1
ATOM 4374 C CA . SER A 1 535 ? -0.401 13.481 -33.005 1.00 95.56 535 SER A CA 1
ATOM 4375 C C . SER A 1 535 ? -0.480 13.005 -31.553 1.00 95.56 535 SER A C 1
ATOM 4377 O O . SER A 1 535 ? 0.486 12.434 -31.055 1.00 95.56 535 SER A O 1
ATOM 4379 N N . GLN A 1 536 ? -1.635 13.161 -30.895 1.00 94.56 536 GLN A N 1
ATOM 4380 C CA . GLN A 1 536 ? -1.850 12.646 -29.537 1.00 94.56 536 GLN A CA 1
ATOM 4381 C C . GLN A 1 536 ? -1.701 11.122 -29.472 1.00 94.56 536 GLN A C 1
ATOM 4383 O O . GLN A 1 536 ? -1.047 10.609 -28.570 1.00 94.56 536 GLN A O 1
ATOM 4388 N N . GLU A 1 537 ? -2.252 10.384 -30.439 1.00 95.44 537 GLU A N 1
ATOM 4389 C CA . GLU A 1 537 ? -2.109 8.924 -30.502 1.00 95.44 537 GLU A CA 1
ATOM 4390 C C . GLU A 1 537 ? -0.648 8.489 -30.684 1.00 95.44 537 GLU A C 1
ATOM 4392 O O . GLU A 1 537 ? -0.185 7.580 -29.991 1.00 95.44 537 GLU A O 1
ATOM 4397 N N . ILE A 1 538 ? 0.101 9.152 -31.575 1.00 96.31 538 ILE A N 1
ATOM 4398 C CA . ILE A 1 538 ? 1.526 8.855 -31.792 1.00 96.31 538 ILE A CA 1
ATOM 4399 C C . ILE A 1 538 ? 2.327 9.127 -30.517 1.00 96.31 538 ILE A C 1
ATOM 4401 O O . ILE A 1 538 ? 3.129 8.284 -30.107 1.00 96.31 538 ILE A O 1
ATOM 4405 N N . TRP A 1 539 ? 2.089 10.270 -29.871 1.00 95.75 539 TRP A N 1
ATOM 4406 C CA . TRP A 1 539 ? 2.750 10.618 -28.617 1.00 95.75 539 TRP A CA 1
ATOM 4407 C C . TRP A 1 539 ? 2.431 9.592 -27.532 1.00 95.75 539 TRP A C 1
ATOM 4409 O O . TRP A 1 539 ? 3.342 9.033 -26.920 1.00 95.75 539 TRP A O 1
ATOM 4419 N N . ARG A 1 540 ? 1.148 9.272 -27.340 1.00 95.25 540 ARG A N 1
ATOM 4420 C CA . ARG A 1 540 ? 0.687 8.284 -26.362 1.00 95.25 540 ARG A CA 1
ATOM 4421 C C . ARG A 1 540 ? 1.393 6.941 -26.537 1.00 95.25 540 ARG A C 1
ATOM 4423 O O . ARG A 1 540 ? 1.864 6.360 -25.560 1.00 95.25 540 ARG A O 1
ATOM 4430 N N . LEU A 1 541 ? 1.481 6.444 -27.772 1.00 95.81 541 LEU A N 1
ATOM 4431 C CA . LEU A 1 541 ? 2.171 5.189 -28.074 1.00 95.81 541 LEU A CA 1
ATOM 4432 C C . LEU A 1 541 ? 3.664 5.269 -27.733 1.00 95.81 541 LEU A C 1
ATOM 4434 O O . LEU A 1 541 ? 4.190 4.342 -27.117 1.00 95.81 541 LEU A O 1
ATOM 4438 N N . ALA A 1 542 ? 4.324 6.382 -28.063 1.00 95.81 542 ALA A N 1
ATOM 4439 C CA . ALA A 1 542 ? 5.731 6.597 -27.737 1.00 95.81 542 ALA A CA 1
ATOM 4440 C C . ALA A 1 542 ? 5.979 6.654 -26.217 1.00 95.81 542 ALA A C 1
ATOM 4442 O O . ALA A 1 542 ? 6.935 6.053 -25.723 1.00 95.81 542 ALA A O 1
ATOM 4443 N N . ALA A 1 543 ? 5.102 7.319 -25.459 1.00 94.06 543 ALA A N 1
ATOM 4444 C CA . ALA A 1 543 ? 5.187 7.400 -24.001 1.00 94.06 543 ALA A CA 1
ATOM 4445 C C . ALA A 1 543 ? 4.970 6.025 -23.339 1.00 94.06 543 ALA A C 1
ATOM 4447 O O . ALA A 1 543 ? 5.726 5.628 -22.448 1.00 94.06 543 ALA A O 1
ATOM 4448 N N . LYS A 1 544 ? 3.997 5.246 -23.833 1.00 94.81 544 LYS A N 1
ATOM 4449 C CA . LYS A 1 544 ? 3.756 3.864 -23.392 1.00 94.81 544 LYS A CA 1
ATOM 4450 C C . LYS A 1 544 ? 4.951 2.953 -23.672 1.00 94.81 544 LYS A C 1
ATOM 4452 O O . LYS A 1 544 ? 5.358 2.178 -22.806 1.00 94.81 544 LYS A O 1
ATOM 4457 N N . GLU A 1 545 ? 5.538 3.053 -24.864 1.00 95.38 545 GLU A N 1
ATOM 4458 C CA . GLU A 1 545 ? 6.741 2.300 -25.234 1.00 95.38 545 GLU A CA 1
ATOM 4459 C C . GLU A 1 545 ? 7.929 2.655 -24.330 1.00 95.38 545 GLU A C 1
ATOM 4461 O O . GLU A 1 545 ? 8.634 1.754 -23.864 1.00 95.38 545 GLU A O 1
ATOM 4466 N N . ASN A 1 546 ? 8.121 3.942 -24.020 1.00 94.88 546 ASN A N 1
ATOM 4467 C CA . ASN A 1 546 ? 9.156 4.406 -23.096 1.00 94.88 546 ASN A CA 1
ATOM 4468 C C . ASN A 1 546 ? 8.975 3.806 -21.692 1.00 94.88 546 ASN A C 1
ATOM 4470 O O . ASN A 1 546 ? 9.916 3.229 -21.143 1.00 94.88 546 ASN A O 1
ATOM 4474 N N . PHE A 1 547 ? 7.758 3.868 -21.139 1.00 94.25 547 PHE A N 1
ATOM 4475 C CA . PHE A 1 547 ? 7.428 3.276 -19.839 1.00 94.25 547 PHE A CA 1
ATOM 4476 C C . PHE A 1 547 ? 7.740 1.773 -19.801 1.00 94.25 547 PHE A C 1
ATOM 4478 O O . PHE A 1 547 ? 8.497 1.311 -18.942 1.00 94.25 547 PHE A O 1
ATOM 4485 N N . LEU A 1 548 ? 7.219 1.005 -20.765 1.00 93.44 548 LEU A N 1
ATOM 4486 C CA . LEU A 1 548 ? 7.419 -0.446 -20.824 1.00 93.44 548 LEU A CA 1
ATOM 4487 C C . LEU A 1 548 ? 8.897 -0.818 -21.015 1.00 93.44 548 LEU A C 1
ATOM 4489 O O . LEU A 1 548 ? 9.380 -1.772 -20.398 1.00 93.44 548 LEU A O 1
ATOM 4493 N N . SER A 1 549 ? 9.629 -0.052 -21.825 1.00 94.81 549 SER A N 1
ATOM 4494 C CA . SER A 1 549 ? 11.058 -0.270 -22.072 1.00 94.81 549 SER A CA 1
ATOM 4495 C C . SER A 1 549 ? 11.906 0.022 -20.836 1.00 94.81 549 SER A C 1
ATOM 4497 O O . SER A 1 549 ? 12.808 -0.756 -20.520 1.00 94.81 549 SER A O 1
ATOM 4499 N N . ASN A 1 550 ? 11.601 1.091 -20.094 1.00 94.06 550 ASN A N 1
ATOM 4500 C CA . ASN A 1 550 ? 12.289 1.421 -18.843 1.00 94.06 550 ASN A CA 1
ATOM 4501 C C . ASN A 1 550 ? 11.980 0.406 -17.744 1.00 94.06 550 ASN A C 1
ATOM 4503 O O . ASN A 1 550 ? 12.899 -0.064 -17.073 1.00 94.06 550 ASN A O 1
ATOM 4507 N N . ARG A 1 551 ? 10.719 -0.019 -17.620 1.00 93.50 551 ARG A N 1
ATOM 4508 C CA . ARG A 1 551 ? 10.315 -1.091 -16.702 1.00 93.50 551 ARG A CA 1
ATOM 4509 C C . ARG A 1 551 ? 11.064 -2.390 -16.993 1.00 93.50 551 ARG A C 1
ATOM 4511 O O . ARG A 1 551 ? 11.625 -3.001 -16.086 1.00 93.50 551 ARG A O 1
ATOM 4518 N N . LYS A 1 552 ? 11.127 -2.801 -18.264 1.00 92.81 552 LYS A N 1
ATOM 4519 C CA . LYS A 1 552 ? 11.880 -3.989 -18.691 1.00 92.81 552 LYS A CA 1
ATOM 4520 C C . LYS A 1 552 ? 13.373 -3.851 -18.389 1.00 92.81 552 LYS A C 1
ATOM 4522 O O . LYS A 1 552 ? 13.957 -4.764 -17.810 1.00 92.81 552 LYS A O 1
ATOM 4527 N N . ALA A 1 553 ? 13.975 -2.713 -18.734 1.00 93.81 553 ALA A N 1
ATOM 4528 C CA . ALA A 1 553 ? 15.381 -2.448 -18.448 1.00 93.81 553 ALA A CA 1
ATOM 4529 C C . ALA A 1 553 ? 15.675 -2.517 -16.944 1.00 93.81 553 ALA A C 1
ATOM 4531 O O . ALA A 1 553 ? 16.702 -3.059 -16.546 1.00 93.81 553 ALA A O 1
ATOM 4532 N N . LEU A 1 554 ? 14.771 -2.024 -16.098 1.00 91.81 554 LEU A N 1
ATOM 4533 C CA . LEU A 1 554 ? 14.932 -2.078 -14.651 1.00 91.81 554 LEU A CA 1
ATOM 4534 C C . LEU A 1 554 ? 14.840 -3.512 -14.105 1.00 91.81 554 LEU A C 1
ATOM 4536 O O . LEU A 1 554 ? 15.636 -3.904 -13.254 1.00 91.81 554 LEU A O 1
ATOM 4540 N N . LEU A 1 555 ? 13.931 -4.331 -14.636 1.00 89.69 555 LEU A N 1
ATOM 4541 C CA . LEU A 1 555 ? 13.823 -5.748 -14.271 1.00 89.69 555 LEU A CA 1
ATOM 4542 C C . LEU A 1 555 ? 15.062 -6.560 -14.695 1.00 89.69 555 LEU A C 1
ATOM 4544 O O . LEU A 1 555 ? 15.494 -7.442 -13.953 1.00 89.69 555 LEU A O 1
ATOM 4548 N N . GLU A 1 556 ? 15.651 -6.249 -15.854 1.00 88.75 556 GLU A N 1
ATOM 4549 C CA . GLU A 1 556 ? 16.821 -6.950 -16.414 1.00 88.75 556 GLU A CA 1
ATOM 4550 C C . GLU A 1 556 ? 18.175 -6.456 -15.868 1.00 88.75 556 GLU A C 1
ATOM 4552 O O . GLU A 1 556 ? 19.129 -7.235 -15.756 1.00 88.75 556 GLU A O 1
ATOM 4557 N N . PHE A 1 557 ? 18.282 -5.161 -15.556 1.00 88.81 557 PHE A N 1
ATOM 4558 C CA . PHE A 1 557 ? 19.544 -4.484 -15.234 1.00 88.81 557 PHE A CA 1
ATOM 4559 C C . PHE A 1 557 ? 19.533 -3.750 -13.890 1.00 88.81 557 PHE A C 1
ATOM 4561 O O . PHE A 1 557 ? 20.515 -3.088 -13.567 1.00 88.81 557 PHE A O 1
ATOM 4568 N N . GLY A 1 558 ? 18.465 -3.837 -13.093 1.00 87.69 558 GLY A N 1
ATOM 4569 C CA . GLY A 1 558 ? 18.335 -3.093 -11.832 1.00 87.69 558 GLY A CA 1
ATOM 4570 C C . GLY A 1 558 ? 19.372 -3.449 -10.761 1.00 87.69 558 GLY A C 1
ATOM 4571 O O . GLY A 1 558 ? 19.606 -2.660 -9.851 1.00 87.69 558 GLY A O 1
ATOM 4572 N N . ASP A 1 559 ? 20.047 -4.590 -10.883 1.00 82.19 559 ASP A N 1
ATOM 4573 C CA . ASP A 1 559 ? 21.204 -4.978 -10.064 1.00 82.19 559 ASP A CA 1
ATOM 4574 C C . ASP A 1 559 ? 22.540 -4.388 -10.565 1.00 82.19 559 ASP A C 1
ATOM 4576 O O . ASP A 1 559 ? 23.574 -4.487 -9.900 1.00 82.19 559 ASP A O 1
ATOM 4580 N N . ARG A 1 560 ? 22.527 -3.754 -11.742 1.00 86.19 560 ARG A N 1
ATOM 4581 C CA . ARG A 1 560 ? 23.675 -3.178 -12.449 1.00 86.19 560 ARG A CA 1
ATOM 4582 C C . ARG A 1 560 ? 23.375 -1.723 -12.833 1.00 86.19 560 ARG A C 1
ATOM 4584 O O . ARG A 1 560 ? 23.137 -1.443 -14.013 1.00 86.19 560 ARG A O 1
ATOM 4591 N N . PRO A 1 561 ? 23.477 -0.769 -11.886 1.00 88.56 561 PRO A N 1
ATOM 4592 C CA . PRO A 1 561 ? 23.052 0.619 -12.093 1.00 88.56 561 PRO A CA 1
ATOM 4593 C C . PRO A 1 561 ? 23.616 1.273 -13.359 1.00 88.56 561 PRO A C 1
ATOM 4595 O O . PRO A 1 561 ? 22.872 1.863 -14.135 1.00 88.56 561 PRO A O 1
ATOM 4598 N N . LYS A 1 562 ? 24.914 1.091 -13.643 1.00 89.69 562 LYS A N 1
ATOM 4599 C CA . LYS A 1 562 ? 25.558 1.636 -14.855 1.00 89.69 562 LYS A CA 1
ATOM 4600 C C . LYS A 1 562 ? 24.918 1.131 -16.155 1.00 89.69 562 LYS A C 1
ATOM 4602 O O . LYS A 1 562 ? 24.816 1.882 -17.121 1.00 89.69 562 LYS A O 1
ATOM 4607 N N . VAL A 1 563 ? 24.510 -0.139 -16.192 1.00 92.31 563 VAL A N 1
ATOM 4608 C CA . VAL A 1 563 ? 23.870 -0.746 -17.369 1.00 92.31 563 VAL A CA 1
ATOM 4609 C C . VAL A 1 563 ? 22.433 -0.252 -17.494 1.00 92.31 563 VAL A C 1
ATOM 4611 O O . VAL A 1 563 ? 22.023 0.129 -18.589 1.00 92.31 563 VAL A O 1
ATOM 4614 N N . TYR A 1 564 ? 21.704 -0.192 -16.376 1.00 92.31 564 TYR A N 1
ATOM 4615 C CA . TYR A 1 564 ? 20.350 0.352 -16.341 1.00 92.31 564 TYR A CA 1
ATOM 4616 C C . TYR A 1 564 ? 20.300 1.805 -16.828 1.00 92.31 564 TYR A C 1
ATOM 4618 O O . TYR A 1 564 ? 19.532 2.098 -17.739 1.00 92.31 564 TYR A O 1
ATOM 4626 N N . PHE A 1 565 ? 21.152 2.695 -16.304 1.00 92.94 565 PHE A N 1
ATOM 4627 C CA . PHE A 1 565 ? 21.160 4.103 -16.719 1.00 92.94 565 PHE A CA 1
ATOM 4628 C C . PHE A 1 565 ? 21.430 4.259 -18.213 1.00 92.94 565 PHE A C 1
ATOM 4630 O O . PHE A 1 565 ? 20.690 4.955 -18.898 1.00 92.94 565 PHE A O 1
ATOM 4637 N N . LYS A 1 566 ? 22.395 3.511 -18.762 1.00 96.25 566 LYS A N 1
ATOM 4638 C CA . LYS A 1 566 ? 22.656 3.510 -20.207 1.00 96.25 566 LYS A CA 1
ATOM 4639 C C . LYS A 1 566 ? 21.438 3.059 -21.025 1.00 96.25 566 LYS A C 1
ATOM 4641 O O . LYS A 1 566 ? 21.181 3.616 -22.092 1.00 96.25 566 LYS A O 1
ATOM 4646 N N . ALA A 1 567 ? 20.710 2.042 -20.561 1.00 96.50 567 ALA A N 1
ATOM 4647 C CA . ALA A 1 567 ? 19.498 1.564 -21.224 1.00 96.50 567 ALA A CA 1
ATOM 4648 C C . ALA A 1 567 ? 18.361 2.595 -21.139 1.00 96.50 567 ALA A C 1
ATOM 4650 O O . ALA A 1 567 ? 17.742 2.900 -22.156 1.00 96.50 567 ALA A O 1
ATOM 4651 N N . ARG A 1 568 ? 18.138 3.181 -19.959 1.00 94.38 568 ARG A N 1
ATOM 4652 C CA . ARG A 1 568 ? 17.139 4.231 -19.733 1.00 94.38 568 ARG A CA 1
ATOM 4653 C C . ARG A 1 568 ? 17.407 5.460 -20.601 1.00 94.38 568 ARG A C 1
ATOM 4655 O O . ARG A 1 568 ? 16.508 5.915 -21.296 1.00 94.38 568 ARG A O 1
ATOM 4662 N N . ASP A 1 569 ? 18.642 5.955 -20.638 1.00 94.81 569 ASP A N 1
ATOM 4663 C CA . ASP A 1 569 ? 18.997 7.139 -21.429 1.00 94.81 569 ASP A CA 1
ATOM 4664 C C . ASP A 1 569 ? 18.809 6.885 -22.936 1.00 94.81 569 ASP A C 1
ATOM 4666 O O . ASP A 1 569 ? 18.403 7.775 -23.685 1.00 94.81 569 ASP A O 1
ATOM 4670 N N . LYS A 1 570 ? 19.052 5.648 -23.398 1.00 97.38 570 LYS A N 1
ATOM 4671 C CA . LYS A 1 570 ? 18.734 5.233 -24.772 1.00 97.38 570 LYS A CA 1
ATOM 4672 C C . LYS A 1 570 ? 17.224 5.268 -25.035 1.00 97.38 570 LYS A C 1
ATOM 4674 O O . LYS A 1 570 ? 16.818 5.758 -26.086 1.00 97.38 570 LYS A O 1
ATOM 4679 N N . ASN A 1 571 ? 16.413 4.758 -24.110 1.00 96.00 571 ASN A N 1
ATOM 4680 C CA . ASN A 1 571 ? 14.954 4.758 -24.236 1.00 96.00 571 ASN A CA 1
ATOM 4681 C C . ASN A 1 571 ? 14.390 6.187 -24.239 1.00 96.00 571 ASN A C 1
ATOM 4683 O O . ASN A 1 571 ? 13.569 6.504 -25.094 1.00 96.00 571 ASN A O 1
ATOM 4687 N N . ILE A 1 572 ? 14.900 7.071 -23.373 1.00 93.62 572 ILE A N 1
ATOM 4688 C CA . ILE A 1 572 ? 14.522 8.493 -23.333 1.00 93.62 572 ILE A CA 1
ATOM 4689 C C . ILE A 1 572 ? 14.850 9.176 -24.665 1.00 93.62 572 ILE A C 1
ATOM 4691 O O . ILE A 1 572 ? 13.983 9.820 -25.249 1.00 93.62 572 ILE A O 1
ATOM 4695 N N . LYS A 1 573 ? 16.058 8.981 -25.211 1.00 96.00 573 LYS A N 1
ATOM 4696 C CA . LYS A 1 573 ? 16.418 9.525 -26.534 1.00 96.00 573 LYS A CA 1
ATOM 4697 C C . LYS A 1 573 ? 15.513 8.993 -27.644 1.00 96.00 573 LYS A C 1
ATOM 4699 O O . LYS A 1 573 ? 15.150 9.732 -28.557 1.00 96.00 573 LYS A O 1
ATOM 4704 N N . HIS A 1 574 ? 15.139 7.715 -27.574 1.00 97.12 574 HIS A N 1
ATOM 4705 C CA . HIS A 1 574 ? 14.196 7.132 -28.522 1.00 97.12 574 HIS A CA 1
ATOM 4706 C C . HIS A 1 574 ? 12.817 7.789 -28.417 1.00 97.12 574 HIS A C 1
ATOM 4708 O O . HIS A 1 574 ? 12.271 8.209 -29.433 1.00 97.12 574 HIS A O 1
ATOM 4714 N N . TYR A 1 575 ? 12.298 7.958 -27.205 1.00 95.94 575 TYR A N 1
ATOM 4715 C CA . TYR A 1 575 ? 11.046 8.658 -26.940 1.00 95.94 575 TYR A CA 1
ATOM 4716 C C . TYR A 1 575 ? 11.065 10.098 -27.473 1.00 95.94 575 TYR A C 1
ATOM 4718 O O . TYR A 1 575 ? 10.215 10.461 -28.283 1.00 95.94 575 TYR A O 1
ATOM 4726 N N . GLN A 1 576 ? 12.097 10.877 -27.141 1.00 95.75 576 GLN A N 1
ATOM 4727 C CA . GLN A 1 576 ? 12.288 12.240 -27.649 1.00 95.75 576 GLN A CA 1
ATOM 4728 C C . GLN A 1 576 ? 12.299 12.289 -29.185 1.00 95.75 576 GLN A C 1
ATOM 4730 O O . GLN A 1 576 ? 11.685 13.168 -29.784 1.00 95.75 576 GLN A O 1
ATOM 4735 N N . SER A 1 577 ? 12.924 11.305 -29.846 1.00 97.25 577 SER A N 1
ATOM 4736 C CA . SER A 1 577 ? 12.949 11.219 -31.315 1.00 97.25 577 SER A CA 1
ATOM 4737 C C . SER A 1 577 ? 11.576 10.963 -31.949 1.00 97.25 577 SER A C 1
ATOM 4739 O O . SER A 1 577 ? 11.367 11.301 -33.112 1.00 97.25 577 SER A O 1
ATOM 4741 N N . LYS A 1 578 ? 10.643 10.368 -31.194 1.00 97.19 578 LYS A N 1
ATOM 4742 C CA . LYS A 1 578 ? 9.257 10.131 -31.620 1.00 97.19 578 LYS A CA 1
ATOM 4743 C C . LYS A 1 578 ? 8.361 11.339 -31.369 1.00 97.19 578 LYS A C 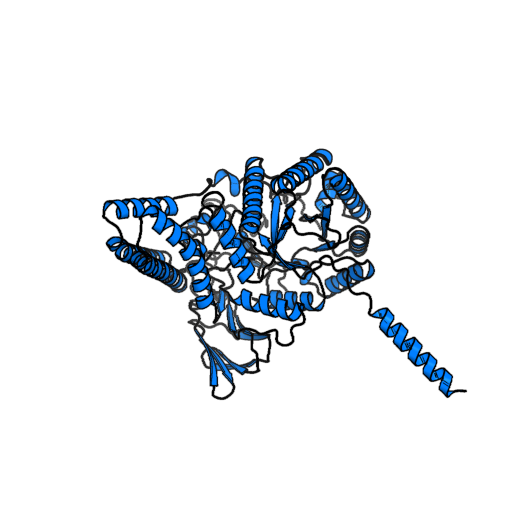1
ATOM 4745 O O . LYS A 1 578 ? 7.427 11.539 -32.137 1.00 97.19 578 LYS A O 1
ATOM 4750 N N . VAL A 1 579 ? 8.646 12.120 -30.325 1.00 95.88 579 VAL A N 1
ATOM 4751 C CA . VAL A 1 579 ? 7.901 13.342 -29.985 1.00 95.88 579 VAL A CA 1
ATOM 4752 C C . VAL A 1 579 ? 8.307 14.507 -30.884 1.00 95.88 579 VAL A C 1
ATOM 4754 O O . VAL A 1 579 ? 7.435 15.238 -31.337 1.00 95.88 579 VAL A O 1
ATOM 4757 N N . LYS A 1 580 ? 9.598 14.645 -31.220 1.00 97.19 580 LYS A N 1
ATOM 4758 C CA . LYS A 1 580 ? 10.114 15.773 -32.014 1.00 97.19 580 LYS A CA 1
ATOM 4759 C C . LYS A 1 580 ? 9.309 16.086 -33.288 1.00 97.19 580 LYS A C 1
ATOM 4761 O O . LYS A 1 580 ? 8.999 17.247 -33.493 1.00 97.19 580 LYS A O 1
ATOM 4766 N N . PRO A 1 581 ? 8.913 15.115 -34.133 1.00 97.44 581 PRO A N 1
ATOM 4767 C CA . PRO A 1 581 ? 8.148 15.406 -35.350 1.00 97.44 581 PRO A CA 1
ATOM 4768 C C . PRO A 1 581 ? 6.701 15.870 -35.110 1.00 97.44 581 PRO A C 1
ATOM 4770 O O . PRO A 1 581 ? 6.005 16.182 -36.073 1.00 97.44 581 PRO A O 1
ATOM 4773 N N . LEU A 1 582 ? 6.214 15.827 -33.865 1.00 96.81 582 LEU A N 1
ATOM 4774 C CA . LEU A 1 582 ? 4.854 16.224 -33.489 1.00 96.81 582 LEU A CA 1
ATOM 4775 C C . LEU A 1 582 ? 4.757 17.698 -33.084 1.00 96.81 582 LEU A C 1
ATOM 4777 O O . LEU A 1 582 ? 3.643 18.201 -32.958 1.00 96.81 582 LEU A O 1
ATOM 4781 N N . LEU A 1 583 ? 5.902 18.343 -32.867 1.00 95.88 583 LEU A N 1
ATOM 4782 C CA . LEU A 1 583 ? 6.055 19.698 -32.358 1.00 95.88 583 LEU A CA 1
ATOM 4783 C C . LEU A 1 583 ? 6.929 20.507 -33.322 1.00 95.88 583 LEU A C 1
ATOM 4785 O O . LEU A 1 583 ? 7.779 19.941 -34.012 1.00 95.88 583 LEU A O 1
ATOM 4789 N N . ASP A 1 584 ? 6.732 21.822 -33.377 1.00 95.19 584 ASP A N 1
ATOM 4790 C CA . ASP A 1 584 ? 7.747 22.698 -33.970 1.00 95.19 584 ASP A CA 1
ATOM 4791 C C . ASP A 1 584 ? 8.983 22.814 -33.053 1.00 95.19 584 ASP A C 1
ATOM 4793 O O . ASP A 1 584 ? 8.964 22.356 -31.909 1.00 95.19 584 ASP A O 1
ATOM 4797 N N . ASP A 1 585 ? 10.082 23.386 -33.558 1.00 95.62 585 ASP A N 1
ATOM 4798 C CA . ASP A 1 585 ? 11.341 23.452 -32.802 1.00 95.62 585 ASP A CA 1
ATOM 4799 C C . ASP A 1 585 ? 11.181 24.218 -31.473 1.00 95.62 585 ASP A C 1
ATOM 4801 O O . ASP A 1 585 ? 11.698 23.771 -30.451 1.00 95.62 585 ASP A O 1
ATOM 4805 N N . PHE A 1 586 ? 10.401 25.307 -31.449 1.00 93.81 586 PHE A N 1
ATOM 4806 C CA . PHE A 1 586 ? 10.153 26.077 -30.226 1.00 93.81 586 PHE A CA 1
ATOM 4807 C C . PHE A 1 586 ? 9.337 25.268 -29.211 1.00 93.81 586 PHE A C 1
ATOM 4809 O O . PHE A 1 586 ? 9.698 25.180 -28.040 1.00 93.81 586 PHE A O 1
ATOM 4816 N N . GLN A 1 587 ? 8.249 24.641 -29.655 1.00 93.25 587 GLN A N 1
ATOM 4817 C CA . GLN A 1 587 ? 7.413 23.790 -28.814 1.00 93.25 587 GLN A CA 1
ATOM 4818 C C . GLN A 1 587 ? 8.184 22.586 -28.269 1.00 93.25 587 GLN A C 1
ATOM 4820 O O . GLN A 1 587 ? 7.970 22.187 -27.124 1.00 93.25 587 GLN A O 1
ATOM 4825 N N . PHE A 1 588 ? 9.066 21.995 -29.077 1.00 95.44 588 PHE A N 1
ATOM 4826 C CA . PHE A 1 588 ? 9.897 20.875 -28.658 1.00 95.44 588 PHE A CA 1
ATOM 4827 C C . PHE A 1 588 ? 10.903 21.287 -27.580 1.00 95.44 588 PHE A C 1
ATOM 4829 O O . PHE A 1 588 ? 11.053 20.555 -26.603 1.00 95.44 588 PHE A O 1
ATOM 4836 N N . ASP A 1 589 ? 11.532 22.457 -27.712 1.00 92.44 589 ASP A N 1
ATOM 4837 C CA . ASP A 1 589 ? 12.441 22.996 -26.696 1.00 92.44 589 ASP A CA 1
ATOM 4838 C C . ASP A 1 589 ? 11.696 23.297 -25.384 1.00 92.44 589 ASP A C 1
ATOM 4840 O O . ASP A 1 589 ? 12.130 22.854 -24.322 1.00 92.44 589 ASP A O 1
ATOM 4844 N N . VAL A 1 590 ? 10.511 23.920 -25.455 1.00 88.56 590 VAL A N 1
ATOM 4845 C CA . VAL A 1 590 ? 9.639 24.128 -24.281 1.00 88.56 590 VAL A CA 1
ATOM 4846 C C . VAL A 1 590 ? 9.263 22.797 -23.629 1.00 88.56 590 VAL A C 1
ATOM 4848 O O . VAL A 1 590 ? 9.310 22.658 -22.408 1.00 88.56 590 VAL A O 1
ATOM 4851 N N . TRP A 1 591 ? 8.900 21.786 -24.421 1.00 90.62 591 TRP A N 1
ATOM 4852 C CA . TRP A 1 591 ? 8.595 20.463 -23.886 1.00 90.62 591 TRP A CA 1
ATOM 4853 C C . TRP A 1 591 ? 9.812 19.826 -23.195 1.00 90.62 591 TRP A C 1
ATOM 4855 O O . TRP A 1 591 ? 9.659 19.243 -22.122 1.00 90.62 591 TRP A O 1
ATOM 4865 N N . LEU A 1 592 ? 11.016 19.954 -23.762 1.00 90.00 592 LEU A N 1
ATOM 4866 C CA . LEU A 1 592 ? 12.243 19.461 -23.134 1.00 90.00 592 LEU A CA 1
ATOM 4867 C C . LEU A 1 592 ? 12.524 20.154 -21.797 1.00 90.00 592 LEU A C 1
ATOM 4869 O O . LEU A 1 592 ? 12.834 19.460 -20.828 1.00 90.00 592 LEU A O 1
ATOM 4873 N N . GLU A 1 593 ? 12.366 21.478 -21.725 1.00 84.31 593 GLU A N 1
ATOM 4874 C CA . GLU A 1 593 ? 12.482 22.240 -20.475 1.00 84.31 593 GLU A CA 1
ATOM 4875 C C . GLU A 1 593 ? 11.472 21.738 -19.436 1.00 84.31 593 GLU A C 1
ATOM 4877 O O . GLU A 1 593 ? 11.844 21.448 -18.300 1.00 84.31 593 GLU A O 1
ATOM 4882 N N . MET A 1 594 ? 10.214 21.513 -19.834 1.00 82.31 594 MET A N 1
ATOM 4883 C CA . MET A 1 594 ? 9.188 20.952 -18.950 1.00 82.31 594 MET A CA 1
ATOM 4884 C C . MET A 1 594 ? 9.553 19.552 -18.427 1.00 82.31 594 MET A C 1
ATOM 4886 O O . MET A 1 594 ? 9.278 19.242 -17.266 1.00 82.31 594 MET A O 1
ATOM 4890 N N . GLU A 1 595 ? 10.124 18.673 -19.255 1.00 81.56 595 GLU A N 1
ATOM 4891 C CA . GLU A 1 595 ? 10.571 17.340 -18.816 1.00 81.56 595 GLU A CA 1
ATOM 4892 C C . GLU A 1 595 ? 11.786 17.428 -17.876 1.00 81.56 595 GLU A C 1
ATOM 4894 O O . GLU A 1 595 ? 11.871 16.676 -16.897 1.00 81.56 595 GLU A O 1
ATOM 4899 N N . GLU A 1 596 ? 12.720 18.349 -18.134 1.00 79.25 596 GLU A N 1
ATOM 4900 C CA . GLU A 1 596 ? 13.886 18.584 -17.279 1.00 79.25 596 GLU A CA 1
ATOM 4901 C C . GLU A 1 596 ? 13.472 19.147 -15.917 1.00 79.25 596 GLU A C 1
ATOM 4903 O O . GLU A 1 596 ? 13.857 18.592 -14.882 1.00 79.25 596 GLU A O 1
ATOM 4908 N N . GLU A 1 597 ? 12.631 20.183 -15.899 1.00 73.38 597 GLU A N 1
ATOM 4909 C CA . GLU A 1 597 ? 12.084 20.767 -14.677 1.00 73.38 597 GLU A CA 1
ATOM 4910 C C . GLU A 1 597 ? 11.396 19.705 -13.827 1.00 73.38 597 GLU A C 1
ATOM 4912 O O . GLU A 1 597 ? 11.676 19.612 -12.639 1.00 73.38 597 GLU A O 1
ATOM 4917 N N . LYS A 1 598 ? 10.562 18.838 -14.410 1.00 71.38 598 LYS A N 1
ATOM 4918 C CA . LYS A 1 598 ? 9.879 17.761 -13.669 1.00 71.38 598 LYS A CA 1
ATOM 4919 C C . LYS A 1 598 ? 10.821 16.657 -13.201 1.00 71.38 598 LYS A C 1
ATOM 4921 O O . LYS A 1 598 ? 10.610 16.076 -12.134 1.00 71.38 598 LYS A O 1
ATOM 4926 N N . THR A 1 599 ? 11.868 16.361 -13.968 1.00 67.75 599 THR A N 1
ATOM 4927 C CA . THR A 1 599 ? 12.899 15.398 -13.559 1.00 67.75 599 THR A CA 1
ATOM 4928 C C . THR A 1 599 ? 13.665 15.913 -12.341 1.00 67.75 599 THR A C 1
ATOM 4930 O O . THR A 1 599 ? 13.927 15.134 -11.416 1.00 67.75 599 THR A O 1
ATOM 4933 N N . ASN A 1 600 ? 13.957 17.218 -12.340 1.00 65.12 600 ASN A N 1
ATOM 4934 C CA . ASN A 1 600 ? 14.698 17.944 -11.312 1.00 65.12 600 ASN A CA 1
ATOM 4935 C C . ASN A 1 600 ? 13.820 18.455 -10.161 1.00 65.12 600 ASN A C 1
ATOM 4937 O O . ASN A 1 600 ? 14.361 18.810 -9.110 1.00 65.12 600 ASN A O 1
ATOM 4941 N N . ASN A 1 601 ? 12.493 18.486 -10.328 1.00 54.06 601 ASN A N 1
ATOM 4942 C CA . ASN A 1 601 ? 11.570 18.968 -9.314 1.00 54.06 601 ASN A CA 1
ATOM 4943 C C . ASN A 1 601 ? 11.708 18.083 -8.072 1.00 54.06 601 ASN A C 1
ATOM 4945 O O . ASN A 1 601 ? 11.409 16.883 -8.068 1.00 54.06 601 ASN A O 1
ATOM 4949 N N . LYS A 1 602 ? 12.239 18.683 -7.008 1.00 45.53 602 LYS A N 1
ATOM 4950 C CA . LYS A 1 602 ? 12.532 17.991 -5.754 1.00 45.53 602 LYS A CA 1
ATOM 4951 C C . LYS A 1 602 ? 11.260 17.710 -4.943 1.00 45.53 602 LYS A C 1
ATOM 4953 O O . LYS A 1 602 ? 11.350 16.974 -3.960 1.00 45.53 602 LYS A O 1
ATOM 4958 N N . GLY A 1 603 ? 10.109 18.267 -5.341 1.00 46.00 603 GLY A N 1
ATOM 4959 C CA . GLY A 1 603 ? 9.000 18.495 -4.414 1.00 46.00 603 GLY A CA 1
ATOM 4960 C C . GLY A 1 603 ? 9.439 19.449 -3.294 1.00 46.00 603 GLY A C 1
ATOM 4961 O O . GLY A 1 603 ? 10.480 20.103 -3.399 1.00 46.00 603 GLY A O 1
ATOM 4962 N N . ILE A 1 604 ? 8.675 19.516 -2.201 1.00 35.81 604 ILE A N 1
ATOM 4963 C CA . ILE A 1 604 ? 9.087 20.248 -0.989 1.00 35.81 604 ILE A CA 1
ATOM 4964 C C . ILE A 1 604 ? 10.410 19.653 -0.468 1.00 35.81 604 ILE A C 1
ATOM 4966 O O . ILE A 1 604 ? 10.553 18.431 -0.362 1.00 35.81 604 ILE A O 1
ATOM 4970 N N . GLU A 1 605 ? 11.397 20.510 -0.184 1.00 32.53 605 GLU A N 1
ATOM 4971 C CA . GLU A 1 605 ? 12.754 20.087 0.167 1.00 32.53 605 GLU A CA 1
ATOM 4972 C C . GLU A 1 605 ? 12.834 19.260 1.468 1.00 32.53 605 GLU A C 1
ATOM 4974 O O . GLU A 1 605 ? 12.029 19.344 2.394 1.00 32.53 605 GLU A O 1
ATOM 4979 N N . LYS A 1 606 ? 13.879 18.427 1.513 1.00 38.91 606 LYS A N 1
ATOM 4980 C CA . LYS A 1 606 ? 14.146 17.330 2.456 1.00 38.91 606 LYS A CA 1
ATOM 4981 C C . LYS A 1 606 ? 14.209 17.718 3.940 1.00 38.91 606 LYS A C 1
ATOM 4983 O O . LYS A 1 606 ? 14.159 16.821 4.786 1.00 38.91 606 LYS A O 1
ATOM 4988 N N . GLU A 1 607 ? 14.343 19.002 4.259 1.00 36.38 607 GLU A N 1
ATOM 4989 C CA . GLU A 1 607 ? 14.533 19.470 5.637 1.00 36.38 607 GLU A CA 1
ATOM 4990 C C . GLU A 1 607 ? 13.298 19.260 6.526 1.00 36.38 607 GLU A C 1
ATOM 4992 O O . GLU A 1 607 ? 13.434 19.257 7.745 1.00 36.38 607 GLU A O 1
ATOM 4997 N N . ASN A 1 608 ? 12.135 18.925 5.948 1.00 35.19 608 ASN A N 1
ATOM 4998 C CA . ASN A 1 608 ? 10.891 18.754 6.704 1.00 35.19 608 ASN A CA 1
ATOM 4999 C C . ASN A 1 608 ? 10.356 17.324 6.882 1.00 35.19 608 ASN A C 1
ATOM 5001 O O . ASN A 1 608 ? 9.277 17.133 7.443 1.00 35.19 608 ASN A O 1
ATOM 5005 N N . ILE A 1 609 ? 11.076 16.294 6.430 1.00 38.97 609 ILE A N 1
ATOM 5006 C CA . ILE A 1 609 ? 10.500 14.935 6.383 1.00 38.97 609 ILE A CA 1
ATOM 5007 C C . ILE A 1 609 ? 11.398 13.925 7.078 1.00 38.97 609 ILE A C 1
ATOM 5009 O O . ILE A 1 609 ? 10.943 13.181 7.943 1.00 38.97 609 ILE A O 1
ATOM 5013 N N . ALA A 1 610 ? 12.689 13.907 6.745 1.00 37.25 610 ALA A N 1
ATOM 5014 C CA . ALA A 1 610 ? 13.617 12.955 7.352 1.00 37.25 610 ALA A CA 1
ATOM 5015 C C . ALA A 1 610 ? 14.008 13.342 8.784 1.00 37.25 610 ALA A C 1
ATOM 5017 O O . ALA A 1 610 ? 14.349 12.465 9.572 1.00 37.25 610 ALA A O 1
ATOM 5018 N N . ASP A 1 611 ? 13.931 14.630 9.119 1.00 37.53 611 ASP A N 1
ATOM 5019 C CA . ASP A 1 611 ? 14.192 15.122 10.465 1.00 37.53 611 ASP A CA 1
ATOM 5020 C C . ASP A 1 611 ? 12.896 15.343 11.247 1.00 37.53 611 ASP A C 1
ATOM 5022 O O . ASP A 1 611 ? 12.835 14.948 12.399 1.00 37.53 611 ASP A O 1
ATOM 5026 N N . THR A 1 612 ? 11.813 15.830 10.650 1.00 36.84 612 THR A N 1
ATOM 5027 C CA . THR A 1 612 ? 10.572 16.135 11.392 1.00 36.84 612 THR A CA 1
ATOM 5028 C C . THR A 1 612 ? 9.649 14.926 11.559 1.00 36.84 612 THR A C 1
ATOM 5030 O O . THR A 1 612 ? 9.048 14.765 12.613 1.00 36.84 612 THR A O 1
ATOM 5033 N N . ILE A 1 613 ? 9.596 13.992 10.598 1.00 36.00 613 ILE A N 1
ATOM 5034 C CA . ILE A 1 613 ? 8.804 12.752 10.747 1.00 36.00 613 ILE A CA 1
ATOM 5035 C C . ILE A 1 613 ? 9.601 11.659 11.474 1.00 36.00 613 ILE A C 1
ATOM 5037 O O . ILE A 1 613 ? 9.014 10.676 11.890 1.00 36.00 613 ILE A O 1
ATOM 5041 N N . LEU A 1 614 ? 10.919 11.783 11.672 1.00 35.75 614 LEU A N 1
ATOM 5042 C CA . LEU A 1 614 ? 11.715 10.738 12.344 1.00 35.75 614 LEU A CA 1
ATOM 5043 C C . LEU A 1 614 ? 12.413 11.197 13.632 1.00 35.75 614 LEU A C 1
ATOM 5045 O O . LEU A 1 614 ? 12.698 10.332 14.463 1.00 35.75 614 LEU A O 1
ATOM 5049 N N . LYS A 1 615 ? 12.639 12.502 13.872 1.00 35.59 615 LYS A N 1
ATOM 5050 C CA . LYS A 1 615 ? 13.016 12.984 15.220 1.00 35.59 615 LYS A CA 1
ATOM 5051 C C . LYS A 1 615 ? 11.856 12.798 16.202 1.00 35.59 615 LYS A C 1
ATOM 5053 O O . LYS A 1 615 ? 12.097 12.363 17.325 1.00 35.59 615 LYS A O 1
ATOM 5058 N N . ASP A 1 616 ? 10.613 12.952 15.745 1.00 34.97 616 ASP A N 1
ATOM 5059 C CA . ASP A 1 616 ? 9.414 12.770 16.580 1.00 34.97 616 ASP A CA 1
ATOM 5060 C C . ASP A 1 616 ? 9.033 11.294 16.822 1.00 34.97 616 ASP A C 1
ATOM 5062 O O . ASP A 1 616 ? 8.167 10.996 17.645 1.00 34.97 616 ASP A O 1
ATOM 5066 N N . TYR A 1 617 ? 9.700 10.339 16.158 1.00 31.53 617 TYR A N 1
ATOM 5067 C CA . TYR A 1 617 ? 9.509 8.896 16.385 1.00 31.53 617 TYR A CA 1
ATOM 5068 C C . TYR A 1 617 ? 10.548 8.285 17.333 1.00 31.53 617 TYR A C 1
ATOM 5070 O O . TYR A 1 617 ? 10.505 7.081 17.610 1.00 31.53 617 TYR A O 1
ATOM 5078 N N . ASN A 1 618 ? 11.460 9.087 17.891 1.00 30.36 618 ASN A N 1
ATOM 5079 C CA . ASN A 1 618 ? 12.508 8.594 18.778 1.00 30.36 618 ASN A CA 1
ATOM 5080 C C . ASN A 1 618 ? 12.007 8.421 20.228 1.00 30.36 618 ASN A C 1
ATOM 5082 O O . ASN A 1 618 ? 12.460 9.059 21.173 1.00 30.36 618 ASN A O 1
ATOM 5086 N N . ILE A 1 619 ? 11.058 7.502 20.427 1.00 29.27 619 ILE A N 1
ATOM 5087 C CA . ILE A 1 619 ? 10.546 7.104 21.752 1.00 29.27 619 ILE A CA 1
ATOM 5088 C C . ILE A 1 619 ? 11.073 5.721 22.115 1.00 29.27 619 ILE A C 1
ATOM 5090 O O . ILE A 1 619 ? 10.361 4.914 22.681 1.00 29.27 619 ILE A O 1
ATOM 5094 N N . LEU A 1 620 ? 12.351 5.439 21.877 1.00 28.36 620 LEU A N 1
ATOM 5095 C CA . LEU A 1 620 ? 13.046 4.335 22.548 1.00 28.36 620 LEU A CA 1
ATOM 5096 C C . LEU A 1 620 ? 14.511 4.702 22.815 1.00 28.36 620 LEU A C 1
ATOM 5098 O O . LEU A 1 620 ? 15.436 4.077 22.310 1.00 28.36 620 LEU A O 1
ATOM 5102 N N . GLU A 1 621 ? 14.709 5.691 23.682 1.00 29.73 621 GLU A N 1
ATOM 5103 C CA . GLU A 1 621 ? 15.747 5.582 24.705 1.00 29.73 621 GLU A CA 1
ATOM 5104 C C . GLU A 1 621 ? 15.105 5.178 26.041 1.00 29.73 621 GLU A C 1
ATOM 5106 O O . GLU A 1 621 ? 14.053 5.715 26.406 1.00 29.73 621 GLU A O 1
ATOM 5111 N N . GLU A 1 622 ? 15.749 4.179 26.657 1.00 26.72 622 GLU A N 1
ATOM 5112 C CA . GLU A 1 622 ? 15.641 3.634 28.022 1.00 26.72 622 GLU A CA 1
ATOM 5113 C C . GLU A 1 622 ? 14.364 2.877 28.439 1.00 26.72 622 GLU A C 1
ATOM 5115 O O . GLU A 1 622 ? 13.391 3.447 28.921 1.00 26.72 622 GLU A O 1
ATOM 5120 N N . SER A 1 623 ? 14.412 1.539 28.344 1.00 24.11 623 SER A N 1
ATOM 5121 C CA . SER A 1 623 ? 14.682 0.702 29.530 1.00 24.11 623 SER A CA 1
ATOM 5122 C C . SER A 1 623 ? 14.909 -0.774 29.157 1.00 24.11 623 SER A C 1
ATOM 5124 O O . SER A 1 623 ? 14.002 -1.545 28.849 1.00 24.11 623 SER A O 1
ATOM 5126 N N . THR A 1 624 ? 16.173 -1.187 29.209 1.00 24.72 624 THR A N 1
ATOM 5127 C CA . THR A 1 624 ? 16.577 -2.563 29.508 1.00 24.72 624 THR A CA 1
ATOM 5128 C C . THR A 1 624 ? 16.140 -2.899 30.930 1.00 24.72 624 THR A C 1
ATOM 5130 O O . THR A 1 624 ? 16.700 -2.327 31.857 1.00 24.72 624 THR A O 1
ATOM 5133 N N . THR A 1 625 ? 15.149 -3.781 31.100 1.00 25.59 625 THR A N 1
ATOM 5134 C CA . THR A 1 625 ? 15.114 -4.933 32.040 1.00 25.59 625 THR A CA 1
ATOM 5135 C C . THR A 1 625 ? 13.684 -5.458 32.215 1.00 25.59 625 THR A C 1
ATOM 5137 O O . THR A 1 625 ? 12.869 -4.864 32.918 1.00 25.59 625 THR A O 1
ATOM 5140 N N . LEU A 1 626 ? 13.388 -6.584 31.557 1.00 26.14 626 LEU A N 1
ATOM 5141 C CA . LEU A 1 626 ? 12.883 -7.833 32.154 1.00 26.14 626 LEU A CA 1
ATOM 5142 C C . LEU A 1 626 ? 12.805 -8.923 31.082 1.00 26.14 626 LEU A C 1
ATOM 5144 O O . LEU A 1 626 ? 12.098 -8.705 30.071 1.00 26.14 626 LEU A O 1
#

pLDDT: mean 85.76, std 15.75, range [24.11, 98.62]